Protein AF-0000000084958037 (afdb_homodimer)

Organism: Atta cephalotes (NCBI:txid12957)

pLDDT: mean 93.53, std 12.91, range [24.48, 98.94]

Sequence (604 aa):
MFQDIPQIKCDYERLYTPSEWSKRYNSEELRAYFFKFCEEVTEETRKIIKCELNVPYGPTERAKYDIYGVDLPKDVPIFIFIHGGYWQEFSKDLTSFSVPLFVKNKIKVITVGYDLCPNVKIGDIVAEIKTAVAQILKYAADSGSKYVCIAGHSAGAHLAACLLHDDDWINRMTKKGYFAILKEIILISGIYNLKPITNTSFAVALKLTDEEIKKFSISTFDEAGHRITNLKVIVVVGDCDSPAFMDESRKYAQKLISIVDNVEYLLLQDIDHFDIVEKLLEPNYHLAKLILKCLQPDVILHMFQDIPQIKCDYERLYTPSEWSKRYNSEELRAYFFKFCEEVTEETRKIIKCELNVPYGPTERAKYDIYGVDLPKDVPIFIFIHGGYWQEFSKDLTSFSVPLFVKNKIKVITVGYDLCPNVKIGDIVAEIKTAVAQILKYAADSGSKYVCIAGHSAGAHLAACLLHDDDWINRMTKKGYFAILKEIILISGIYNLKPITNTSFAVALKLTDEEIKKFSISTFDEAGHRITNLKVIVVVGDCDSPAFMDESRKYAQKLISIVDNVEYLLLQDIDHFDIVEKLLEPNYHLAKLILKCLQPDVILH

Foldseek 3Di:
DVVVVVVVLVVLQCLVQFLCQAPPDHSVVVVVVLQVLLQVLLVVQVVPWDKDPFCALDDDSFLGKIKTLPVFQLQAEEEEEEEADLQADDHLSRQCLLVPVQSVLRYMYMYGGFHGFPVDAPVRRLVSLLSVLLVVLVSNVVSNHQAYEYEYAAQGLLSLVLCLVDPPSCVVCVVVVSNLSYQEYERELYAQQCVSVCSYPSCVRNVDDPVNRVSSSRLPDDLDDAAAENYAYEQEYEPSTRPNSVVRSVSSQVSNVSRYVHYHYYYHYSDGSRVLSNCSNPCPDPVVVVVSCSSVVPVPPD/DVVVVVVVLVVLQCLVQFLCQAPPDHSVVVVVVLQVLLQVLLVVQPVPWDKDPFCALDDDSFLGKIKTLPVFQLQAEEEEEEEADLQADDHLSRQCLQVPVQSVVRYMYMYGGFHGFPVDAVVRRLVSLLSVLLVVLVSNVVSNHQAYEYEYAAQGLLSLVVCLVDPVSCVVCVVVVSNLSYQEYERELYAQQCVSVCSYPSCVRNVDDPVNRVSSSRLPDDLDDAAAENYAYEQEYEPSTRPNSVVRSVSSLVSNVSRYVHYHYYYHYSDGSRVLSNCSNPCPDPVVVVVSCSSVVPVPPD

InterPro domains:
  IPR027519 Kynurenine formamidase, vertebrates/fungi-type [MF_03014] (52-291)
  IPR029058 Alpha/Beta hydrolase fold [G3DSA:3.40.50.1820] (36-293)
  IPR029058 Alpha/Beta hydrolase fold [SSF53474] (26-293)
  IPR049492 BD-FAE-like domain [PF20434] (74-198)
  IPR050300 GDXG lipolytic enzyme [PTHR48081] (62-278)

Structure (mmCIF, N/CA/C/O backbone):
data_AF-0000000084958037-model_v1
#
loop_
_entity.id
_entity.type
_entity.pdbx_description
1 polymer 'Kynurenine formamidase'
#
loop_
_atom_site.group_PDB
_atom_site.id
_atom_site.type_symbol
_atom_site.label_atom_id
_atom_site.label_alt_id
_atom_site.label_comp_id
_atom_site.label_asym_id
_atom_site.label_entity_id
_atom_site.label_seq_id
_atom_site.pdbx_PDB_ins_code
_atom_site.Cartn_x
_atom_site.Cartn_y
_atom_site.Cartn_z
_atom_site.occupancy
_atom_site.B_iso_or_equiv
_atom_site.auth_seq_id
_atom_site.auth_comp_id
_atom_site.auth_asym_id
_atom_site.auth_atom_id
_atom_site.pdbx_PDB_model_num
ATOM 1 N N . MET A 1 1 ? -28.094 -30.812 22.078 1 25.59 1 MET A N 1
ATOM 2 C CA . MET A 1 1 ? -26.781 -30.203 22.234 1 25.59 1 MET A CA 1
ATOM 3 C C . MET A 1 1 ? -25.859 -30.594 21.078 1 25.59 1 MET A C 1
ATOM 5 O O . MET A 1 1 ? -24.938 -29.859 20.734 1 25.59 1 MET A O 1
ATOM 9 N N . PHE A 1 2 ? -25.844 -31.812 20.719 1 34.16 2 PHE A N 1
ATOM 10 C CA . PHE A 1 2 ? -25.156 -32.594 19.688 1 34.16 2 PHE A CA 1
ATOM 11 C C . PHE A 1 2 ? -25.609 -32.156 18.297 1 34.16 2 PHE A C 1
ATOM 13 O O . PHE A 1 2 ? -24.953 -32.5 17.297 1 34.16 2 PHE A O 1
ATOM 20 N N . GLN A 1 3 ? -26.781 -31.859 18.125 1 37.19 3 GLN A N 1
ATOM 21 C CA . GLN A 1 3 ? -27.484 -31.531 16.891 1 37.19 3 GLN A CA 1
ATOM 22 C C . GLN A 1 3 ? -26.969 -30.219 16.297 1 37.19 3 GLN A C 1
ATOM 24 O O . GLN A 1 3 ? -27.281 -29.891 15.148 1 37.19 3 GLN A O 1
ATOM 29 N N . ASP A 1 4 ? -26.391 -29.203 17.062 1 38.94 4 ASP A N 1
ATOM 30 C CA . ASP A 1 4 ? -25.891 -27.859 16.844 1 38.94 4 ASP A CA 1
ATOM 31 C C . ASP A 1 4 ? -24.484 -27.875 16.25 1 38.94 4 ASP A C 1
ATOM 33 O O . ASP A 1 4 ? -23.953 -26.828 15.875 1 38.94 4 ASP A O 1
ATOM 37 N N . ILE A 1 5 ? -23.75 -28.938 16.172 1 40.34 5 ILE A N 1
ATOM 38 C CA . ILE A 1 5 ? -22.422 -29.266 15.664 1 40.34 5 ILE A CA 1
ATOM 39 C C . ILE A 1 5 ? -22.453 -29.281 14.133 1 40.34 5 ILE A C 1
ATOM 41 O O . ILE A 1 5 ? -21.578 -28.703 13.484 1 40.34 5 ILE A O 1
ATOM 45 N N . PRO A 1 6 ? -23.375 -30.062 13.578 1 42 6 PRO A N 1
ATOM 46 C CA . PRO A 1 6 ? -23.453 -30.078 12.117 1 42 6 PRO A CA 1
ATOM 47 C C . PRO A 1 6 ? -23.578 -28.672 11.531 1 42 6 PRO A C 1
ATOM 49 O O . PRO A 1 6 ? -23 -28.391 10.477 1 42 6 PRO A O 1
ATOM 52 N N . GLN A 1 7 ? -24.438 -27.922 12.148 1 40.41 7 GLN A N 1
ATOM 53 C CA . GLN A 1 7 ? -24.641 -26.562 11.68 1 40.41 7 GLN A CA 1
ATOM 54 C C . GLN A 1 7 ? -23.359 -25.734 11.812 1 40.41 7 GLN A C 1
ATOM 56 O O . GLN A 1 7 ? -23.016 -24.953 10.914 1 40.41 7 GLN A O 1
ATOM 61 N N . ILE A 1 8 ? -22.75 -26.047 13.023 1 46.53 8 ILE A N 1
ATOM 62 C CA . ILE A 1 8 ? -21.5 -25.328 13.258 1 46.53 8 ILE A CA 1
ATOM 63 C C . ILE A 1 8 ? -20.453 -25.781 12.234 1 46.53 8 ILE A C 1
ATOM 65 O O . ILE A 1 8 ? -19.703 -24.953 11.703 1 46.53 8 ILE A O 1
ATOM 69 N N . LYS A 1 9 ? -20.484 -27.047 12.086 1 50.78 9 LYS A N 1
ATOM 70 C CA . LYS A 1 9 ? -19.594 -27.672 11.117 1 50.78 9 LYS A CA 1
ATOM 71 C C . LYS A 1 9 ? -19.875 -27.172 9.703 1 50.78 9 LYS A C 1
ATOM 73 O O . LYS A 1 9 ? -18.953 -26.953 8.922 1 50.78 9 LYS A O 1
ATOM 78 N N . CYS A 1 10 ? -21.109 -27.125 9.398 1 57.16 10 CYS A N 1
ATOM 79 C CA . CYS A 1 10 ? -21.578 -26.578 8.133 1 57.16 10 CYS A CA 1
ATOM 80 C C . CYS A 1 10 ? -21.125 -25.125 7.969 1 57.16 10 CYS A C 1
ATOM 82 O O . CYS A 1 10 ? -20.672 -24.734 6.891 1 57.16 10 CYS A O 1
ATOM 84 N N . ASP A 1 11 ? -21.062 -24.516 9.078 1 78.62 11 ASP A N 1
ATOM 85 C CA . ASP A 1 11 ? -20.719 -23.094 9.039 1 78.62 11 ASP A CA 1
ATOM 86 C C . ASP A 1 11 ? -19.219 -22.906 8.852 1 78.62 11 ASP A C 1
ATOM 88 O O . ASP A 1 11 ? -18.781 -22.016 8.109 1 78.62 11 ASP A O 1
ATOM 92 N N . TYR A 1 12 ? -18.484 -24.031 9.289 1 88.5 12 TYR A N 1
ATOM 93 C CA . TYR A 1 12 ? -17.031 -23.938 9.164 1 88.5 12 TYR A CA 1
ATOM 94 C C . TYR A 1 12 ? -16.578 -24.25 7.746 1 88.5 12 TYR A C 1
ATOM 96 O O . TYR A 1 12 ? -15.742 -23.531 7.18 1 88.5 12 TYR A O 1
ATOM 104 N N . GLU A 1 13 ? -17.172 -25.312 7.16 1 92.81 13 GLU A N 1
ATOM 105 C CA . GLU A 1 13 ? -16.891 -25.672 5.773 1 92.81 13 GLU A CA 1
ATOM 106 C C . GLU A 1 13 ? -17.203 -24.516 4.836 1 92.81 13 GLU A C 1
ATOM 108 O O . GLU A 1 13 ? -16.453 -24.25 3.893 1 92.81 13 GLU A O 1
ATOM 113 N N . ARG A 1 14 ? -18.25 -23.891 5.148 1 94.94 14 ARG A N 1
ATOM 114 C CA . ARG A 1 14 ? -18.703 -22.781 4.312 1 94.94 14 ARG A CA 1
ATOM 115 C C . ARG A 1 14 ? -17.688 -21.641 4.336 1 94.94 14 ARG A C 1
ATOM 117 O O . ARG A 1 14 ? -17.453 -20.984 3.316 1 94.94 14 ARG A O 1
ATOM 124 N N . LEU A 1 15 ? -16.984 -21.422 5.434 1 96.06 15 LEU A N 1
ATOM 125 C CA . LEU A 1 15 ? -16 -20.359 5.594 1 96.06 15 LEU A CA 1
ATOM 126 C C . LEU A 1 15 ? -14.812 -20.594 4.676 1 96.06 15 LEU A C 1
ATOM 128 O O . LEU A 1 15 ? -14.164 -19.625 4.238 1 96.06 15 LEU A O 1
ATOM 132 N N . TYR A 1 16 ? -14.609 -21.797 4.328 1 96.69 16 TYR A N 1
ATOM 133 C CA . TYR A 1 16 ? -13.445 -22.094 3.512 1 96.69 16 TYR A CA 1
ATOM 134 C C . TYR A 1 16 ? -13.852 -22.562 2.123 1 96.69 16 TYR A C 1
ATOM 136 O O . TYR A 1 16 ? -13.062 -23.188 1.41 1 96.69 16 TYR A O 1
ATOM 144 N N . THR A 1 17 ? -15.125 -22.328 1.799 1 96.44 17 THR A N 1
ATOM 145 C CA . THR A 1 17 ? -15.656 -22.562 0.46 1 96.44 17 THR A CA 1
ATOM 146 C C . THR A 1 17 ? -16.094 -21.25 -0.186 1 96.44 17 THR A C 1
ATOM 148 O O . THR A 1 17 ? -17.281 -20.922 -0.186 1 96.44 17 THR A O 1
ATOM 151 N N . PRO A 1 18 ? -15.172 -20.562 -0.812 1 96.81 18 PRO A N 1
ATOM 152 C CA . PRO A 1 18 ? -15.422 -19.203 -1.28 1 96.81 18 PRO A CA 1
ATOM 153 C C . PRO A 1 18 ? -16.609 -19.109 -2.232 1 96.81 18 PRO A C 1
ATOM 155 O O . PRO A 1 18 ? -17.312 -18.094 -2.264 1 96.81 18 PRO A O 1
ATOM 158 N N . SER A 1 19 ? -16.922 -20.172 -3.008 1 96.5 19 SER A N 1
ATOM 159 C CA . SER A 1 19 ? -18 -20.125 -3.977 1 96.5 19 SER A CA 1
ATOM 160 C C . SER A 1 19 ? -19.359 -19.969 -3.285 1 96.5 19 SER A C 1
ATOM 162 O O . SER A 1 19 ? -20.359 -19.641 -3.93 1 96.5 19 SER A O 1
ATOM 164 N N . GLU A 1 20 ? -19.406 -20.203 -2.02 1 96.62 20 GLU A N 1
ATOM 165 C CA . GLU A 1 20 ? -20.656 -20.109 -1.26 1 96.62 20 GLU A CA 1
ATOM 166 C C . GLU A 1 20 ? -20.953 -18.672 -0.843 1 96.62 20 GLU A C 1
ATOM 168 O O . GLU A 1 20 ? -21.984 -18.391 -0.238 1 96.62 20 GLU A O 1
ATOM 173 N N . TRP A 1 21 ? -20.109 -17.766 -1.201 1 96.69 21 TRP A N 1
ATOM 174 C CA . TRP A 1 21 ? -20.234 -16.438 -0.626 1 96.69 21 TRP A CA 1
ATOM 175 C C . TRP A 1 21 ? -20.484 -15.391 -1.713 1 96.69 21 TRP A C 1
ATOM 177 O O . TRP A 1 21 ? -20.688 -14.211 -1.417 1 96.69 21 TRP A O 1
ATOM 187 N N . SER A 1 22 ? -20.484 -15.758 -2.959 1 95.81 22 SER A N 1
ATOM 188 C CA . SER A 1 22 ? -20.75 -14.828 -4.055 1 95.81 22 SER A CA 1
ATOM 189 C C . SER A 1 22 ? -22.203 -14.367 -4.051 1 95.81 22 SER A C 1
ATOM 191 O O . SER A 1 22 ? -23.109 -15.117 -3.676 1 95.81 22 SER A O 1
ATOM 193 N N . LYS A 1 23 ? -22.438 -13.156 -4.516 1 96.06 23 LYS A N 1
ATOM 194 C CA . LYS A 1 23 ? -23.781 -12.617 -4.664 1 96.06 23 LYS A CA 1
ATOM 195 C C . LYS A 1 23 ? -24.297 -12.812 -6.09 1 96.06 23 LYS A C 1
ATOM 197 O O . LYS A 1 23 ? -25.469 -12.539 -6.375 1 96.06 23 LYS A O 1
ATOM 202 N N . ARG A 1 24 ? -23.438 -13.289 -6.969 1 95.56 24 ARG A N 1
ATOM 203 C CA . ARG A 1 24 ? -23.781 -13.359 -8.391 1 95.56 24 ARG A CA 1
ATOM 204 C C . ARG A 1 24 ? -24.5 -14.656 -8.727 1 95.56 24 ARG A C 1
ATOM 206 O O . ARG A 1 24 ? -25.422 -14.672 -9.531 1 95.56 24 ARG A O 1
ATOM 213 N N . TYR A 1 25 ? -24.016 -15.758 -8.094 1 93.88 25 TYR A N 1
ATOM 214 C CA . TYR A 1 25 ? -24.516 -17.109 -8.352 1 93.88 25 TYR A CA 1
ATOM 215 C C . TYR A 1 25 ? -24.516 -17.938 -7.074 1 93.88 25 TYR A C 1
ATOM 217 O O . TYR A 1 25 ? -23.859 -17.578 -6.094 1 93.88 25 TYR A O 1
ATOM 225 N N . ASN A 1 26 ? -25.297 -18.938 -7.102 1 94.69 26 ASN A N 1
ATOM 226 C CA . ASN A 1 26 ? -25.047 -19.938 -6.066 1 94.69 26 ASN A CA 1
ATOM 227 C C . ASN A 1 26 ? -23.75 -20.703 -6.324 1 94.69 26 ASN A C 1
ATOM 229 O O . ASN A 1 26 ? -23.172 -20.594 -7.402 1 94.69 26 ASN A O 1
ATOM 233 N N . SER A 1 27 ? -23.328 -21.453 -5.406 1 95.62 27 SER A N 1
ATOM 234 C CA . SER A 1 27 ? -22 -22.047 -5.395 1 95.62 27 SER A CA 1
ATOM 235 C C . SER A 1 27 ? -21.766 -22.922 -6.621 1 95.62 27 SER A C 1
ATOM 237 O O . SER A 1 27 ? -20.781 -22.766 -7.336 1 95.62 27 SER A O 1
ATOM 239 N N . GLU A 1 28 ? -22.641 -23.812 -6.875 1 95.5 28 GLU A N 1
ATOM 240 C CA . GLU A 1 28 ? -22.484 -24.75 -7.996 1 95.5 28 GLU A CA 1
ATOM 241 C C . GLU A 1 28 ? -22.5 -24 -9.328 1 95.5 28 GLU A C 1
ATOM 243 O O . GLU A 1 28 ? -21.656 -24.266 -10.195 1 95.5 28 GLU A O 1
ATOM 248 N N . GLU A 1 29 ? -23.359 -23.078 -9.5 1 97.19 29 GLU A N 1
ATOM 249 C CA . GLU A 1 29 ? -23.469 -22.297 -10.719 1 97.19 29 GLU A CA 1
ATOM 250 C C . GLU A 1 29 ? -22.234 -21.422 -10.93 1 97.19 29 GLU A C 1
ATOM 252 O O . GLU A 1 29 ? -21.766 -21.266 -12.055 1 97.19 29 GLU A O 1
ATOM 257 N N . LEU A 1 30 ? -21.781 -20.891 -9.836 1 97.31 30 LEU A N 1
ATOM 258 C CA . LEU A 1 30 ? -20.625 -20 -9.906 1 97.31 30 LEU A CA 1
ATOM 259 C C . LEU A 1 30 ? -19.391 -20.766 -10.383 1 97.31 30 LEU A C 1
ATOM 261 O O . LEU A 1 30 ? -18.656 -20.281 -11.25 1 97.31 30 LEU A O 1
ATOM 265 N N . ARG A 1 31 ? -19.156 -21.891 -9.844 1 96.31 31 ARG A N 1
ATOM 266 C CA . ARG A 1 31 ? -18 -22.672 -10.234 1 96.31 31 ARG A CA 1
ATOM 267 C C . ARG A 1 31 ? -18.094 -23.094 -11.695 1 96.31 31 ARG A C 1
ATOM 269 O O . ARG A 1 31 ? -17.094 -23 -12.43 1 96.31 31 ARG A O 1
ATOM 276 N N . ALA A 1 32 ? -19.297 -23.531 -12.094 1 96.88 32 ALA A N 1
ATOM 277 C CA . ALA A 1 32 ? -19.5 -23.922 -13.484 1 96.88 32 ALA A CA 1
ATOM 278 C C . ALA A 1 32 ? -19.266 -22.734 -14.422 1 96.88 32 ALA A C 1
ATOM 280 O O . ALA A 1 32 ? -18.609 -22.875 -15.453 1 96.88 32 ALA A O 1
ATOM 281 N N . TYR A 1 33 ? -19.812 -21.656 -14.055 1 97.75 33 TYR A N 1
ATOM 282 C CA . TYR A 1 33 ? -19.609 -20.438 -14.844 1 97.75 33 TYR A CA 1
ATOM 283 C C . TYR A 1 33 ? -18.141 -20.094 -14.953 1 97.75 33 TYR A C 1
ATOM 285 O O . TYR A 1 33 ? -17.641 -19.781 -16.047 1 97.75 33 TYR A O 1
ATOM 293 N N . PHE A 1 34 ? -17.453 -20.109 -13.859 1 97.69 34 PHE A N 1
ATOM 294 C CA . PHE A 1 34 ? -16.062 -19.703 -13.812 1 97.69 34 PHE A CA 1
ATOM 295 C C . PHE A 1 34 ? -15.203 -20.609 -14.695 1 97.69 34 PHE A C 1
ATOM 297 O O . PHE A 1 34 ? -14.359 -20.125 -15.453 1 97.69 34 PHE A O 1
ATOM 304 N N . PHE A 1 35 ? -15.422 -21.875 -14.586 1 97.06 35 PHE A N 1
ATOM 305 C CA . PHE A 1 35 ? -14.664 -22.812 -15.398 1 97.06 35 PHE A CA 1
ATOM 306 C C . PHE A 1 35 ? -14.922 -22.578 -16.891 1 97.06 35 PHE A C 1
ATOM 308 O O . PHE A 1 35 ? -13.984 -22.562 -17.688 1 97.06 35 PHE A O 1
ATOM 315 N N . LYS A 1 36 ? -16.141 -22.406 -17.188 1 97.62 36 LYS A N 1
ATOM 316 C CA . LYS A 1 36 ? -16.5 -22.156 -18.578 1 97.62 36 LYS A CA 1
ATOM 317 C C . LYS A 1 36 ? -15.883 -20.844 -19.078 1 97.62 36 LYS A C 1
ATOM 319 O O . LYS A 1 36 ? -15.367 -20.781 -20.203 1 97.62 36 LYS A O 1
ATOM 324 N N . PHE A 1 37 ? -16.016 -19.859 -18.266 1 97.62 37 PHE A N 1
ATOM 325 C CA . PHE A 1 37 ? -15.406 -18.562 -18.562 1 97.62 37 PHE A CA 1
ATOM 326 C C . PHE A 1 37 ? -13.914 -18.719 -18.844 1 97.62 37 PHE A C 1
ATOM 328 O O . PHE A 1 37 ? -13.414 -18.219 -19.859 1 97.62 37 PHE A O 1
ATOM 335 N N . CYS A 1 38 ? -13.156 -19.406 -18 1 98 38 CYS A N 1
ATOM 336 C CA . CYS A 1 38 ? -11.719 -19.609 -18.125 1 98 38 CYS A CA 1
ATOM 337 C C . CYS A 1 38 ? -11.383 -20.359 -19.406 1 98 38 CYS A C 1
ATOM 339 O O . CYS A 1 38 ? -10.453 -19.984 -20.125 1 98 38 CYS A O 1
ATOM 341 N N . GLU A 1 39 ? -12.125 -21.359 -19.656 1 97.38 39 GLU A N 1
ATOM 342 C CA . GLU A 1 39 ? -11.906 -22.172 -20.844 1 97.38 39 GLU A CA 1
ATOM 343 C C . GLU A 1 39 ? -12.094 -21.328 -22.109 1 97.38 39 GLU A C 1
ATOM 345 O O . GLU A 1 39 ? -11.258 -21.375 -23.016 1 97.38 39 GLU A O 1
ATOM 350 N N . GLU A 1 40 ? -13.156 -20.609 -22.156 1 97.75 40 GLU A N 1
ATOM 351 C CA . GLU A 1 40 ? -13.492 -19.812 -23.328 1 97.75 40 GLU A CA 1
ATOM 352 C C . GLU A 1 40 ? -12.461 -18.719 -23.562 1 97.75 40 GLU A C 1
ATOM 354 O O . GLU A 1 40 ? -12.031 -18.484 -24.688 1 97.75 40 GLU A O 1
ATOM 359 N N . VAL A 1 41 ? -12.07 -18.047 -22.5 1 97.62 41 VAL A N 1
ATOM 360 C CA . VAL A 1 41 ? -11.086 -16.984 -22.609 1 97.62 41 VAL A CA 1
ATOM 361 C C . VAL A 1 41 ? -9.758 -17.547 -23.109 1 97.62 41 VAL A C 1
ATOM 363 O O . VAL A 1 41 ? -9.094 -16.938 -23.953 1 97.62 41 VAL A O 1
ATOM 366 N N . THR A 1 42 ? -9.359 -18.688 -22.594 1 97.62 42 THR A N 1
ATOM 367 C CA . THR A 1 42 ? -8.094 -19.297 -23 1 97.62 42 THR A CA 1
ATOM 368 C C . THR A 1 42 ? -8.133 -19.703 -24.469 1 97.62 42 THR A C 1
ATOM 370 O O . THR A 1 42 ? -7.191 -19.422 -25.219 1 97.62 42 THR A O 1
ATOM 373 N N . GLU A 1 43 ? -9.227 -20.344 -24.844 1 97.25 43 GLU A N 1
ATOM 374 C CA . GLU A 1 43 ? -9.375 -20.766 -26.234 1 97.25 43 GLU A CA 1
ATOM 375 C C . GLU A 1 43 ? -9.289 -19.562 -27.172 1 97.25 43 GLU A C 1
ATOM 377 O O . GLU A 1 43 ? -8.578 -19.609 -28.188 1 97.25 43 GLU A O 1
ATOM 382 N N . GLU A 1 44 ? -9.977 -18.562 -26.891 1 97.38 44 GLU A N 1
ATOM 383 C CA . GLU A 1 44 ? -9.984 -17.359 -27.719 1 97.38 44 GLU A CA 1
ATOM 384 C C . GLU A 1 44 ? -8.617 -16.688 -27.734 1 97.38 44 GLU A C 1
ATOM 386 O O . GLU A 1 44 ? -8.156 -16.219 -28.781 1 97.38 44 GLU A O 1
ATOM 391 N N . THR A 1 45 ? -8 -16.625 -26.547 1 97.81 45 THR A N 1
ATOM 392 C CA . THR A 1 45 ? -6.688 -16 -26.406 1 97.81 45 THR A CA 1
ATOM 393 C C . THR A 1 45 ? -5.652 -16.719 -27.266 1 97.81 45 THR A C 1
ATOM 395 O O . THR A 1 45 ? -4.871 -16.062 -27.969 1 97.81 45 THR A O 1
ATOM 398 N N . ARG A 1 46 ? -5.664 -17.984 -27.281 1 97.62 46 ARG A N 1
ATOM 399 C CA . ARG A 1 46 ? -4.664 -18.781 -28 1 97.62 46 ARG A CA 1
ATOM 400 C C . ARG A 1 46 ? -4.863 -18.688 -29.5 1 97.62 46 ARG A C 1
ATOM 402 O O . ARG A 1 46 ? -3.955 -19 -30.281 1 97.62 46 ARG A O 1
ATOM 409 N N . LYS A 1 47 ? -6.047 -18.25 -29.922 1 97 47 LYS A N 1
ATOM 410 C CA . LYS A 1 47 ? -6.312 -18.047 -31.344 1 97 47 LYS A CA 1
ATOM 411 C C . LYS A 1 47 ? -5.711 -16.734 -31.844 1 97 47 LYS A C 1
ATOM 413 O O . LYS A 1 47 ? -5.32 -16.625 -33 1 97 47 LYS A O 1
ATOM 418 N N . ILE A 1 48 ? -5.613 -15.758 -30.984 1 96.44 48 ILE A N 1
ATOM 419 C CA . ILE A 1 48 ? -5.355 -14.406 -31.469 1 96.44 48 ILE A CA 1
ATOM 420 C C . ILE A 1 48 ? -3.986 -13.938 -30.984 1 96.44 48 ILE A C 1
ATOM 422 O O . ILE A 1 48 ? -3.428 -12.977 -31.516 1 96.44 48 ILE A O 1
ATOM 426 N N . ILE A 1 49 ? -3.467 -14.508 -29.922 1 98.06 49 ILE A N 1
ATOM 427 C CA . ILE A 1 49 ? -2.203 -14.062 -29.344 1 98.06 49 ILE A CA 1
ATOM 428 C C . ILE A 1 49 ? -1.133 -15.125 -29.562 1 98.06 49 ILE A C 1
ATOM 430 O O . ILE A 1 49 ? -1.342 -16.297 -29.234 1 98.06 49 ILE A O 1
ATOM 434 N N . LYS A 1 50 ? -0.036 -14.711 -30.141 1 98.25 50 LYS A N 1
ATOM 435 C CA . LYS A 1 50 ? 1.067 -15.648 -30.344 1 98.25 50 LYS A CA 1
ATOM 436 C C . LYS A 1 50 ? 1.639 -16.109 -29 1 98.25 50 LYS A C 1
ATOM 438 O O . LYS A 1 50 ? 1.847 -15.305 -28.094 1 98.25 50 LYS A O 1
ATOM 443 N N . CYS A 1 51 ? 1.827 -17.406 -28.828 1 98.25 51 CYS A N 1
ATOM 444 C CA . CYS A 1 51 ? 2.24 -17.938 -27.531 1 98.25 51 CYS A CA 1
ATOM 445 C C . CYS A 1 51 ? 3.141 -19.156 -27.719 1 98.25 51 CYS A C 1
ATOM 447 O O . CYS A 1 51 ? 3.209 -19.734 -28.812 1 98.25 51 CYS A O 1
ATOM 449 N N . GLU A 1 52 ? 3.969 -19.453 -26.844 1 98.5 52 GLU A N 1
ATOM 450 C CA . GLU A 1 52 ? 4.73 -20.688 -26.656 1 98.5 52 GLU A CA 1
ATOM 451 C C . GLU A 1 52 ? 4.18 -21.5 -25.484 1 98.5 52 GLU A C 1
ATOM 453 O O . GLU A 1 52 ? 4.293 -21.094 -24.328 1 98.5 52 GLU A O 1
ATOM 458 N N . LEU A 1 53 ? 3.594 -22.625 -25.844 1 98.31 53 LEU A N 1
ATOM 459 C CA . LEU A 1 53 ? 2.898 -23.422 -24.844 1 98.31 53 LEU A CA 1
ATOM 460 C C . LEU A 1 53 ? 3.805 -24.531 -24.297 1 98.31 53 LEU A C 1
ATOM 462 O O . LEU A 1 53 ? 4.68 -25.016 -25.016 1 98.31 53 LEU A O 1
ATOM 466 N N . ASN A 1 54 ? 3.631 -24.844 -23.016 1 98.5 54 ASN A N 1
ATOM 467 C CA . ASN A 1 54 ? 4.168 -26.031 -22.359 1 98.5 54 ASN A CA 1
ATOM 468 C C . ASN A 1 54 ? 5.695 -26 -22.312 1 98.5 54 ASN A C 1
ATOM 470 O O . ASN A 1 54 ? 6.352 -26.984 -22.656 1 98.5 54 ASN A O 1
ATOM 474 N N . VAL A 1 55 ? 6.242 -24.891 -21.938 1 98.75 55 VAL A N 1
ATOM 475 C CA . VAL A 1 55 ? 7.672 -24.797 -21.641 1 98.75 55 VAL A CA 1
ATOM 476 C C . VAL A 1 55 ? 7.977 -25.531 -20.344 1 98.75 55 VAL A C 1
ATOM 478 O O . VAL A 1 55 ? 7.484 -25.141 -19.281 1 98.75 55 VAL A O 1
ATOM 481 N N . PRO A 1 56 ? 8.75 -26.547 -20.312 1 98.75 56 PRO A N 1
ATOM 482 C CA . PRO A 1 56 ? 8.977 -27.344 -19.109 1 98.75 56 PRO A CA 1
ATOM 483 C C . PRO A 1 56 ? 9.938 -26.672 -18.141 1 98.75 56 PRO A C 1
ATOM 485 O O . PRO A 1 56 ? 10.93 -26.062 -18.547 1 98.75 56 PRO A O 1
ATOM 488 N N . TYR A 1 57 ? 9.695 -26.688 -16.875 1 98.75 57 TYR A N 1
ATOM 489 C CA . TYR A 1 57 ? 10.641 -26.281 -15.844 1 98.75 57 TYR A CA 1
ATOM 490 C C . TYR A 1 57 ? 10.969 -27.422 -14.898 1 98.75 57 TYR A C 1
ATOM 492 O O . TYR A 1 57 ? 11.828 -27.297 -14.023 1 98.75 57 TYR A O 1
ATOM 500 N N . GLY A 1 58 ? 10.25 -28.547 -15.055 1 98.12 58 GLY A N 1
ATOM 501 C CA . GLY A 1 58 ? 10.43 -29.766 -14.305 1 98.12 58 GLY A CA 1
ATOM 502 C C . GLY A 1 58 ? 10.102 -31.016 -15.102 1 98.12 58 GLY A C 1
ATOM 503 O O . GLY A 1 58 ? 9.742 -30.922 -16.281 1 98.12 58 GLY A O 1
ATOM 504 N N . PRO A 1 59 ? 10.125 -32.188 -14.469 1 97.19 59 PRO A N 1
ATOM 505 C CA . PRO A 1 59 ? 10.047 -33.438 -15.211 1 97.19 59 PRO A CA 1
ATOM 506 C C . PRO A 1 59 ? 8.609 -33.906 -15.414 1 97.19 59 PRO A C 1
ATOM 508 O O . PRO A 1 59 ? 8.359 -34.844 -16.219 1 97.19 59 PRO A O 1
ATOM 511 N N . THR A 1 60 ? 7.656 -33.375 -14.742 1 97.81 60 THR A N 1
ATOM 512 C CA . THR A 1 60 ? 6.301 -33.875 -14.797 1 97.81 60 THR A CA 1
ATOM 513 C C . THR A 1 60 ? 5.48 -33.156 -15.859 1 97.81 60 THR A C 1
ATOM 515 O O . THR A 1 60 ? 5.883 -32.094 -16.344 1 97.81 60 THR A O 1
ATOM 518 N N . GLU A 1 61 ? 4.332 -33.688 -16.172 1 97.38 61 GLU A N 1
ATOM 519 C CA . GLU A 1 61 ? 3.455 -33.156 -17.203 1 97.38 61 GLU A CA 1
ATOM 520 C C . GLU A 1 61 ? 2.896 -31.797 -16.812 1 97.38 61 GLU A C 1
ATOM 522 O O . GLU A 1 61 ? 2.6 -30.969 -17.672 1 97.38 61 GLU A O 1
ATOM 527 N N . ARG A 1 62 ? 2.812 -31.516 -15.57 1 98.38 62 ARG A N 1
ATOM 528 C CA . ARG A 1 62 ? 2.189 -30.281 -15.125 1 98.38 62 ARG A CA 1
ATOM 529 C C . ARG A 1 62 ? 3.242 -29.234 -14.789 1 98.38 62 ARG A C 1
ATO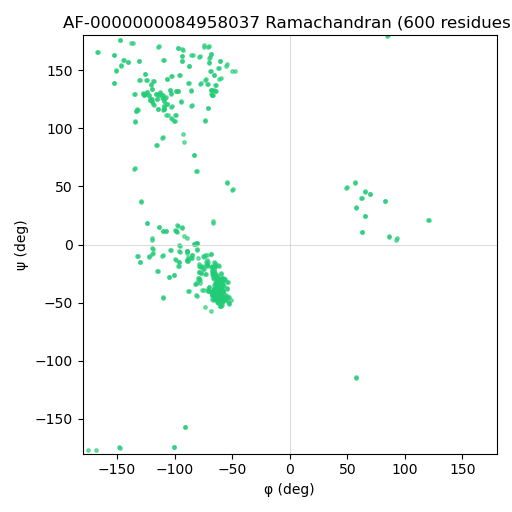M 531 O O . ARG A 1 62 ? 2.92 -28.047 -14.625 1 98.38 62 ARG A O 1
ATOM 538 N N . ALA A 1 63 ? 4.477 -29.672 -14.695 1 98.62 63 ALA A N 1
ATOM 539 C CA . ALA A 1 63 ? 5.559 -28.75 -14.367 1 98.62 63 ALA A CA 1
ATOM 540 C C . ALA A 1 63 ? 6.008 -27.969 -15.602 1 98.62 63 ALA A C 1
ATOM 542 O O . ALA A 1 63 ? 7.16 -28.094 -16.031 1 98.62 63 ALA A O 1
ATOM 543 N N . LYS A 1 64 ? 5.086 -27.203 -16.109 1 98.88 64 LYS A N 1
ATOM 544 C CA . LYS A 1 64 ? 5.273 -26.406 -17.312 1 98.88 64 LYS A CA 1
ATOM 545 C C . LYS A 1 64 ? 4.621 -25.031 -17.188 1 98.88 64 LYS A C 1
ATOM 547 O O . LYS A 1 64 ? 3.758 -24.828 -16.328 1 98.88 64 LYS A O 1
ATOM 552 N N . TYR A 1 65 ? 5.086 -24.078 -17.953 1 98.81 65 TYR A N 1
ATOM 553 C CA . TYR A 1 65 ? 4.418 -22.781 -18.047 1 98.81 65 TYR A CA 1
ATOM 554 C C . TYR A 1 65 ? 4.215 -22.359 -19.484 1 98.81 65 TYR A C 1
ATOM 556 O O . TYR A 1 65 ? 4.82 -22.938 -20.406 1 98.81 65 TYR A O 1
ATOM 564 N N . ASP A 1 66 ? 3.285 -21.484 -19.75 1 98.81 66 ASP A N 1
ATOM 565 C CA . ASP A 1 66 ? 2.996 -20.906 -21.062 1 98.81 66 ASP A CA 1
ATOM 566 C C . ASP A 1 66 ? 3.455 -19.453 -21.141 1 98.81 66 ASP A C 1
ATOM 568 O O . ASP A 1 66 ? 3.33 -18.719 -20.156 1 98.81 66 ASP A O 1
ATOM 572 N N . ILE A 1 67 ? 3.979 -19.047 -22.297 1 98.75 67 ILE A N 1
ATOM 573 C CA . ILE A 1 67 ? 4.387 -17.672 -22.531 1 98.75 67 ILE A CA 1
ATOM 574 C C . ILE A 1 67 ? 3.506 -17.047 -23.609 1 98.75 67 ILE A C 1
ATOM 576 O O . ILE A 1 67 ? 3.469 -17.531 -24.75 1 98.75 67 ILE A O 1
ATOM 580 N N . TYR A 1 68 ? 2.77 -16.047 -23.281 1 98.75 68 TYR A N 1
ATOM 581 C CA . TYR A 1 68 ? 1.944 -15.297 -24.234 1 98.75 68 TYR A CA 1
ATOM 582 C C . TYR A 1 68 ? 2.604 -13.977 -24.609 1 98.75 68 TYR A C 1
ATOM 584 O O . TYR A 1 68 ? 3.199 -13.312 -23.766 1 98.75 68 TYR A O 1
ATOM 592 N N . GLY A 1 69 ? 2.451 -13.531 -25.828 1 98.44 69 GLY A N 1
ATOM 593 C CA . GLY A 1 69 ? 3.084 -12.32 -26.328 1 98.44 69 GLY A CA 1
ATOM 594 C C . GLY A 1 69 ? 4.512 -12.539 -26.781 1 98.44 69 GLY A C 1
ATOM 595 O O . GLY A 1 69 ? 5.391 -11.711 -26.531 1 98.44 69 GLY A O 1
ATOM 596 N N . VAL A 1 70 ? 4.773 -13.672 -27.391 1 98 70 VAL A N 1
ATOM 597 C CA . VAL A 1 70 ? 6.137 -14.047 -27.75 1 98 70 VAL A CA 1
ATOM 598 C C . VAL A 1 70 ? 6.621 -13.188 -28.922 1 98 70 VAL A C 1
ATOM 600 O O . VAL A 1 70 ? 7.816 -13.148 -29.219 1 98 70 VAL A O 1
ATOM 603 N N . ASP A 1 71 ? 5.758 -12.508 -29.625 1 97.88 71 ASP A N 1
ATOM 604 C CA . ASP A 1 71 ? 6.133 -11.641 -30.75 1 97.88 71 ASP A CA 1
ATOM 605 C C . ASP A 1 71 ? 6.418 -10.219 -30.266 1 97.88 71 ASP A C 1
ATOM 607 O O . ASP A 1 71 ? 6.852 -9.375 -31.047 1 97.88 71 ASP A O 1
ATOM 611 N N . LEU A 1 72 ? 6.188 -9.945 -28.984 1 97.81 72 LEU A N 1
ATOM 612 C CA . LEU A 1 72 ? 6.574 -8.664 -28.422 1 97.81 72 LEU A CA 1
ATOM 613 C C . LEU A 1 72 ? 8.094 -8.539 -28.328 1 97.81 72 LEU A C 1
ATOM 615 O O . LEU A 1 72 ? 8.805 -9.547 -28.391 1 97.81 72 LEU A O 1
ATOM 619 N N . PRO A 1 73 ? 8.562 -7.289 -28.203 1 97.06 73 PRO A N 1
ATOM 620 C CA . PRO A 1 73 ? 10 -7.129 -27.969 1 97.06 73 PRO A CA 1
ATOM 621 C C . PRO A 1 73 ? 10.484 -7.918 -26.75 1 97.06 73 PRO A C 1
ATOM 623 O O . PRO A 1 73 ? 9.719 -8.172 -25.828 1 97.06 73 PRO A O 1
ATOM 626 N N . LYS A 1 74 ? 11.695 -8.281 -26.719 1 95.38 74 LYS A N 1
ATOM 627 C CA . LYS A 1 74 ? 12.242 -9.211 -25.734 1 95.38 74 LYS A CA 1
ATOM 628 C C . LYS A 1 74 ? 12.352 -8.555 -24.359 1 95.38 74 LYS A C 1
ATOM 630 O O . LYS A 1 74 ? 12.281 -9.234 -23.328 1 95.38 74 LYS A O 1
ATOM 635 N N . ASP A 1 75 ? 12.461 -7.219 -24.344 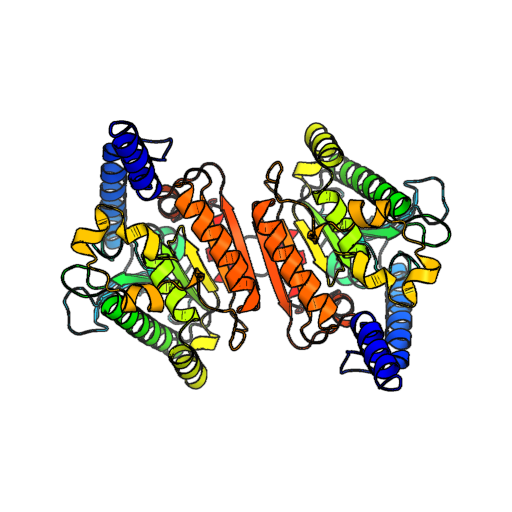1 96.62 75 ASP A N 1
ATOM 636 C CA . ASP A 1 75 ? 12.797 -6.555 -23.094 1 96.62 75 ASP A CA 1
ATOM 637 C C . ASP A 1 75 ? 11.547 -6.012 -22.406 1 96.62 75 ASP A C 1
ATOM 639 O O . ASP A 1 75 ? 11.641 -5.27 -21.422 1 96.62 75 ASP A O 1
ATOM 643 N N . VAL A 1 76 ? 10.359 -6.398 -22.906 1 97.38 76 VAL A N 1
ATOM 644 C CA . VAL A 1 76 ? 9.117 -5.898 -22.312 1 97.38 76 VAL A CA 1
ATOM 645 C C . VAL A 1 76 ? 8.93 -6.504 -20.938 1 97.38 76 VAL A C 1
ATOM 647 O O . VAL A 1 76 ? 9.508 -7.547 -20.609 1 97.38 76 VAL A O 1
ATOM 650 N N . PRO A 1 77 ? 8.172 -5.848 -20.078 1 97.94 77 PRO A N 1
ATOM 651 C CA . PRO A 1 77 ? 7.871 -6.395 -18.75 1 97.94 77 PRO A CA 1
ATOM 652 C C . PRO A 1 77 ? 7.141 -7.734 -18.812 1 97.94 77 PRO A C 1
ATOM 654 O O . PRO A 1 77 ? 6.527 -8.055 -19.844 1 97.94 77 PRO A O 1
ATOM 657 N N . ILE A 1 78 ? 7.215 -8.492 -17.781 1 98.5 78 ILE A N 1
ATOM 658 C CA . ILE A 1 78 ? 6.629 -9.82 -17.734 1 98.5 78 ILE A CA 1
ATOM 659 C C . ILE A 1 78 ? 5.699 -9.93 -16.531 1 98.5 78 ILE A C 1
ATOM 661 O O . ILE A 1 78 ? 6.059 -9.516 -15.422 1 98.5 78 ILE A O 1
ATOM 665 N N . PHE A 1 79 ? 4.531 -10.383 -16.781 1 98.56 79 PHE A N 1
ATOM 666 C CA . PHE A 1 79 ? 3.557 -10.703 -15.742 1 98.56 79 PHE A CA 1
ATOM 667 C C . PHE A 1 79 ? 3.412 -12.211 -15.586 1 98.56 79 PHE A C 1
ATOM 669 O O . PHE A 1 79 ? 3.086 -12.914 -16.547 1 98.56 79 PHE A O 1
ATOM 676 N N . ILE A 1 80 ? 3.686 -12.758 -14.383 1 98.81 80 ILE A N 1
ATOM 677 C CA . ILE A 1 80 ? 3.58 -14.18 -14.078 1 98.81 80 ILE A CA 1
ATOM 678 C C . ILE A 1 80 ? 2.311 -14.438 -13.266 1 98.81 80 ILE A C 1
ATOM 680 O O . ILE A 1 80 ? 2.041 -13.734 -12.281 1 98.81 80 ILE A O 1
ATOM 684 N N . PHE A 1 81 ? 1.569 -15.43 -13.656 1 98.88 81 PHE A N 1
ATOM 685 C CA . PHE A 1 81 ? 0.355 -15.766 -12.922 1 98.88 81 PHE A CA 1
ATOM 686 C C . PHE A 1 81 ? 0.403 -17.203 -12.43 1 98.88 81 PHE A C 1
ATOM 688 O O . PHE A 1 81 ? 0.684 -18.125 -13.203 1 98.88 81 PHE A O 1
ATOM 695 N N . ILE A 1 82 ? 0.159 -17.406 -11.141 1 98.94 82 ILE A N 1
ATOM 696 C CA . ILE A 1 82 ? 0.078 -18.719 -10.492 1 98.94 82 ILE A CA 1
ATOM 697 C C . ILE A 1 82 ? -1.368 -19.016 -10.102 1 98.94 82 ILE A C 1
ATOM 699 O O . ILE A 1 82 ? -1.95 -18.297 -9.273 1 98.94 82 ILE A O 1
ATOM 703 N N . HIS A 1 83 ? -1.927 -20.047 -10.633 1 98.69 83 HIS A N 1
ATOM 704 C CA . HIS A 1 83 ? -3.357 -20.297 -10.523 1 98.69 83 HIS A CA 1
ATOM 705 C C . HIS A 1 83 ? -3.707 -20.875 -9.148 1 98.69 83 HIS A C 1
ATOM 707 O O . HIS A 1 83 ? -2.832 -21.375 -8.445 1 98.69 83 HIS A O 1
ATOM 713 N N . GLY A 1 84 ? -4.973 -20.766 -8.859 1 98.25 84 GLY A N 1
ATOM 714 C CA . GLY A 1 84 ? -5.512 -21.328 -7.633 1 98.25 84 GLY A CA 1
ATOM 715 C C . GLY A 1 84 ? -6.016 -22.75 -7.805 1 98.25 84 GLY A C 1
ATOM 716 O O . GLY A 1 84 ? -5.48 -23.516 -8.617 1 98.25 84 GLY A O 1
ATOM 717 N N . GLY A 1 85 ? -6.926 -23.156 -6.906 1 97.38 85 GLY A N 1
ATOM 718 C CA . GLY A 1 85 ? -7.512 -24.484 -6.992 1 97.38 85 GLY A CA 1
ATOM 719 C C . GLY A 1 85 ? -7.273 -25.328 -5.75 1 97.38 85 GLY A C 1
ATOM 720 O O . GLY A 1 85 ? -7.227 -26.562 -5.824 1 97.38 85 GLY A O 1
ATOM 721 N N . TYR A 1 86 ? -6.984 -24.688 -4.641 1 97.44 86 TYR A N 1
ATOM 722 C CA . TYR A 1 86 ? -6.801 -25.375 -3.361 1 97.44 86 TYR A CA 1
ATOM 723 C C . TYR A 1 86 ? -5.691 -26.422 -3.453 1 97.44 86 TYR A C 1
ATOM 725 O O . TYR A 1 86 ? -5.805 -27.5 -2.879 1 97.44 86 TYR A O 1
ATOM 733 N N . TRP A 1 87 ? -4.727 -26.203 -4.234 1 98.19 87 TRP A N 1
ATOM 734 C CA . TRP A 1 87 ? -3.57 -27.062 -4.465 1 98.19 87 TRP A CA 1
ATOM 735 C C . TRP A 1 87 ? -3.998 -28.406 -5.051 1 98.19 87 TRP A C 1
ATOM 737 O O . TRP A 1 87 ? -3.193 -29.328 -5.145 1 98.19 87 TRP A O 1
ATOM 747 N N . GLN A 1 88 ? -5.207 -28.578 -5.469 1 97.69 88 GLN A N 1
ATOM 748 C CA . GLN A 1 88 ? -5.672 -29.906 -5.832 1 97.69 88 GLN A CA 1
ATOM 749 C C . GLN A 1 88 ? -6.375 -29.891 -7.188 1 97.69 88 GLN A C 1
ATOM 751 O O . GLN A 1 88 ? -6.734 -30.953 -7.715 1 97.69 88 GLN A O 1
ATOM 756 N N . GLU A 1 89 ? -6.629 -28.703 -7.688 1 96.56 89 GLU A N 1
ATOM 757 C CA . GLU A 1 89 ? -7.289 -28.641 -8.992 1 96.56 89 GLU A CA 1
ATOM 758 C C . GLU A 1 89 ? -6.828 -27.422 -9.789 1 96.56 89 GLU A C 1
ATOM 760 O O . GLU A 1 89 ? -5.977 -26.656 -9.328 1 96.56 89 GLU A O 1
ATOM 765 N N . PHE A 1 90 ? -7.328 -27.297 -11.086 1 96.62 90 PHE A N 1
ATOM 766 C CA . PHE A 1 90 ? -7.098 -26.188 -12.016 1 96.62 90 PHE A CA 1
ATOM 767 C C . PHE A 1 90 ? -5.793 -26.406 -12.781 1 96.62 90 PHE A C 1
ATOM 769 O O . PHE A 1 90 ? -5.223 -27.5 -12.758 1 96.62 90 PHE A O 1
ATOM 776 N N . SER A 1 91 ? -5.449 -25.484 -13.664 1 97.38 91 SER A N 1
ATOM 777 C CA . SER A 1 91 ? -4.262 -25.594 -14.5 1 97.38 91 SER A CA 1
ATOM 778 C C . SER A 1 91 ? -3.938 -24.281 -15.188 1 97.38 91 SER A C 1
ATOM 780 O O . SER A 1 91 ? -4.773 -23.375 -15.227 1 97.38 91 SER A O 1
ATOM 782 N N . LYS A 1 92 ? -2.729 -24.234 -15.703 1 97.19 92 LYS A N 1
ATOM 783 C CA . LYS A 1 92 ? -2.295 -23.062 -16.453 1 97.19 92 LYS A CA 1
ATOM 784 C C . LYS A 1 92 ? -3.168 -22.844 -17.688 1 97.19 92 LYS A C 1
ATOM 786 O O . LYS A 1 92 ? -3.256 -21.734 -18.203 1 97.19 92 LYS A O 1
ATOM 791 N N . ASP A 1 93 ? -3.908 -23.875 -18.125 1 96.81 93 ASP A N 1
ATOM 792 C CA . ASP A 1 93 ? -4.723 -23.828 -19.344 1 96.81 93 ASP A CA 1
ATOM 793 C C . ASP A 1 93 ? -6.055 -23.125 -19.078 1 96.81 93 ASP A C 1
ATOM 795 O O . ASP A 1 93 ? -6.863 -22.953 -19.984 1 96.81 93 ASP A O 1
ATOM 799 N N . LEU A 1 94 ? -6.242 -22.672 -17.875 1 96.38 94 LEU A N 1
ATOM 800 C CA . LEU A 1 94 ? -7.5 -22.031 -17.5 1 96.38 94 LEU A CA 1
ATOM 801 C C . LEU A 1 94 ? -7.254 -20.625 -16.953 1 96.38 94 LEU A C 1
ATOM 803 O O . LEU A 1 94 ? -8.117 -20.062 -16.281 1 96.38 94 LEU A O 1
ATOM 807 N N . THR A 1 95 ? -6.082 -20 -17.203 1 96 95 THR A N 1
ATOM 808 C CA . THR A 1 95 ? -5.762 -18.766 -16.484 1 96 95 THR A CA 1
ATOM 809 C C . THR A 1 95 ? -5.344 -17.672 -17.453 1 96 95 THR A C 1
ATOM 811 O O . THR A 1 95 ? -4.465 -16.859 -17.141 1 96 95 THR A O 1
ATOM 814 N N . SER A 1 96 ? -5.953 -17.594 -18.594 1 95.75 96 SER A N 1
ATOM 815 C CA . SER A 1 96 ? -5.539 -16.609 -19.594 1 95.75 96 SER A CA 1
ATOM 816 C C . SER A 1 96 ? -6.355 -15.328 -19.484 1 95.75 96 SER A C 1
ATOM 818 O O . SER A 1 96 ? -6.332 -14.484 -20.375 1 95.75 96 SER A O 1
ATOM 820 N N . PHE A 1 97 ? -7.066 -15.141 -18.406 1 94.38 97 PHE A N 1
ATOM 821 C CA . PHE A 1 97 ? -8.016 -14.039 -18.266 1 94.38 97 PHE A CA 1
ATOM 822 C C . PHE A 1 97 ? -7.281 -12.711 -18.141 1 94.38 97 PHE A C 1
ATOM 824 O O . PHE A 1 97 ? -7.895 -11.648 -18.25 1 94.38 97 PHE A O 1
ATOM 831 N N . SER A 1 98 ? -5.977 -12.695 -17.875 1 93.44 98 SER A N 1
ATOM 832 C CA . SER A 1 98 ? -5.223 -11.445 -17.875 1 93.44 98 SER A CA 1
ATOM 833 C C . SER A 1 98 ? -4.535 -11.219 -19.219 1 93.44 98 SER A C 1
ATOM 835 O O . SER A 1 98 ? -4.133 -10.094 -19.531 1 93.44 98 SER A O 1
ATOM 837 N N . VAL A 1 99 ? -4.359 -12.227 -20.031 1 97.62 99 VAL A N 1
ATOM 838 C CA . VAL A 1 99 ? -3.447 -12.258 -21.172 1 97.62 99 VAL A CA 1
ATOM 839 C C . VAL A 1 99 ? -3.859 -11.203 -22.203 1 97.62 99 VAL A C 1
ATOM 841 O O . VAL A 1 99 ? -3.039 -10.375 -22.609 1 97.62 99 VAL A O 1
ATOM 844 N N . PRO A 1 100 ? -5.133 -11.109 -22.625 1 97.56 100 PRO A N 1
ATOM 845 C CA . PRO A 1 100 ? -5.484 -10.18 -23.703 1 97.56 100 PRO A CA 1
ATOM 846 C C . PRO A 1 100 ? -5.152 -8.727 -23.344 1 97.56 100 PRO A C 1
ATOM 848 O O . PRO A 1 100 ? -4.484 -8.039 -24.125 1 97.56 100 PRO A O 1
ATOM 851 N N . LEU A 1 101 ? -5.531 -8.297 -22.172 1 97.06 101 LEU A N 1
ATOM 852 C CA . LEU A 1 101 ? -5.324 -6.91 -21.781 1 97.06 101 LEU A CA 1
ATOM 853 C C . LEU A 1 101 ? -3.838 -6.609 -21.625 1 97.06 101 LEU A C 1
ATOM 855 O O . LEU A 1 101 ? -3.361 -5.566 -22.078 1 97.06 101 LEU A O 1
ATOM 859 N N . PHE A 1 102 ? -3.109 -7.488 -21.016 1 97.75 102 PHE A N 1
ATOM 860 C CA . PHE A 1 102 ? -1.72 -7.215 -20.688 1 97.75 102 PHE A CA 1
ATOM 861 C C . PHE A 1 102 ? -0.835 -7.289 -21.922 1 97.75 102 PHE A C 1
ATOM 863 O O . PHE A 1 102 ? 0.058 -6.457 -22.109 1 97.75 102 PHE A O 1
ATOM 870 N N . VAL A 1 103 ? -1.089 -8.234 -22.797 1 97.94 103 VAL A N 1
ATOM 871 C CA . VAL A 1 103 ? -0.319 -8.328 -24.031 1 97.94 103 VAL A CA 1
ATOM 872 C C . VAL A 1 103 ? -0.604 -7.109 -24.906 1 97.94 103 VAL A C 1
ATOM 874 O O . VAL A 1 103 ? 0.306 -6.559 -25.531 1 97.94 103 VAL A O 1
ATOM 877 N N . LYS A 1 104 ? -1.871 -6.699 -24.938 1 96.5 104 LYS A N 1
ATOM 878 C CA . LYS A 1 104 ? -2.232 -5.48 -25.656 1 96.5 104 LYS A CA 1
ATOM 879 C C . LYS A 1 104 ? -1.437 -4.281 -25.156 1 96.5 104 LYS A C 1
ATOM 881 O O . LYS A 1 104 ? -1.119 -3.373 -25.922 1 96.5 104 LYS A O 1
ATOM 886 N N . ASN A 1 105 ? -1.06 -4.305 -23.922 1 95.75 105 ASN A N 1
ATOM 887 C CA . ASN A 1 105 ? -0.297 -3.223 -23.297 1 95.75 105 ASN A CA 1
ATOM 888 C C . ASN A 1 105 ? 1.196 -3.533 -23.281 1 95.75 105 ASN A C 1
ATOM 890 O O . ASN A 1 105 ? 1.932 -3.004 -22.438 1 95.75 105 ASN A O 1
ATOM 894 N N . LYS A 1 106 ? 1.612 -4.488 -24.062 1 96.81 106 LYS A N 1
ATOM 895 C CA . LYS A 1 106 ? 3.018 -4.805 -24.297 1 96.81 106 LYS A CA 1
ATOM 896 C C . LYS A 1 106 ? 3.658 -5.418 -23.047 1 96.81 106 LYS A C 1
ATOM 898 O O . LYS A 1 106 ? 4.773 -5.047 -22.672 1 96.81 106 LYS A O 1
ATOM 903 N N . ILE A 1 107 ? 2.953 -6.27 -22.469 1 97.69 107 ILE A N 1
ATOM 904 C CA . ILE A 1 107 ? 3.43 -7.066 -21.344 1 97.69 107 ILE A CA 1
ATOM 905 C C . ILE A 1 107 ? 3.332 -8.555 -21.688 1 97.69 107 ILE A C 1
ATOM 907 O O . ILE A 1 107 ? 2.268 -9.039 -22.094 1 97.69 107 ILE A O 1
ATOM 911 N N . LYS A 1 108 ? 4.395 -9.234 -21.594 1 98.31 108 LYS A N 1
ATOM 912 C CA . LYS A 1 108 ? 4.344 -10.688 -21.719 1 98.31 108 LYS A CA 1
ATOM 913 C C . LYS A 1 108 ? 3.686 -11.328 -20.5 1 98.31 108 LYS A C 1
ATOM 915 O O . LYS A 1 108 ? 3.922 -10.898 -19.375 1 98.31 108 LYS A O 1
ATOM 920 N N . VAL A 1 109 ? 2.871 -12.281 -20.766 1 98.69 109 VAL A N 1
ATOM 921 C CA . VAL A 1 109 ? 2.205 -12.977 -19.656 1 98.69 109 VAL A CA 1
ATOM 922 C C . VAL A 1 109 ? 2.648 -14.438 -19.625 1 98.69 109 VAL A C 1
ATOM 924 O O . VAL A 1 109 ? 2.643 -15.117 -20.656 1 98.69 109 VAL A O 1
ATOM 927 N N . ILE A 1 110 ? 3.057 -14.898 -18.484 1 98.88 110 ILE A N 1
ATOM 928 C CA . ILE A 1 110 ? 3.447 -16.297 -18.281 1 98.88 110 ILE A CA 1
ATOM 929 C C . ILE A 1 110 ? 2.529 -16.938 -17.25 1 98.88 110 ILE A C 1
ATOM 931 O O . ILE A 1 110 ? 2.406 -16.438 -16.125 1 98.88 110 ILE A O 1
ATOM 935 N N . THR A 1 111 ? 1.854 -17.938 -17.609 1 98.81 111 THR A N 1
ATOM 936 C CA . THR A 1 111 ? 0.987 -18.688 -16.719 1 98.81 111 THR A CA 1
ATOM 937 C C . THR A 1 111 ? 1.651 -20 -16.297 1 98.81 111 THR A C 1
ATOM 939 O O . THR A 1 111 ? 2.102 -20.781 -17.141 1 98.81 111 THR A O 1
ATOM 942 N N . VAL A 1 112 ? 1.705 -20.312 -15.016 1 98.88 112 VAL A N 1
ATOM 943 C CA . VAL A 1 112 ? 2.506 -21.422 -14.484 1 98.88 112 VAL A CA 1
ATOM 944 C C . VAL A 1 112 ? 1.592 -22.562 -14.062 1 98.88 112 VAL A C 1
ATOM 946 O O . VAL A 1 112 ? 0.618 -22.359 -13.336 1 98.88 112 VAL A O 1
ATOM 949 N N . GLY A 1 113 ? 1.886 -23.719 -14.57 1 98.75 113 GLY A N 1
ATOM 950 C CA . GLY A 1 113 ? 1.271 -24.938 -14.062 1 98.75 113 GLY A CA 1
ATOM 951 C C . GLY A 1 113 ? 2.104 -25.625 -13 1 98.75 113 GLY A C 1
ATOM 952 O O . GLY A 1 113 ? 3.307 -25.375 -12.883 1 98.75 113 GLY A O 1
ATOM 953 N N . TYR A 1 114 ? 1.507 -26.422 -12.188 1 98.81 114 TYR A N 1
ATOM 954 C CA . TYR A 1 114 ? 2.207 -27.203 -11.18 1 98.81 114 TYR A CA 1
ATOM 955 C C . TYR A 1 114 ? 1.438 -28.469 -10.844 1 98.81 114 TYR A C 1
ATOM 957 O O . TYR A 1 114 ? 0.262 -28.594 -11.195 1 98.81 114 TYR A O 1
ATOM 965 N N . ASP A 1 115 ? 2.064 -29.438 -10.219 1 98.75 115 ASP A N 1
ATOM 966 C CA . ASP A 1 115 ? 1.422 -30.688 -9.812 1 98.75 115 ASP A CA 1
ATOM 967 C C . ASP A 1 115 ? 0.401 -30.438 -8.703 1 98.75 115 ASP A C 1
ATOM 969 O O . ASP A 1 115 ? 0.42 -29.391 -8.055 1 98.75 115 ASP A O 1
ATOM 973 N N . LEU A 1 116 ? -0.475 -31.453 -8.508 1 98.5 116 LEU A N 1
ATOM 974 C CA . LEU A 1 116 ? -1.59 -31.25 -7.586 1 98.5 116 LEU A CA 1
ATOM 975 C C . LEU A 1 116 ? -1.611 -32.344 -6.516 1 98.5 116 LEU A C 1
ATOM 977 O O . LEU A 1 116 ? -1.23 -33.469 -6.773 1 98.5 116 LEU A O 1
ATOM 981 N N . CYS A 1 117 ? -2.037 -31.906 -5.387 1 97.69 117 CYS A N 1
ATOM 982 C CA . CYS A 1 117 ? -2.434 -32.906 -4.387 1 97.69 117 CYS A CA 1
ATOM 983 C C . CYS A 1 117 ? -3.648 -33.688 -4.855 1 97.69 117 CYS A C 1
ATOM 985 O O . CYS A 1 117 ? -4.508 -33.156 -5.559 1 97.69 117 CYS A O 1
ATOM 987 N N . PRO A 1 118 ? -3.785 -35.031 -4.523 1 97.31 118 PRO A N 1
ATOM 988 C CA . PRO A 1 118 ? -2.896 -35.75 -3.635 1 97.31 118 PRO A CA 1
ATOM 989 C C . PRO A 1 118 ? -1.744 -36.438 -4.379 1 97.31 118 PRO A C 1
ATOM 991 O O . PRO A 1 118 ? -0.993 -37.219 -3.787 1 97.31 118 PRO A O 1
ATOM 994 N N . ASN A 1 119 ? -1.591 -36.188 -5.676 1 97.69 119 ASN A N 1
ATOM 995 C CA . ASN A 1 119 ? -0.525 -36.844 -6.438 1 97.69 119 ASN A CA 1
ATOM 996 C C . ASN A 1 119 ? 0.853 -36.438 -5.91 1 97.69 119 ASN A C 1
ATOM 998 O O . ASN A 1 119 ? 1.814 -37.188 -6.059 1 97.69 119 ASN A O 1
ATOM 1002 N N . VAL A 1 120 ? 1.014 -35.281 -5.336 1 97.94 120 VAL A N 1
ATOM 1003 C CA . VAL A 1 120 ? 2.215 -34.812 -4.664 1 97.94 120 VAL A CA 1
ATOM 1004 C C . VAL A 1 120 ? 1.834 -34.094 -3.363 1 97.94 120 VAL A C 1
ATOM 1006 O O . VAL A 1 120 ? 0.649 -33.906 -3.078 1 97.94 120 VAL A O 1
ATOM 1009 N N . LYS A 1 121 ? 2.857 -33.719 -2.555 1 97.44 121 LYS A N 1
ATOM 1010 C CA . LYS A 1 121 ? 2.629 -32.969 -1.322 1 97.44 121 LYS A CA 1
ATOM 1011 C C . LYS A 1 121 ? 2.744 -31.484 -1.563 1 97.44 121 LYS A C 1
ATOM 1013 O O . LYS A 1 121 ? 3.316 -31.047 -2.566 1 97.44 121 LYS A O 1
ATOM 1018 N N . ILE A 1 122 ? 2.234 -30.719 -0.666 1 97.81 122 ILE A N 1
ATOM 1019 C CA . ILE A 1 122 ? 2.234 -29.266 -0.809 1 97.81 122 ILE A CA 1
ATOM 1020 C C . ILE A 1 122 ? 3.672 -28.75 -0.876 1 97.81 122 ILE A C 1
ATOM 1022 O O . ILE A 1 122 ? 3.969 -27.812 -1.618 1 97.81 122 ILE A O 1
ATOM 1026 N N . GLY A 1 123 ? 4.551 -29.391 -0.123 1 97.88 123 GLY A N 1
ATOM 1027 C CA . GLY A 1 123 ? 5.953 -29 -0.183 1 97.88 123 GLY A CA 1
ATOM 1028 C C . GLY A 1 123 ? 6.555 -29.172 -1.564 1 97.88 123 GLY A C 1
ATOM 1029 O O . GLY A 1 123 ? 7.387 -28.359 -1.985 1 97.88 123 GLY A O 1
ATOM 1030 N N . ASP A 1 124 ? 6.168 -30.219 -2.262 1 98.25 124 ASP A N 1
ATOM 1031 C CA . ASP A 1 124 ? 6.617 -30.438 -3.633 1 98.25 124 ASP A CA 1
ATOM 1032 C C . ASP A 1 124 ? 6.133 -29.312 -4.551 1 98.25 124 ASP A C 1
ATOM 1034 O O . ASP A 1 124 ? 6.875 -28.844 -5.418 1 98.25 124 ASP A O 1
ATOM 1038 N N . ILE A 1 125 ? 4.945 -28.922 -4.352 1 98.69 125 ILE A N 1
ATOM 1039 C CA . ILE A 1 125 ? 4.359 -27.859 -5.16 1 98.69 125 ILE A CA 1
ATOM 1040 C C . ILE A 1 125 ? 5.121 -26.562 -4.926 1 98.69 125 ILE A C 1
ATOM 1042 O O . ILE A 1 125 ? 5.465 -25.859 -5.879 1 98.69 125 ILE A O 1
ATOM 1046 N N . VAL A 1 126 ? 5.391 -26.219 -3.629 1 98.62 126 VAL A N 1
ATOM 1047 C CA . VAL A 1 126 ? 6.145 -25.016 -3.287 1 98.62 126 VAL A CA 1
ATOM 1048 C C . VAL A 1 126 ? 7.508 -25.047 -3.977 1 98.62 126 VAL A C 1
ATOM 1050 O O . VAL A 1 126 ? 7.949 -24.047 -4.543 1 98.62 126 VAL A O 1
ATOM 1053 N N . ALA A 1 127 ? 8.148 -26.188 -3.965 1 98.5 127 ALA A N 1
ATOM 1054 C CA . ALA A 1 127 ? 9.445 -26.344 -4.613 1 98.5 127 ALA A CA 1
ATOM 1055 C C . ALA A 1 127 ? 9.336 -26.141 -6.121 1 98.5 127 ALA A C 1
ATOM 1057 O O . ALA A 1 127 ?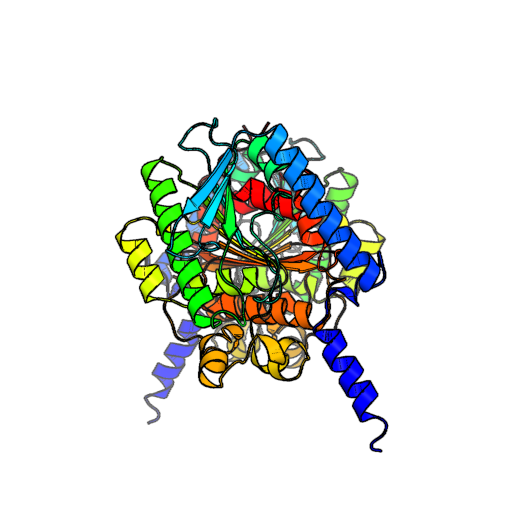 10.211 -25.531 -6.738 1 98.5 127 ALA A O 1
ATOM 1058 N N . GLU A 1 128 ? 8.312 -26.672 -6.688 1 98.81 128 GLU A N 1
ATOM 1059 C CA . GLU A 1 128 ? 8.07 -26.5 -8.117 1 98.81 128 GLU A CA 1
ATOM 1060 C C . GLU A 1 128 ? 7.926 -25.016 -8.469 1 98.81 128 GLU A C 1
ATOM 1062 O O . GLU A 1 128 ? 8.523 -24.547 -9.438 1 98.81 128 GLU A O 1
ATOM 1067 N N . ILE A 1 129 ? 7.188 -24.297 -7.695 1 98.88 129 ILE A N 1
ATOM 1068 C CA . ILE A 1 129 ? 6.945 -22.891 -7.969 1 98.88 129 ILE A CA 1
ATOM 1069 C C . ILE A 1 129 ? 8.25 -22.109 -7.848 1 98.88 129 ILE A C 1
ATOM 1071 O O . ILE A 1 129 ? 8.539 -21.234 -8.664 1 98.88 129 ILE A O 1
ATOM 1075 N N . LYS A 1 130 ? 9.055 -22.422 -6.836 1 98.69 130 LYS A N 1
ATOM 1076 C CA . LYS A 1 130 ? 10.359 -21.766 -6.684 1 98.69 130 LYS A CA 1
ATOM 1077 C C . LYS A 1 130 ? 11.234 -22 -7.914 1 98.69 130 LYS A C 1
ATOM 1079 O O . LYS A 1 130 ? 11.891 -21.078 -8.398 1 98.69 130 LYS A O 1
ATOM 1084 N N . THR A 1 131 ? 11.172 -23.219 -8.406 1 98.75 131 THR A N 1
ATOM 1085 C CA . THR A 1 131 ? 11.945 -23.578 -9.594 1 98.75 131 THR A CA 1
ATOM 1086 C C . THR A 1 131 ? 11.422 -22.844 -10.82 1 98.75 131 THR A C 1
ATOM 1088 O O . THR A 1 131 ? 12.211 -22.281 -11.586 1 98.75 131 THR A O 1
ATOM 1091 N N . ALA A 1 132 ? 10.133 -22.859 -10.984 1 98.88 132 ALA A N 1
ATOM 1092 C CA . ALA A 1 132 ? 9.516 -22.203 -12.133 1 98.88 132 ALA A CA 1
ATOM 1093 C C . ALA A 1 132 ? 9.852 -20.703 -12.148 1 98.88 132 ALA A C 1
ATOM 1095 O O . ALA A 1 132 ? 10.289 -20.172 -13.172 1 98.88 132 ALA A O 1
ATOM 1096 N N . VAL A 1 133 ? 9.672 -20.031 -11.016 1 98.88 133 VAL A N 1
ATOM 1097 C CA . VAL A 1 133 ? 9.891 -18.594 -10.93 1 98.88 133 VAL A CA 1
ATOM 1098 C C . VAL A 1 133 ? 11.367 -18.281 -11.172 1 98.88 133 VAL A C 1
ATOM 1100 O O . VAL A 1 133 ? 11.695 -17.297 -11.852 1 98.88 133 VAL A O 1
ATOM 1103 N N . ALA A 1 134 ? 12.266 -19.062 -10.656 1 98.81 134 ALA A N 1
ATOM 1104 C CA . ALA A 1 134 ? 13.688 -18.875 -10.891 1 98.81 134 ALA A CA 1
ATOM 1105 C C . ALA A 1 134 ? 14.016 -18.938 -12.383 1 98.81 134 ALA A C 1
ATOM 1107 O O . ALA A 1 134 ? 14.75 -18.109 -12.906 1 98.81 134 ALA A O 1
ATOM 1108 N N . GLN A 1 135 ? 13.469 -19.938 -13.008 1 98.81 135 GLN A N 1
ATOM 1109 C CA . GLN A 1 135 ? 13.695 -20.109 -14.445 1 98.81 135 GLN A CA 1
ATOM 1110 C C . GLN A 1 135 ? 13.133 -18.922 -15.227 1 98.81 135 GLN A C 1
ATOM 1112 O O . GLN A 1 135 ? 13.766 -18.438 -16.172 1 98.81 135 GLN A O 1
ATOM 1117 N N . ILE A 1 136 ? 11.984 -18.469 -14.891 1 98.88 136 ILE A N 1
ATOM 1118 C CA . ILE A 1 136 ? 11.336 -17.375 -15.594 1 98.88 136 ILE A CA 1
ATOM 1119 C C . ILE A 1 136 ? 12.109 -16.078 -15.344 1 98.88 136 ILE A C 1
ATOM 1121 O O . ILE A 1 136 ? 12.273 -15.266 -16.266 1 98.88 136 ILE A O 1
ATOM 1125 N N . LEU A 1 137 ? 12.562 -15.859 -14.094 1 98.75 137 LEU A N 1
ATOM 1126 C CA . LEU A 1 137 ? 13.375 -14.68 -13.812 1 98.75 137 LEU A CA 1
ATOM 1127 C C . LEU A 1 137 ? 14.664 -14.695 -14.609 1 98.75 137 LEU A C 1
ATOM 1129 O O . LEU A 1 137 ? 15.125 -13.648 -15.078 1 98.75 137 LEU A O 1
ATOM 1133 N N . LYS A 1 138 ? 15.266 -15.875 -14.75 1 98.5 138 LYS A N 1
ATOM 1134 C CA . LYS A 1 138 ? 16.422 -16 -15.625 1 98.5 138 LYS A CA 1
ATOM 1135 C C . LYS A 1 138 ? 16.078 -15.625 -17.062 1 98.5 138 LYS A C 1
ATOM 1137 O O . LYS A 1 138 ? 16.828 -14.891 -17.719 1 98.5 138 LYS A O 1
ATOM 1142 N N . TYR A 1 139 ? 14.969 -16.172 -17.516 1 98.31 139 TYR A N 1
ATOM 1143 C CA . TYR A 1 139 ? 14.484 -15.836 -18.859 1 98.31 139 TYR A CA 1
ATOM 1144 C C . TYR A 1 139 ? 14.328 -14.328 -19.016 1 98.31 139 TYR A C 1
ATOM 1146 O O . TYR A 1 139 ? 14.75 -13.766 -20.031 1 98.31 139 TYR A O 1
ATOM 1154 N N . ALA A 1 140 ? 13.742 -13.695 -18.031 1 98.38 140 ALA A N 1
ATOM 1155 C CA . ALA A 1 140 ? 13.539 -12.25 -18.047 1 98.38 140 ALA A CA 1
ATOM 1156 C C . ALA A 1 140 ? 14.867 -11.508 -18.094 1 98.38 140 ALA A C 1
ATOM 1158 O O . ALA A 1 140 ? 15.062 -10.617 -18.922 1 98.38 140 ALA A O 1
ATOM 1159 N N . ALA A 1 141 ? 15.758 -11.859 -17.234 1 97.75 141 ALA A N 1
ATOM 1160 C CA . ALA A 1 141 ? 17.062 -11.211 -17.172 1 97.75 141 ALA A CA 1
ATOM 1161 C C . ALA A 1 141 ? 17.812 -11.359 -18.484 1 97.75 141 ALA A C 1
ATOM 1163 O O . ALA A 1 141 ? 18.375 -10.383 -19 1 97.75 141 ALA A O 1
ATOM 1164 N N . ASP A 1 142 ? 17.797 -12.547 -19.016 1 97.44 142 ASP A N 1
ATOM 1165 C CA . ASP A 1 142 ? 18.484 -12.828 -20.266 1 97.44 142 ASP A CA 1
ATOM 1166 C C . ASP A 1 142 ? 17.891 -12.023 -21.422 1 97.44 142 ASP A C 1
ATOM 1168 O O . ASP A 1 142 ? 18.609 -11.664 -22.359 1 97.44 142 ASP A O 1
ATOM 1172 N N . SER A 1 143 ? 16.609 -11.727 -21.312 1 96.81 143 SER A N 1
ATOM 1173 C CA . SER A 1 143 ? 15.93 -11.023 -22.391 1 96.81 143 SER A CA 1
ATOM 1174 C C . SER A 1 143 ? 16.047 -9.516 -22.234 1 96.81 143 SER A C 1
ATOM 1176 O O . SER A 1 143 ? 15.641 -8.758 -23.125 1 96.81 143 SER A O 1
ATOM 1178 N N . GLY A 1 144 ? 16.5 -9.07 -21.062 1 96.94 144 GLY A N 1
ATOM 1179 C CA . GLY A 1 144 ? 16.672 -7.645 -20.812 1 96.94 144 GLY A CA 1
ATOM 1180 C C . GLY A 1 144 ? 15.461 -7.004 -20.172 1 96.94 144 GLY A C 1
ATOM 1181 O O . GLY A 1 144 ? 15.391 -5.781 -20.047 1 96.94 144 GLY A O 1
ATOM 1182 N N . SER A 1 145 ? 14.477 -7.871 -19.828 1 96.69 145 SER A N 1
ATOM 1183 C CA . SER A 1 145 ? 13.328 -7.344 -19.094 1 96.69 145 SER A CA 1
ATOM 1184 C C . SER A 1 145 ? 13.742 -6.828 -17.719 1 96.69 145 SER A C 1
ATOM 1186 O O . SER A 1 145 ? 14.516 -7.477 -17 1 96.69 145 SER A O 1
ATOM 1188 N N . LYS A 1 146 ? 13.195 -5.672 -17.344 1 94.19 146 LYS A N 1
ATOM 1189 C CA . LYS A 1 146 ? 13.617 -5.051 -16.094 1 94.19 146 LYS A CA 1
ATOM 1190 C C . LYS A 1 146 ? 12.5 -5.098 -15.055 1 94.19 146 LYS A C 1
ATOM 1192 O O . LYS A 1 146 ? 12.719 -4.773 -13.891 1 94.19 146 LYS A O 1
ATOM 1197 N N . TYR A 1 147 ? 11.32 -5.492 -15.5 1 96.19 147 TYR A N 1
ATOM 1198 C CA . TYR A 1 147 ? 10.164 -5.461 -14.617 1 96.19 147 TYR A CA 1
ATOM 1199 C C . TYR A 1 147 ? 9.391 -6.777 -14.672 1 96.19 147 TYR A C 1
ATOM 1201 O O . TYR A 1 147 ? 8.859 -7.145 -15.727 1 96.19 147 TYR A O 1
ATOM 1209 N N . VAL A 1 148 ? 9.344 -7.48 -13.594 1 98 148 VAL A N 1
ATOM 1210 C CA . VAL A 1 148 ? 8.57 -8.719 -13.469 1 98 148 VAL A CA 1
ATOM 1211 C C . VAL A 1 148 ? 7.605 -8.602 -12.289 1 98 148 VAL A C 1
ATOM 1213 O O . VAL A 1 148 ? 7.973 -8.102 -11.227 1 98 148 VAL A O 1
ATOM 1216 N N . CYS A 1 149 ? 6.41 -8.922 -12.492 1 98.25 149 CYS A N 1
ATOM 1217 C CA . CYS A 1 149 ? 5.371 -8.992 -11.469 1 98.25 149 CYS A CA 1
ATOM 1218 C C . CYS A 1 149 ? 4.793 -10.398 -11.375 1 98.25 149 CYS A C 1
ATOM 1220 O O . CYS A 1 149 ? 4.562 -11.055 -12.398 1 98.25 149 CYS A O 1
ATOM 1222 N N . ILE A 1 150 ? 4.645 -10.922 -10.156 1 98.75 150 ILE A N 1
ATOM 1223 C CA . ILE A 1 150 ? 4.008 -12.211 -9.914 1 98.75 150 ILE A CA 1
ATOM 1224 C C . ILE A 1 150 ? 2.664 -12 -9.219 1 98.75 150 ILE A C 1
ATOM 1226 O O . ILE A 1 150 ? 2.57 -11.258 -8.242 1 98.75 150 ILE A O 1
ATOM 1230 N N . ALA A 1 151 ? 1.654 -12.586 -9.758 1 98.75 151 ALA A N 1
ATOM 1231 C CA . ALA A 1 151 ? 0.383 -12.656 -9.039 1 98.75 151 ALA A CA 1
ATOM 1232 C C . ALA A 1 151 ? -0.037 -14.109 -8.812 1 98.75 151 ALA A C 1
ATOM 1234 O O . ALA A 1 151 ? 0.147 -14.961 -9.688 1 98.75 151 ALA A O 1
ATOM 1235 N N . GLY A 1 152 ? -0.498 -14.398 -7.691 1 98.81 152 GLY A N 1
ATOM 1236 C CA . GLY A 1 152 ? -1.111 -15.68 -7.371 1 98.81 152 GLY A CA 1
ATOM 1237 C C . GLY A 1 152 ? -2.521 -15.547 -6.824 1 98.81 152 GLY A C 1
ATOM 1238 O O . GLY A 1 152 ? -2.809 -14.625 -6.055 1 98.81 152 GLY A O 1
ATOM 1239 N N . HIS A 1 153 ? -3.375 -16.484 -7.234 1 98.81 153 HIS A N 1
ATOM 1240 C CA . HIS A 1 153 ? -4.773 -16.453 -6.82 1 98.81 153 HIS A CA 1
ATOM 1241 C C . HIS A 1 153 ? -5.098 -17.641 -5.906 1 98.81 153 HIS A C 1
ATOM 1243 O O . HIS A 1 153 ? -4.793 -18.781 -6.238 1 98.81 153 HIS A O 1
ATOM 1249 N N . SER A 1 154 ? -5.758 -17.312 -4.742 1 98.56 154 SER A N 1
ATOM 1250 C CA . SER A 1 154 ? -6.184 -18.359 -3.814 1 98.56 154 SER A CA 1
ATOM 1251 C C . SER A 1 154 ? -5 -19.203 -3.348 1 98.56 154 SER A C 1
ATOM 1253 O O . SER A 1 154 ? -4.043 -18.672 -2.779 1 98.56 154 SER A O 1
ATOM 1255 N N . ALA A 1 155 ? -4.949 -20.562 -3.717 1 98.62 155 ALA A N 1
ATOM 1256 C CA . ALA A 1 155 ? -3.793 -21.406 -3.402 1 98.62 155 ALA A CA 1
ATOM 1257 C C . ALA A 1 155 ? -2.527 -20.859 -4.062 1 98.62 155 ALA A C 1
ATOM 1259 O O . ALA A 1 155 ? -1.434 -20.969 -3.504 1 98.62 155 ALA A O 1
ATOM 1260 N N . GLY A 1 156 ? -2.66 -20.25 -5.234 1 98.81 156 GLY A N 1
ATOM 1261 C CA . GLY A 1 156 ? -1.531 -19.641 -5.918 1 98.81 156 GLY A CA 1
ATOM 1262 C C . GLY A 1 156 ? -0.947 -18.469 -5.16 1 98.81 156 GLY A C 1
ATOM 1263 O O . GLY A 1 156 ? 0.254 -18.188 -5.246 1 98.81 156 GLY A O 1
ATOM 1264 N N . ALA A 1 157 ? -1.811 -17.703 -4.492 1 98.94 157 ALA A N 1
ATOM 1265 C CA . ALA A 1 157 ? -1.325 -16.625 -3.643 1 98.94 157 ALA A CA 1
ATOM 1266 C C . ALA A 1 157 ? -0.419 -17.156 -2.535 1 98.94 157 ALA A C 1
ATOM 1268 O O . ALA A 1 157 ? 0.625 -16.562 -2.242 1 98.94 157 ALA A O 1
ATOM 1269 N N . HIS A 1 158 ? -0.868 -18.234 -1.918 1 98.81 158 HIS A N 1
ATOM 1270 C CA . HIS A 1 158 ? -0.048 -18.906 -0.915 1 98.81 158 HIS A CA 1
ATOM 1271 C C . HIS A 1 158 ? 1.302 -19.312 -1.492 1 98.81 158 HIS A C 1
ATOM 1273 O O . HIS A 1 158 ? 2.342 -19.094 -0.873 1 98.81 158 HIS A O 1
ATOM 1279 N N . LEU A 1 159 ? 1.263 -19.906 -2.658 1 98.88 159 LEU A N 1
ATOM 1280 C CA . LEU A 1 159 ? 2.482 -20.375 -3.299 1 98.88 159 LEU A CA 1
ATOM 1281 C C . LEU A 1 159 ? 3.424 -19.219 -3.609 1 98.88 159 LEU A C 1
ATOM 1283 O O . LEU A 1 159 ? 4.629 -19.312 -3.373 1 98.88 159 LEU A O 1
ATOM 1287 N N . ALA A 1 160 ? 2.893 -18.141 -4.141 1 98.88 160 ALA A N 1
ATOM 1288 C CA . ALA A 1 160 ? 3.701 -16.953 -4.383 1 98.88 160 ALA A CA 1
ATOM 1289 C C . ALA A 1 160 ? 4.273 -16.406 -3.08 1 98.88 160 ALA A C 1
ATOM 1291 O O . ALA A 1 160 ? 5.438 -16 -3.027 1 98.88 160 ALA A O 1
ATOM 1292 N N . ALA A 1 161 ? 3.5 -16.375 -2.025 1 98.5 161 ALA A N 1
ATOM 1293 C CA . ALA A 1 161 ? 3.906 -15.836 -0.731 1 98.5 161 ALA A CA 1
ATOM 1294 C C . ALA A 1 161 ? 5.039 -16.656 -0.125 1 98.5 161 ALA A C 1
ATOM 1296 O O . ALA A 1 161 ? 5.891 -16.125 0.591 1 98.5 161 ALA A O 1
ATOM 1297 N N . CYS A 1 162 ? 5.043 -17.953 -0.385 1 98.06 162 CYS A N 1
ATOM 1298 C CA . CYS A 1 162 ? 6.082 -18.828 0.148 1 98.06 162 CYS A CA 1
ATOM 1299 C C . CYS A 1 162 ? 7.461 -18.391 -0.327 1 98.06 162 CYS A C 1
ATOM 1301 O O . CYS A 1 162 ? 8.461 -18.609 0.361 1 98.06 162 CYS A O 1
ATOM 1303 N N . LEU A 1 163 ? 7.551 -17.766 -1.508 1 97.81 163 LEU A N 1
ATOM 1304 C CA . LEU A 1 163 ? 8.82 -17.25 -1.998 1 97.81 163 LEU A CA 1
ATOM 1305 C C . LEU A 1 163 ? 9.422 -16.25 -1.007 1 97.81 163 LEU A C 1
ATOM 1307 O O . LEU A 1 163 ? 10.641 -16.203 -0.827 1 97.81 163 LEU A O 1
ATOM 1311 N N . LEU A 1 164 ? 8.602 -15.461 -0.319 1 96.56 164 LEU A N 1
ATOM 1312 C CA . LEU A 1 164 ? 9.016 -14.383 0.575 1 96.56 164 LEU A CA 1
ATOM 1313 C C . LEU A 1 164 ? 9.617 -14.945 1.858 1 96.56 164 LEU A C 1
ATOM 1315 O O . LEU A 1 164 ? 10.289 -14.227 2.602 1 96.56 164 LEU A O 1
ATOM 1319 N N . HIS A 1 165 ? 9.336 -16.188 2.113 1 95.25 165 HIS A N 1
ATOM 1320 C CA . HIS A 1 165 ? 9.742 -16.781 3.385 1 95.25 165 HIS A CA 1
ATOM 1321 C C . HIS A 1 165 ? 10.859 -17.797 3.188 1 95.25 165 HIS A C 1
ATOM 1323 O O . HIS A 1 165 ? 11.125 -18.609 4.074 1 95.25 165 HIS A O 1
ATOM 1329 N N . ASP A 1 166 ? 11.414 -17.812 2.043 1 94.81 166 ASP A N 1
ATOM 1330 C CA . ASP A 1 166 ? 12.57 -18.656 1.753 1 94.81 166 ASP A CA 1
ATOM 1331 C C . ASP A 1 166 ? 13.828 -17.812 1.558 1 94.81 166 ASP A C 1
ATOM 1333 O O . ASP A 1 166 ? 14.172 -17.453 0.43 1 94.81 166 ASP A O 1
ATOM 1337 N N . ASP A 1 167 ? 14.57 -17.609 2.609 1 93.81 167 ASP A N 1
ATOM 1338 C CA . ASP A 1 167 ? 15.758 -16.75 2.594 1 93.81 167 ASP A CA 1
ATOM 1339 C C . ASP A 1 167 ? 16.812 -17.297 1.634 1 93.81 167 ASP A C 1
ATOM 1341 O O . ASP A 1 167 ? 17.516 -16.531 0.965 1 93.81 167 ASP A O 1
ATOM 1345 N N . ASP A 1 168 ? 16.891 -18.594 1.631 1 95.5 168 ASP A N 1
ATOM 1346 C CA . ASP A 1 168 ? 17.875 -19.203 0.74 1 95.5 168 ASP A CA 1
ATOM 1347 C C . ASP A 1 168 ? 17.531 -18.922 -0.723 1 95.5 168 ASP A C 1
ATOM 1349 O O . ASP A 1 168 ? 18.422 -18.594 -1.52 1 95.5 168 ASP A O 1
ATOM 1353 N N . TRP A 1 169 ? 16.297 -19.094 -1.023 1 96.94 169 TRP A N 1
ATOM 1354 C CA . TRP A 1 169 ? 15.867 -18.828 -2.389 1 96.94 169 TRP A CA 1
ATOM 1355 C C . TRP A 1 169 ? 16.094 -17.359 -2.75 1 96.94 169 TRP A C 1
ATOM 1357 O O . TRP A 1 169 ? 16.656 -17.047 -3.809 1 96.94 169 TRP A O 1
ATOM 1367 N N . ILE A 1 170 ? 15.75 -16.422 -1.896 1 96.5 170 ILE A N 1
ATOM 1368 C CA . ILE A 1 170 ? 15.906 -14.992 -2.125 1 96.5 170 ILE A CA 1
ATOM 1369 C C . ILE A 1 170 ? 17.391 -14.648 -2.309 1 96.5 170 ILE A C 1
ATOM 1371 O O . ILE A 1 170 ? 17.75 -13.914 -3.225 1 96.5 170 ILE A O 1
ATOM 1375 N N . ASN A 1 171 ? 18.203 -15.203 -1.44 1 96.31 171 ASN A N 1
ATOM 1376 C CA . ASN A 1 171 ? 19.641 -14.961 -1.532 1 96.31 171 ASN A CA 1
ATOM 1377 C C . ASN A 1 171 ? 20.203 -15.445 -2.861 1 96.31 171 ASN A C 1
ATOM 1379 O O . ASN A 1 171 ? 21.016 -14.758 -3.49 1 96.31 171 ASN A O 1
ATOM 1383 N N . ARG A 1 172 ? 19.781 -16.609 -3.24 1 97.62 172 ARG A N 1
ATOM 1384 C CA . ARG A 1 172 ? 20.25 -17.156 -4.508 1 97.62 172 ARG A CA 1
ATOM 1385 C C . ARG A 1 172 ? 19.812 -16.297 -5.68 1 97.62 172 ARG A C 1
ATOM 1387 O O . ARG A 1 172 ? 20.609 -16 -6.574 1 97.62 172 ARG A O 1
ATOM 1394 N N . MET A 1 173 ? 18.531 -15.898 -5.699 1 97.62 173 MET A N 1
ATOM 1395 C CA . MET A 1 173 ? 18.016 -15.039 -6.758 1 97.62 173 MET A CA 1
ATOM 1396 C C . MET A 1 173 ? 18.734 -13.688 -6.746 1 97.62 173 MET A C 1
ATOM 1398 O O . MET A 1 173 ? 18.984 -13.102 -7.805 1 97.62 173 MET A O 1
ATOM 1402 N N . THR A 1 174 ? 19.031 -13.156 -5.582 1 96.81 174 THR A N 1
ATOM 1403 C CA . THR A 1 174 ? 19.703 -11.875 -5.434 1 96.81 174 THR A CA 1
ATOM 1404 C C . THR A 1 174 ? 21.125 -11.938 -5.984 1 96.81 174 THR A C 1
ATOM 1406 O O . THR A 1 174 ? 21.547 -11.055 -6.73 1 96.81 174 THR A O 1
ATOM 1409 N N . LYS A 1 175 ? 21.875 -12.961 -5.633 1 97.31 175 LYS A N 1
ATOM 1410 C CA . LYS A 1 175 ? 23.266 -13.141 -6.074 1 97.31 175 LYS A CA 1
ATOM 1411 C C . LYS A 1 175 ? 23.344 -13.203 -7.598 1 97.31 175 LYS A C 1
ATOM 1413 O O . LYS A 1 175 ? 24.312 -12.711 -8.188 1 97.31 175 LYS A O 1
ATOM 1418 N N . LYS A 1 176 ? 22.312 -13.758 -8.172 1 97.06 176 LYS A N 1
ATOM 1419 C CA . LYS A 1 176 ? 22.297 -13.914 -9.625 1 97.06 176 LYS A CA 1
ATOM 1420 C C . LYS A 1 176 ? 21.797 -12.648 -10.305 1 97.06 176 LYS A C 1
ATOM 1422 O O . LYS A 1 176 ? 21.781 -12.562 -11.531 1 97.06 176 LYS A O 1
ATOM 1427 N N . GLY A 1 177 ? 21.281 -11.703 -9.516 1 96.12 177 GLY A N 1
ATOM 1428 C CA . GLY A 1 177 ? 20.766 -10.461 -10.055 1 96.12 177 GLY A CA 1
ATOM 1429 C C . GLY A 1 177 ? 19.312 -10.562 -10.5 1 96.12 177 GLY A C 1
ATOM 1430 O O . GLY A 1 177 ? 18.766 -9.617 -11.07 1 96.12 177 GLY A O 1
ATOM 1431 N N . TYR A 1 178 ? 18.641 -11.727 -10.219 1 97.06 178 TYR A N 1
ATOM 1432 C CA . TYR A 1 178 ? 17.281 -11.977 -10.68 1 97.06 178 TYR A CA 1
ATOM 1433 C C . TYR A 1 178 ? 16.266 -11.297 -9.766 1 97.06 178 TYR A C 1
ATOM 1435 O O . TYR A 1 178 ? 15.234 -10.805 -10.234 1 97.06 178 TYR A O 1
ATOM 1443 N N . PHE A 1 179 ? 16.547 -11.211 -8.508 1 96.94 179 PHE A N 1
ATOM 1444 C CA . PHE A 1 179 ? 15.594 -10.688 -7.543 1 96.94 179 PHE A CA 1
ATOM 1445 C C . PHE A 1 179 ? 15.328 -9.211 -7.793 1 96.94 179 PHE A C 1
ATOM 1447 O O . PHE A 1 179 ? 14.211 -8.727 -7.582 1 96.94 179 PHE A O 1
ATOM 1454 N N . ALA A 1 180 ? 16.359 -8.5 -8.344 1 95.44 180 ALA A N 1
ATOM 1455 C CA . ALA A 1 180 ? 16.281 -7.062 -8.57 1 95.44 180 ALA A CA 1
ATOM 1456 C C . ALA A 1 180 ? 15.227 -6.719 -9.617 1 95.44 180 ALA A C 1
ATOM 1458 O O . ALA A 1 180 ? 14.711 -5.602 -9.648 1 95.44 180 ALA A O 1
ATOM 1459 N N . ILE A 1 181 ? 14.883 -7.684 -10.477 1 96.69 181 ILE A N 1
ATOM 1460 C CA . ILE A 1 181 ? 13.945 -7.363 -11.547 1 96.69 181 ILE A CA 1
ATOM 1461 C C . ILE A 1 181 ? 12.531 -7.754 -11.125 1 96.69 181 ILE A C 1
ATOM 1463 O O . ILE A 1 181 ? 11.555 -7.371 -11.773 1 96.69 181 ILE A O 1
ATOM 1467 N N . LEU A 1 182 ? 12.391 -8.578 -10.055 1 98 182 LEU A N 1
ATOM 1468 C CA . LEU A 1 182 ? 11.094 -8.836 -9.445 1 98 182 LEU A CA 1
ATOM 1469 C C . LEU A 1 182 ? 10.609 -7.629 -8.648 1 98 182 LEU A C 1
ATOM 1471 O O . LEU A 1 182 ? 11.078 -7.398 -7.527 1 98 182 LEU A O 1
ATOM 1475 N N . LYS A 1 183 ? 9.641 -6.926 -9.164 1 96.75 183 LYS A N 1
ATOM 1476 C CA . LYS A 1 183 ? 9.297 -5.629 -8.586 1 96.75 183 LYS A CA 1
ATOM 1477 C C . LYS A 1 183 ? 8.07 -5.734 -7.684 1 96.75 183 LYS A C 1
ATOM 1479 O O . LYS A 1 183 ? 7.906 -4.949 -6.75 1 96.75 183 LYS A O 1
ATOM 1484 N N . GLU A 1 184 ? 7.246 -6.738 -7.996 1 98 184 GLU A N 1
ATOM 1485 C CA . GLU A 1 184 ? 5.984 -6.793 -7.266 1 98 184 GLU A CA 1
ATOM 1486 C C . GLU A 1 184 ? 5.461 -8.227 -7.172 1 98 184 GLU A C 1
ATOM 1488 O O . GLU A 1 184 ? 5.594 -9 -8.125 1 98 184 GLU A O 1
ATOM 1493 N N . ILE A 1 185 ? 4.949 -8.602 -6.078 1 98.75 185 ILE A N 1
ATOM 1494 C CA . ILE A 1 185 ? 4.176 -9.82 -5.867 1 98.75 185 ILE A CA 1
ATOM 1495 C C . ILE A 1 185 ? 2.771 -9.461 -5.387 1 98.75 185 ILE A C 1
ATOM 1497 O O . ILE A 1 185 ? 2.611 -8.711 -4.422 1 98.75 185 ILE A O 1
ATOM 1501 N N . ILE A 1 186 ? 1.782 -9.898 -6.082 1 98.81 186 ILE A N 1
ATOM 1502 C CA . ILE A 1 186 ? 0.385 -9.633 -5.762 1 98.81 186 ILE A CA 1
ATOM 1503 C C . ILE A 1 186 ? -0.286 -10.914 -5.273 1 98.81 186 ILE A C 1
ATOM 1505 O O . ILE A 1 186 ? -0.384 -11.891 -6.016 1 98.81 186 ILE A O 1
ATOM 1509 N N . LEU A 1 187 ? -0.713 -10.906 -4.059 1 98.94 187 LEU A N 1
ATOM 1510 C CA . LEU A 1 187 ? -1.367 -12.039 -3.416 1 98.94 187 LEU A CA 1
ATOM 1511 C C . LEU A 1 187 ? -2.881 -11.859 -3.408 1 98.94 187 LEU A C 1
ATOM 1513 O O . LEU A 1 187 ? -3.412 -11.062 -2.633 1 98.94 187 LEU A O 1
ATOM 1517 N N . ILE A 1 188 ? -3.568 -12.609 -4.258 1 98.88 188 ILE A N 1
ATOM 1518 C CA . ILE A 1 188 ? -4.992 -12.391 -4.5 1 98.88 188 ILE A CA 1
ATOM 1519 C C . ILE A 1 188 ? -5.805 -13.445 -3.754 1 98.88 188 ILE A C 1
ATOM 1521 O O . ILE A 1 188 ? -5.781 -14.625 -4.109 1 98.88 188 ILE A O 1
ATOM 1525 N N . SER A 1 189 ? -6.488 -13.086 -2.725 1 98.75 189 SER A N 1
ATOM 1526 C CA . SER A 1 189 ? -7.477 -13.906 -2.037 1 98.75 189 SER A CA 1
ATOM 1527 C C . SER A 1 189 ? -6.871 -15.227 -1.564 1 98.75 189 SER A C 1
ATOM 1529 O O . SER A 1 189 ? -7.422 -16.297 -1.824 1 98.75 189 SER A O 1
ATOM 1531 N N . GLY A 1 190 ? -5.801 -15.203 -0.855 1 98.62 190 GLY A N 1
ATOM 1532 C CA . GLY A 1 190 ? -5.074 -16.406 -0.472 1 98.62 190 GLY A CA 1
ATOM 1533 C C . GLY A 1 190 ? -5.426 -16.906 0.917 1 98.62 190 GLY A C 1
ATOM 1534 O O . GLY A 1 190 ? -6.129 -16.219 1.665 1 98.62 190 GLY A O 1
ATOM 1535 N N . ILE A 1 191 ? -4.98 -18.109 1.229 1 97.62 191 ILE A N 1
ATOM 1536 C CA . ILE A 1 191 ? -4.922 -18.703 2.557 1 97.62 191 ILE A CA 1
ATOM 1537 C C . ILE A 1 191 ? -3.467 -18.922 2.963 1 97.62 191 ILE A C 1
ATOM 1539 O O . ILE A 1 191 ? -2.691 -19.531 2.229 1 97.62 191 ILE A O 1
ATOM 1543 N N . TYR A 1 192 ? -3.145 -18.422 4.172 1 98.38 192 TYR A N 1
ATOM 1544 C CA . TYR A 1 192 ? -1.732 -18.406 4.543 1 98.38 192 TYR A CA 1
ATOM 1545 C C . TYR A 1 192 ? -1.498 -19.172 5.832 1 98.38 192 TYR A C 1
ATOM 1547 O O . TYR A 1 192 ? -0.353 -19.375 6.242 1 98.38 192 TYR A O 1
ATOM 1555 N N . ASN A 1 193 ? -2.521 -19.547 6.527 1 97.88 193 ASN A N 1
ATOM 1556 C CA . ASN A 1 193 ? -2.545 -20.516 7.613 1 97.88 193 ASN A CA 1
ATOM 1557 C C . ASN A 1 193 ? -3.27 -21.797 7.199 1 97.88 193 ASN A C 1
ATOM 1559 O O . ASN A 1 193 ? -4.48 -21.781 6.977 1 97.88 193 ASN A O 1
ATOM 1563 N N . LEU A 1 194 ? -2.564 -22.891 7.16 1 97.31 194 LEU A N 1
ATOM 1564 C CA . LEU A 1 194 ? -3.111 -24.125 6.609 1 97.31 194 LEU A CA 1
ATOM 1565 C C . LEU A 1 194 ? -3.836 -24.922 7.684 1 97.31 194 LEU A C 1
ATOM 1567 O O . LEU A 1 194 ? -4.598 -25.844 7.375 1 97.31 194 LEU A O 1
ATOM 1571 N N . LYS A 1 195 ? -3.666 -24.625 8.922 1 96.44 195 LYS A N 1
ATOM 1572 C CA . LYS A 1 195 ? -4.184 -25.422 10.023 1 96.44 195 LYS A CA 1
ATOM 1573 C C . LYS A 1 195 ? -5.707 -25.516 9.969 1 96.44 195 LYS A C 1
ATOM 1575 O O . LYS A 1 195 ? -6.27 -26.609 10.078 1 96.44 195 LYS A O 1
ATOM 1580 N N . PRO A 1 196 ? -6.414 -24.406 9.742 1 94.88 196 PRO A N 1
ATOM 1581 C CA . PRO A 1 196 ? -7.875 -24.5 9.719 1 94.88 196 PRO A CA 1
ATOM 1582 C C . PRO A 1 196 ? -8.398 -25.391 8.602 1 94.88 196 PRO A C 1
ATOM 1584 O O . PRO A 1 196 ? -9.484 -25.953 8.719 1 94.88 196 PRO A O 1
ATOM 1587 N N . ILE A 1 197 ? -7.676 -25.531 7.52 1 94.38 197 ILE A N 1
ATOM 1588 C CA . ILE A 1 197 ? -8.109 -26.297 6.355 1 94.38 197 ILE A CA 1
ATOM 1589 C C . ILE A 1 197 ? -8.211 -27.781 6.723 1 94.38 197 ILE A C 1
ATOM 1591 O O . ILE A 1 197 ? -8.984 -28.531 6.113 1 94.38 197 ILE A O 1
ATOM 1595 N N . THR A 1 198 ? -7.508 -28.234 7.719 1 93.81 198 THR A N 1
ATOM 1596 C CA . THR A 1 198 ? -7.48 -29.641 8.133 1 93.81 198 THR A CA 1
ATOM 1597 C C . THR A 1 198 ? -8.852 -30.078 8.641 1 93.81 198 THR A C 1
ATOM 1599 O O . THR A 1 198 ? -9.125 -31.281 8.734 1 93.81 198 THR A O 1
ATOM 1602 N N . ASN A 1 199 ? -9.664 -29.125 8.953 1 91.75 199 ASN A N 1
ATOM 1603 C CA . ASN A 1 199 ? -10.992 -29.422 9.477 1 91.75 199 ASN A CA 1
ATOM 1604 C C . ASN A 1 199 ? -12.055 -29.312 8.391 1 91.75 199 ASN A C 1
ATOM 1606 O O . ASN A 1 199 ? -13.25 -29.219 8.688 1 91.75 199 ASN A O 1
ATOM 1610 N N . THR A 1 200 ? -11.656 -29.234 7.191 1 94.25 200 THR A N 1
ATOM 1611 C CA . THR A 1 200 ? -12.562 -29.172 6.055 1 94.25 200 THR A CA 1
ATOM 1612 C C . THR A 1 200 ? -12.445 -30.406 5.188 1 94.25 200 THR A C 1
ATOM 1614 O O . THR A 1 200 ? -11.547 -31.234 5.395 1 94.25 200 THR A O 1
ATOM 1617 N N . SER A 1 201 ? -13.367 -30.562 4.227 1 93.44 201 SER A N 1
ATOM 1618 C CA . SER A 1 201 ? -13.352 -31.703 3.307 1 93.44 201 SER A CA 1
ATOM 1619 C C . SER A 1 201 ? -12.141 -31.641 2.381 1 93.44 201 SER A C 1
ATOM 1621 O O . SER A 1 201 ? -11.75 -32.656 1.796 1 93.44 201 SER A O 1
ATOM 1623 N N . PHE A 1 202 ? -11.516 -30.484 2.221 1 93.5 202 PHE A N 1
ATOM 1624 C CA . PHE A 1 202 ? -10.359 -30.312 1.355 1 93.5 202 PHE A CA 1
ATOM 1625 C C . PHE A 1 202 ? -9.148 -31.062 1.913 1 93.5 202 PHE A C 1
ATOM 1627 O O . PHE A 1 202 ? -8.195 -31.328 1.187 1 93.5 202 PHE A O 1
ATOM 1634 N N . ALA A 1 203 ? -9.219 -31.375 3.16 1 93.06 203 ALA A N 1
ATOM 1635 C CA . ALA A 1 203 ? -8.102 -32 3.857 1 93.06 203 ALA A CA 1
ATOM 1636 C C . ALA A 1 203 ? -7.836 -33.406 3.322 1 93.06 203 ALA A C 1
ATOM 1638 O O . ALA A 1 203 ? -6.703 -33.875 3.367 1 93.06 203 ALA A O 1
ATOM 1639 N N . VAL A 1 204 ? -8.867 -34 2.811 1 93.5 204 VAL A N 1
ATOM 1640 C CA . VAL A 1 204 ? -8.773 -35.375 2.389 1 93.5 204 VAL A CA 1
ATOM 1641 C C . VAL A 1 204 ? -7.715 -35.531 1.298 1 93.5 204 VAL A C 1
ATOM 1643 O O . VAL A 1 204 ? -6.824 -36.375 1.393 1 93.5 204 VAL A O 1
ATOM 1646 N N . ALA A 1 205 ? -7.766 -34.688 0.314 1 93.56 205 ALA A N 1
ATOM 1647 C CA . ALA A 1 205 ? -6.816 -34.75 -0.794 1 93.56 205 ALA A CA 1
ATOM 1648 C C . ALA A 1 205 ? -5.473 -34.156 -0.409 1 93.56 205 ALA A C 1
ATOM 1650 O O . ALA A 1 205 ? -4.422 -34.594 -0.868 1 93.56 205 ALA A O 1
ATOM 1651 N N . LEU A 1 206 ? -5.426 -33.125 0.448 1 95.5 206 LEU A N 1
ATOM 1652 C CA . LEU A 1 206 ? -4.211 -32.406 0.784 1 95.5 206 LEU A CA 1
ATOM 1653 C C . LEU A 1 206 ? -3.281 -33.25 1.641 1 95.5 206 LEU A C 1
ATOM 1655 O O . LEU A 1 206 ? -2.059 -33.188 1.502 1 95.5 206 LEU A O 1
ATOM 1659 N N . LYS A 1 207 ? -3.893 -34.094 2.633 1 94.62 207 LYS A N 1
ATOM 1660 C CA . LYS A 1 207 ? -3.154 -34.969 3.525 1 94.62 207 LYS A CA 1
ATOM 1661 C C . LYS A 1 207 ? -1.999 -34.25 4.199 1 94.62 207 LYS A C 1
ATOM 1663 O O . LYS A 1 207 ? -0.861 -34.719 4.184 1 94.62 207 LYS A O 1
ATOM 1668 N N . LEU A 1 208 ? -2.289 -33.125 4.727 1 95.38 208 LEU A N 1
ATOM 1669 C CA . LEU A 1 208 ? -1.271 -32.312 5.348 1 95.38 208 LEU A CA 1
ATOM 1670 C C . LEU A 1 208 ? -0.726 -32.938 6.613 1 95.38 208 LEU A C 1
ATOM 1672 O O . LEU A 1 208 ? -1.495 -33.406 7.461 1 95.38 208 LEU A O 1
ATOM 1676 N N . THR A 1 209 ? 0.537 -33.031 6.738 1 95.44 209 THR A N 1
ATOM 1677 C CA . THR A 1 209 ? 1.176 -33.469 7.98 1 95.44 209 THR A CA 1
ATOM 1678 C C . THR A 1 209 ? 1.364 -32.281 8.914 1 95.44 209 THR A C 1
ATOM 1680 O O . THR A 1 209 ? 1.303 -31.125 8.484 1 95.44 209 THR A O 1
ATOM 1683 N N . ASP A 1 210 ? 1.604 -32.5 10.156 1 95.19 210 ASP A N 1
ATOM 1684 C CA . ASP A 1 210 ? 1.873 -31.453 11.125 1 95.19 210 ASP A CA 1
ATOM 1685 C C . ASP A 1 210 ? 3.1 -30.625 10.719 1 95.19 210 ASP A C 1
ATOM 1687 O O . ASP A 1 210 ? 3.139 -29.422 10.922 1 95.19 210 ASP A O 1
ATOM 1691 N N . GLU A 1 211 ? 4.039 -31.297 10.188 1 95.88 211 GLU A N 1
ATOM 1692 C CA . GLU A 1 211 ? 5.254 -30.625 9.742 1 95.88 211 GLU A CA 1
ATOM 1693 C C . GLU A 1 211 ? 4.969 -29.656 8.594 1 95.88 211 GLU A C 1
ATOM 1695 O O . GLU A 1 211 ? 5.48 -28.547 8.57 1 95.88 211 GLU A O 1
ATOM 1700 N N . GLU A 1 212 ? 4.188 -30.094 7.664 1 95.44 212 GLU A N 1
ATOM 1701 C CA . GLU A 1 212 ? 3.832 -29.25 6.527 1 95.44 212 GLU A CA 1
ATOM 1702 C C . GLU A 1 212 ? 3.006 -28.047 6.973 1 95.44 212 GLU A C 1
ATOM 1704 O O . GLU A 1 212 ? 3.199 -26.938 6.477 1 95.44 212 GLU A O 1
ATOM 1709 N N . ILE A 1 213 ? 2.076 -28.312 7.887 1 96.75 213 ILE A N 1
ATOM 1710 C CA . ILE A 1 213 ? 1.256 -27.234 8.422 1 96.75 213 ILE A CA 1
ATOM 1711 C C . ILE A 1 213 ? 2.15 -26.188 9.07 1 96.75 213 ILE A C 1
ATOM 1713 O O . ILE A 1 213 ? 2.004 -24.984 8.805 1 96.75 213 ILE A O 1
ATOM 1717 N N . LYS A 1 214 ? 3.051 -26.625 9.836 1 95.31 214 LYS A N 1
ATOM 1718 C CA . LYS A 1 214 ? 3.967 -25.703 10.508 1 95.31 214 LYS A CA 1
ATOM 1719 C C . LYS A 1 214 ? 4.84 -24.969 9.5 1 95.31 214 LYS A C 1
ATOM 1721 O O . LYS A 1 214 ? 5.066 -23.766 9.625 1 95.31 214 LYS A O 1
ATOM 1726 N N . LYS A 1 215 ? 5.285 -25.625 8.492 1 95.5 215 LYS A N 1
ATOM 1727 C CA . LYS A 1 215 ? 6.254 -25.078 7.543 1 95.5 215 LYS A CA 1
ATOM 1728 C C . LYS A 1 215 ? 5.586 -24.141 6.551 1 95.5 215 LYS A C 1
ATOM 1730 O O . LYS A 1 215 ? 6.207 -23.172 6.094 1 95.5 215 LYS A O 1
ATOM 1735 N N . PHE A 1 216 ? 4.332 -24.359 6.258 1 97 216 PHE A N 1
ATOM 1736 C CA . PHE A 1 216 ? 3.744 -23.641 5.141 1 97 216 PHE A CA 1
ATOM 1737 C C . PHE A 1 216 ? 2.572 -22.781 5.613 1 97 216 PHE A C 1
ATOM 1739 O O . PHE A 1 216 ? 1.857 -22.203 4.797 1 97 216 PHE A O 1
ATOM 1746 N N . SER A 1 217 ? 2.311 -22.734 6.953 1 97.56 217 SER A N 1
ATOM 1747 C CA . SER A 1 217 ? 1.439 -21.719 7.527 1 97.56 217 SER A CA 1
ATOM 1748 C C . SER A 1 217 ? 2.195 -20.422 7.766 1 97.56 217 SER A C 1
ATOM 1750 O O . SER A 1 217 ? 2.391 -20 8.914 1 97.56 217 SER A O 1
ATOM 1752 N N . ILE A 1 218 ? 2.42 -19.703 6.738 1 94.88 218 ILE A N 1
ATOM 1753 C CA . ILE A 1 218 ? 3.428 -18.656 6.699 1 94.88 218 ILE A CA 1
ATOM 1754 C C . ILE A 1 218 ? 2.92 -17.422 7.453 1 94.88 218 ILE A C 1
ATOM 1756 O O . ILE A 1 218 ? 3.709 -16.562 7.859 1 94.88 218 ILE A O 1
ATOM 1760 N N . SER A 1 219 ? 1.663 -17.281 7.68 1 94.06 219 SER A N 1
ATOM 1761 C CA . SER A 1 219 ? 1.115 -16.156 8.43 1 94.06 219 SER A CA 1
ATOM 1762 C C . SER A 1 219 ? 1.366 -16.312 9.922 1 94.06 219 SER A C 1
ATOM 1764 O O . SER A 1 219 ? 1.18 -15.375 10.695 1 94.06 219 SER A O 1
ATOM 1766 N N . THR A 1 220 ? 1.838 -17.5 10.344 1 91.56 220 THR A N 1
ATOM 1767 C CA . THR A 1 220 ? 1.988 -17.766 11.773 1 91.56 220 THR A CA 1
ATOM 1768 C C . THR A 1 220 ? 3.455 -17.672 12.188 1 91.56 220 THR A C 1
ATOM 1770 O O . THR A 1 220 ? 3.785 -17.859 13.359 1 91.56 220 THR A O 1
ATOM 1773 N N . PHE A 1 221 ? 4.32 -17.484 11.227 1 87.62 221 PHE A N 1
ATOM 1774 C CA . PHE A 1 221 ? 5.746 -17.422 11.523 1 87.62 221 PHE A CA 1
ATOM 1775 C C . PHE A 1 221 ? 6.07 -16.266 12.453 1 87.62 221 PHE A C 1
ATOM 1777 O O . PHE A 1 221 ? 5.359 -15.258 12.469 1 87.62 221 PHE A O 1
ATOM 1784 N N . ASP A 1 222 ? 7.082 -16.406 13.203 1 78.44 222 ASP A N 1
ATOM 1785 C CA . ASP A 1 222 ? 7.613 -15.297 13.977 1 78.44 222 ASP A CA 1
ATOM 1786 C C . ASP A 1 222 ? 8.344 -14.297 13.086 1 78.44 222 ASP A C 1
ATOM 1788 O O . ASP A 1 222 ? 8.891 -14.672 12.047 1 78.44 222 ASP A O 1
ATOM 1792 N N . GLU A 1 223 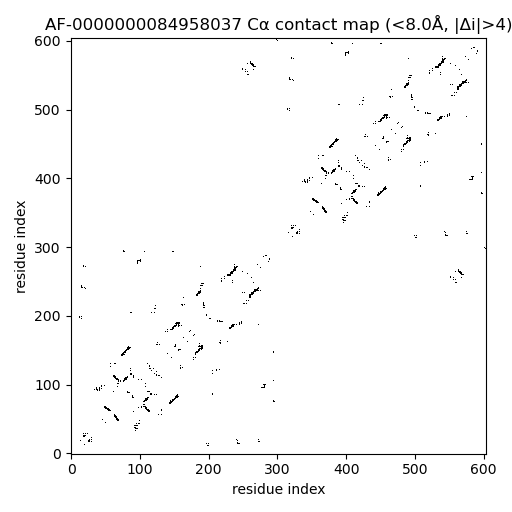? 8.219 -13 13.336 1 66 223 GLU A N 1
ATOM 1793 C CA . GLU A 1 223 ? 8.664 -11.867 12.531 1 66 223 GLU A CA 1
ATOM 1794 C C . GLU A 1 223 ? 10.188 -11.797 12.469 1 66 223 GLU A C 1
ATOM 1796 O O . GLU A 1 223 ? 10.75 -10.812 11.984 1 66 223 GLU A O 1
ATOM 1801 N N . ALA A 1 224 ? 10.906 -12.922 12.789 1 58.38 224 ALA A N 1
ATOM 1802 C CA . ALA A 1 224 ? 12.352 -12.781 12.969 1 58.38 224 ALA A CA 1
ATOM 1803 C C . ALA A 1 224 ? 13.094 -13.047 11.664 1 58.38 224 ALA A C 1
ATOM 1805 O O . ALA A 1 224 ? 12.742 -13.969 10.922 1 58.38 224 ALA A O 1
ATOM 1806 N N . GLY A 1 225 ? 13.32 -11.961 10.758 1 64.12 225 GLY A N 1
ATOM 1807 C CA . GLY A 1 225 ? 14.242 -12.203 9.656 1 64.12 225 GLY A CA 1
ATOM 1808 C C . GLY A 1 225 ? 14.641 -10.93 8.93 1 64.12 225 GLY A C 1
ATOM 1809 O O . GLY A 1 225 ? 14.375 -9.828 9.406 1 64.12 225 GLY A O 1
ATOM 1810 N N . HIS A 1 226 ? 15.398 -11.156 7.918 1 79.94 226 HIS A N 1
ATOM 1811 C CA . HIS A 1 226 ? 15.898 -10.062 7.09 1 79.94 226 HIS A CA 1
ATOM 1812 C C . HIS A 1 226 ? 14.758 -9.367 6.352 1 79.94 226 HIS A C 1
ATOM 1814 O O . HIS A 1 226 ? 13.828 -10.023 5.883 1 79.94 226 HIS A O 1
ATOM 1820 N N . ARG A 1 227 ? 14.773 -8.117 6.402 1 90.44 227 ARG A N 1
ATOM 1821 C CA . ARG A 1 227 ? 13.773 -7.332 5.688 1 90.44 227 ARG A CA 1
ATOM 1822 C C . ARG A 1 227 ? 13.969 -7.441 4.18 1 90.44 227 ARG A C 1
ATOM 1824 O O . ARG A 1 227 ? 15.102 -7.438 3.688 1 90.44 227 ARG A O 1
ATOM 1831 N N . ILE A 1 228 ? 12.953 -7.664 3.484 1 95.38 228 ILE A N 1
ATOM 1832 C CA . ILE A 1 228 ? 12.969 -7.695 2.027 1 95.38 228 ILE A CA 1
ATOM 1833 C C . ILE A 1 228 ? 12.812 -6.281 1.478 1 95.38 228 ILE A C 1
ATOM 1835 O O . ILE A 1 228 ? 11.805 -5.613 1.737 1 95.38 228 ILE A O 1
ATOM 1839 N N . THR A 1 229 ? 13.805 -5.805 0.711 1 94.25 229 THR A N 1
ATOM 1840 C CA . THR A 1 229 ? 13.82 -4.457 0.153 1 94.25 229 THR A CA 1
ATOM 1841 C C . THR A 1 229 ? 13.625 -4.496 -1.359 1 94.25 229 THR A C 1
ATOM 1843 O O . THR A 1 229 ? 13.766 -5.547 -1.983 1 94.25 229 THR A O 1
ATOM 1846 N N . ASN A 1 230 ? 13.211 -3.434 -1.922 1 92.88 230 ASN A N 1
ATOM 1847 C CA . ASN A 1 230 ? 13.094 -3.234 -3.361 1 92.88 230 ASN A CA 1
ATOM 1848 C C . ASN A 1 230 ? 12.047 -4.16 -3.977 1 92.88 230 ASN A C 1
ATOM 1850 O O . ASN A 1 230 ? 12.227 -4.645 -5.098 1 92.88 230 ASN A O 1
ATOM 1854 N N . LEU A 1 231 ? 11.148 -4.582 -3.23 1 96.88 231 LEU A N 1
ATOM 1855 C CA . LEU A 1 231 ? 10 -5.387 -3.648 1 96.88 231 LEU A CA 1
ATOM 1856 C C . LEU A 1 231 ? 8.711 -4.859 -3.029 1 96.88 231 LEU A C 1
ATOM 1858 O O . LEU A 1 231 ? 8.664 -4.582 -1.829 1 96.88 231 LEU A O 1
ATOM 1862 N N . LYS A 1 232 ? 7.707 -4.645 -3.818 1 97.19 232 LYS A N 1
ATOM 1863 C CA . LYS A 1 232 ? 6.375 -4.324 -3.316 1 97.19 232 LYS A CA 1
ATOM 1864 C C . LYS A 1 232 ? 5.492 -5.566 -3.262 1 97.19 232 LYS A C 1
ATOM 1866 O O . LYS A 1 232 ? 5.473 -6.363 -4.203 1 97.19 232 LYS A O 1
ATOM 1871 N N . VAL A 1 233 ? 4.836 -5.777 -2.16 1 98.62 233 VAL A N 1
ATOM 1872 C CA . VAL A 1 233 ? 3.867 -6.863 -2.043 1 98.62 233 VAL A CA 1
ATOM 1873 C C . VAL A 1 233 ? 2.467 -6.289 -1.834 1 98.62 233 VAL A C 1
ATOM 1875 O O . VAL A 1 233 ? 2.258 -5.449 -0.954 1 98.62 233 VAL A O 1
ATOM 1878 N N . ILE A 1 234 ? 1.561 -6.66 -2.646 1 98.75 234 ILE A N 1
ATOM 1879 C CA . ILE A 1 234 ? 0.162 -6.266 -2.521 1 98.75 234 ILE A CA 1
ATOM 1880 C C . ILE A 1 234 ? -0.677 -7.469 -2.098 1 98.75 234 ILE A C 1
ATOM 1882 O O . ILE A 1 234 ? -0.582 -8.539 -2.695 1 98.75 234 ILE A O 1
ATOM 1886 N N . VAL A 1 235 ? -1.365 -7.359 -1.028 1 98.88 235 VAL A N 1
ATOM 1887 C CA . VAL A 1 235 ? -2.355 -8.344 -0.609 1 98.88 235 VAL A CA 1
ATOM 1888 C C . VAL A 1 235 ? -3.76 -7.828 -0.915 1 98.88 235 VAL A C 1
ATOM 1890 O O . VAL A 1 235 ? -4.168 -6.785 -0.405 1 98.88 235 VAL A O 1
ATOM 1893 N N . VAL A 1 236 ? -4.496 -8.555 -1.75 1 98.88 236 VAL A N 1
ATOM 1894 C CA . VAL A 1 236 ? -5.777 -8.031 -2.209 1 98.88 236 VAL A CA 1
ATOM 1895 C C . VAL A 1 236 ? -6.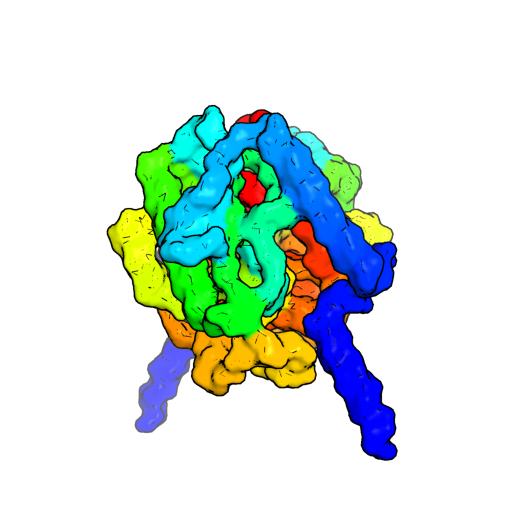859 -9.094 -2.041 1 98.88 236 VAL A C 1
ATOM 1897 O O . VAL A 1 236 ? -6.605 -10.281 -2.246 1 98.88 236 VAL A O 1
ATOM 1900 N N . VAL A 1 237 ? -8.039 -8.719 -1.648 1 98.81 237 VAL A N 1
ATOM 1901 C CA . VAL A 1 237 ? -9.195 -9.586 -1.47 1 98.81 237 VAL A CA 1
ATOM 1902 C C . VAL A 1 237 ? -10.477 -8.789 -1.706 1 98.81 237 VAL A C 1
ATOM 1904 O O . VAL A 1 237 ? -10.477 -7.559 -1.608 1 98.81 237 VAL A O 1
ATOM 1907 N N . GLY A 1 238 ? -11.516 -9.445 -2.186 1 98.5 238 GLY A N 1
ATOM 1908 C CA . GLY A 1 238 ? -12.812 -8.797 -2.359 1 98.5 238 GLY A CA 1
ATOM 1909 C C . GLY A 1 238 ? -13.68 -8.852 -1.117 1 98.5 238 GLY A C 1
ATOM 1910 O O . GLY A 1 238 ? -13.594 -9.805 -0.339 1 98.5 238 GLY A O 1
ATOM 1911 N N . ASP A 1 239 ? -14.602 -7.879 -0.961 1 96.94 239 ASP A N 1
ATOM 1912 C CA . ASP A 1 239 ? -15.453 -7.824 0.224 1 96.94 239 ASP A CA 1
ATOM 1913 C C . ASP A 1 239 ? -16.625 -8.789 0.103 1 96.94 239 ASP A C 1
ATOM 1915 O O . ASP A 1 239 ? -17.422 -8.93 1.037 1 96.94 239 ASP A O 1
ATOM 1919 N N . CYS A 1 240 ? -16.781 -9.492 -1.07 1 97.81 240 CYS A N 1
ATOM 1920 C CA . CYS A 1 240 ? -17.766 -10.547 -1.249 1 97.81 240 CYS A CA 1
ATOM 1921 C C . CYS A 1 240 ? -17.094 -11.914 -1.285 1 97.81 240 CYS A C 1
ATOM 1923 O O . CYS A 1 240 ? -17.688 -12.891 -1.768 1 97.81 240 CYS A O 1
ATOM 1925 N N . ASP A 1 241 ? -15.812 -11.984 -0.926 1 98.25 241 ASP A N 1
ATOM 1926 C CA . ASP A 1 241 ? -15.148 -13.258 -0.636 1 98.25 241 ASP A CA 1
ATOM 1927 C C . ASP A 1 241 ? -15.594 -13.812 0.715 1 98.25 241 ASP A C 1
ATOM 1929 O O . ASP A 1 241 ? -16.375 -13.18 1.427 1 98.25 241 ASP A O 1
ATOM 1933 N N . SER A 1 242 ? -15.211 -15.055 1.04 1 97.56 242 SER A N 1
ATOM 1934 C CA . SER A 1 242 ? -15.5 -15.625 2.354 1 97.56 242 SER A CA 1
ATOM 1935 C C . SER A 1 242 ? -14.844 -14.812 3.463 1 97.56 242 SER A C 1
ATOM 1937 O O . SER A 1 242 ? -13.719 -14.336 3.305 1 97.56 242 SER A O 1
ATOM 1939 N N . PRO A 1 243 ? -15.516 -14.648 4.629 1 96.75 243 PRO A N 1
ATOM 1940 C CA . PRO A 1 243 ? -14.906 -13.953 5.77 1 96.75 243 PRO A CA 1
ATOM 1941 C C . PRO A 1 243 ? -13.547 -14.539 6.16 1 96.75 243 PRO A C 1
ATOM 1943 O O . PRO A 1 243 ? -12.648 -13.797 6.57 1 96.75 243 PRO A O 1
ATOM 1946 N N . ALA A 1 244 ? -13.383 -15.812 5.984 1 97.19 244 ALA A N 1
ATOM 1947 C CA . ALA A 1 244 ? -12.109 -16.453 6.312 1 97.19 244 ALA A CA 1
ATOM 1948 C C . ALA A 1 244 ? -10.992 -15.953 5.406 1 97.19 244 ALA A C 1
ATOM 1950 O O . ALA A 1 244 ? -9.883 -15.68 5.871 1 97.19 244 ALA A O 1
ATOM 1951 N N . PHE A 1 245 ? -11.281 -15.828 4.133 1 98.25 245 PHE A N 1
ATOM 1952 C CA . PHE A 1 245 ? -10.281 -15.359 3.182 1 98.25 245 PHE A CA 1
ATOM 1953 C C . PHE A 1 245 ? -9.969 -13.883 3.404 1 98.25 245 PHE A C 1
ATOM 1955 O O . PHE A 1 245 ? -8.828 -13.453 3.246 1 98.25 245 PHE A O 1
ATOM 1962 N N . MET A 1 246 ? -10.977 -13.094 3.756 1 97.81 246 MET A N 1
ATOM 1963 C CA . MET A 1 246 ? -10.75 -11.703 4.117 1 97.81 246 MET A CA 1
ATOM 1964 C C . MET A 1 246 ? -9.852 -11.594 5.344 1 97.81 246 MET A C 1
ATOM 1966 O O . MET A 1 246 ? -8.914 -10.789 5.371 1 97.81 246 MET A O 1
ATOM 1970 N N . ASP A 1 247 ? -10.148 -12.438 6.332 1 97.31 247 ASP A N 1
ATOM 1971 C CA . ASP A 1 247 ? -9.344 -12.445 7.555 1 97.31 247 ASP A CA 1
ATOM 1972 C C . ASP A 1 247 ? -7.91 -12.875 7.27 1 97.31 247 ASP A C 1
ATOM 1974 O O . ASP A 1 247 ? -6.965 -12.289 7.789 1 97.31 247 ASP A O 1
ATOM 1978 N N . GLU A 1 248 ? -7.742 -13.906 6.43 1 98 248 GLU A N 1
ATOM 1979 C CA . GLU A 1 248 ? -6.422 -14.383 6.023 1 98 248 GLU A CA 1
ATOM 1980 C C . GLU A 1 248 ? -5.625 -13.273 5.34 1 98 248 GLU A C 1
ATOM 1982 O O . GLU A 1 248 ? -4.449 -13.062 5.648 1 98 248 GLU A O 1
ATOM 1987 N N . SER A 1 249 ? -6.262 -12.562 4.453 1 98.56 249 SER A N 1
ATOM 1988 C CA . SER A 1 249 ? -5.602 -11.484 3.725 1 98.56 249 SER A CA 1
ATOM 1989 C C . SER A 1 249 ? -5.18 -10.359 4.664 1 98.56 249 SER A C 1
ATOM 1991 O O . SER A 1 249 ? -4.047 -9.883 4.59 1 98.56 249 SER A O 1
ATOM 1993 N N . ARG A 1 250 ? -6.074 -9.977 5.551 1 97.31 250 ARG A N 1
ATOM 1994 C CA . ARG A 1 250 ? -5.781 -8.914 6.512 1 97.31 250 ARG A CA 1
ATOM 1995 C C . ARG A 1 250 ? -4.602 -9.297 7.398 1 97.31 250 ARG A C 1
ATOM 1997 O O . ARG A 1 250 ? -3.635 -8.539 7.508 1 97.31 250 ARG A O 1
ATOM 2004 N N . LYS A 1 251 ? -4.645 -10.438 8.016 1 97.12 251 LYS A N 1
ATOM 2005 C CA . LYS A 1 251 ? -3.625 -10.891 8.961 1 97.12 251 LYS A CA 1
ATOM 2006 C C . LYS A 1 251 ? -2.27 -11.039 8.281 1 97.12 251 LYS A C 1
ATOM 2008 O O . LYS A 1 251 ? -1.238 -10.672 8.852 1 97.12 251 LYS A O 1
ATOM 2013 N N . TYR A 1 252 ? -2.309 -11.57 7.113 1 98.12 252 TYR A N 1
ATOM 2014 C CA . TYR A 1 252 ? -1.032 -11.781 6.441 1 98.12 252 TYR A CA 1
ATOM 2015 C C . TYR A 1 252 ? -0.425 -10.453 6 1 98.12 252 TYR A C 1
ATOM 2017 O O . TYR A 1 252 ? 0.793 -10.273 6.059 1 98.12 252 TYR A O 1
ATOM 2025 N N . ALA A 1 253 ? -1.267 -9.523 5.496 1 98.25 253 ALA A N 1
ATOM 2026 C CA . ALA A 1 253 ? -0.767 -8.195 5.18 1 98.25 253 ALA A CA 1
ATOM 2027 C C . ALA A 1 253 ? -0.113 -7.547 6.398 1 98.25 253 ALA A C 1
ATOM 2029 O O . ALA A 1 253 ? 0.966 -6.957 6.293 1 98.25 253 ALA A O 1
ATOM 2030 N N . GLN A 1 254 ? -0.756 -7.645 7.512 1 96.69 254 GLN A N 1
ATOM 2031 C CA . GLN A 1 254 ? -0.213 -7.102 8.75 1 96.69 254 GLN A CA 1
ATOM 2032 C C . GLN A 1 254 ? 1.146 -7.715 9.07 1 96.69 254 GLN A C 1
ATOM 2034 O O . GLN A 1 254 ? 2.076 -7.004 9.469 1 96.69 254 GLN A O 1
ATOM 2039 N N . LYS A 1 255 ? 1.254 -8.977 8.828 1 95.62 255 LYS A N 1
ATOM 2040 C CA . LYS A 1 255 ? 2.516 -9.672 9.07 1 95.62 255 LYS A CA 1
ATOM 2041 C C . LYS A 1 255 ? 3.6 -9.195 8.109 1 95.62 255 LYS A C 1
ATOM 2043 O O . LYS A 1 255 ? 4.742 -8.969 8.508 1 95.62 255 LYS A O 1
ATOM 2048 N N . LEU A 1 256 ? 3.244 -9.055 6.875 1 97.12 256 LEU A N 1
ATOM 2049 C CA . LEU A 1 256 ? 4.199 -8.711 5.828 1 97.12 256 LEU A CA 1
ATOM 2050 C C . LEU A 1 256 ? 4.848 -7.355 6.113 1 97.12 256 LEU A C 1
ATOM 2052 O O . LEU A 1 256 ? 6.008 -7.133 5.762 1 97.12 256 LEU A O 1
ATOM 2056 N N . ILE A 1 257 ? 4.109 -6.457 6.781 1 96.62 257 ILE A N 1
ATOM 2057 C CA . ILE A 1 257 ? 4.613 -5.121 7.086 1 96.62 257 ILE A CA 1
ATOM 2058 C C . ILE A 1 257 ? 5.883 -5.23 7.93 1 96.62 257 ILE A C 1
ATOM 2060 O O . ILE A 1 257 ? 6.766 -4.375 7.84 1 96.62 257 ILE A O 1
ATOM 2064 N N . SER A 1 258 ? 6.055 -6.305 8.633 1 94.44 258 SER A N 1
ATOM 2065 C CA . SER A 1 258 ? 7.203 -6.477 9.516 1 94.44 258 SER A CA 1
ATOM 2066 C C . SER A 1 258 ? 8.406 -7.027 8.758 1 94.44 258 SER A C 1
ATOM 2068 O O . SER A 1 258 ? 9.531 -7 9.266 1 94.44 258 SER A O 1
ATOM 2070 N N . ILE A 1 259 ? 8.195 -7.496 7.488 1 93.94 259 ILE A N 1
ATOM 2071 C CA . ILE A 1 259 ? 9.336 -8.172 6.875 1 93.94 259 ILE A CA 1
ATOM 2072 C C . ILE A 1 259 ? 9.578 -7.605 5.477 1 93.94 259 ILE A C 1
ATOM 2074 O O . ILE A 1 259 ? 10.609 -7.879 4.863 1 93.94 259 ILE A O 1
ATOM 2078 N N . VAL A 1 260 ? 8.648 -6.891 4.922 1 96.75 260 VAL A N 1
ATOM 2079 C CA . VAL A 1 260 ? 8.789 -6.297 3.598 1 96.75 260 VAL A CA 1
ATOM 2080 C C . VAL A 1 260 ? 8.703 -4.773 3.705 1 96.75 260 VAL A C 1
ATOM 2082 O O . VAL A 1 260 ? 7.852 -4.238 4.418 1 96.75 260 VAL A O 1
ATOM 2085 N N . ASP A 1 261 ? 9.516 -4.039 2.947 1 96.81 261 ASP A N 1
ATOM 2086 C CA . ASP A 1 261 ? 9.633 -2.592 3.082 1 96.81 261 ASP A CA 1
ATOM 2087 C C . ASP A 1 261 ? 8.445 -1.879 2.447 1 96.81 261 ASP A C 1
ATOM 2089 O O . ASP A 1 261 ? 8.133 -0.743 2.805 1 96.81 261 ASP A O 1
ATOM 2093 N N . ASN A 1 262 ? 7.812 -2.484 1.529 1 97.94 262 ASN A N 1
ATOM 2094 C CA . ASN A 1 262 ? 6.684 -1.897 0.816 1 97.94 262 ASN A CA 1
ATOM 2095 C C . ASN A 1 262 ? 5.523 -2.881 0.698 1 97.94 262 ASN A C 1
ATOM 2097 O O . ASN A 1 262 ? 5.59 -3.84 -0.073 1 97.94 262 ASN A O 1
ATOM 2101 N N . VAL A 1 263 ? 4.461 -2.658 1.48 1 98.56 263 VAL A N 1
ATOM 2102 C CA . VAL A 1 263 ? 3.307 -3.551 1.531 1 98.56 263 VAL A CA 1
ATOM 2103 C C . VAL A 1 263 ? 2.025 -2.75 1.306 1 98.56 263 VAL A C 1
ATOM 2105 O O . VAL A 1 263 ? 1.835 -1.689 1.903 1 98.56 263 VAL A O 1
ATOM 2108 N N . GLU A 1 264 ? 1.19 -3.182 0.424 1 98.5 264 GLU A N 1
ATOM 2109 C CA . GLU A 1 264 ? -0.123 -2.584 0.209 1 98.5 264 GLU A CA 1
ATOM 2110 C C . GLU A 1 264 ? -1.237 -3.602 0.438 1 98.5 264 GLU A C 1
ATOM 2112 O O . GLU A 1 264 ? -1.165 -4.73 -0.053 1 98.5 264 GLU A O 1
ATOM 2117 N N . TYR A 1 265 ? -2.199 -3.295 1.312 1 98.75 265 TYR A N 1
ATOM 2118 C CA . TYR A 1 265 ? -3.438 -4.047 1.498 1 98.75 265 TYR A CA 1
ATOM 2119 C C . TYR A 1 265 ? -4.59 -3.391 0.746 1 98.75 265 TYR A C 1
ATOM 2121 O O . TYR A 1 265 ? -4.805 -2.182 0.855 1 98.75 265 TYR A O 1
ATOM 2129 N N . LEU A 1 266 ? -5.352 -4.207 -0.01 1 98.56 266 LEU A N 1
ATOM 2130 C CA . LEU A 1 266 ? -6.453 -3.701 -0.818 1 98.56 266 LEU A CA 1
ATOM 2131 C C . LEU A 1 266 ? -7.703 -4.559 -0.633 1 98.56 266 LEU A C 1
ATOM 2133 O O . LEU A 1 266 ? -7.695 -5.75 -0.95 1 98.56 266 LEU A O 1
ATOM 2137 N N . LEU A 1 267 ? -8.742 -4.012 -0.082 1 98.25 267 LEU A N 1
ATOM 2138 C CA . LEU A 1 267 ? -10.062 -4.625 -0.038 1 98.25 267 LEU A CA 1
ATOM 2139 C C . LEU A 1 267 ? -10.961 -4.055 -1.13 1 98.25 267 LEU A C 1
ATOM 2141 O O . LEU A 1 267 ? -11.328 -2.877 -1.087 1 98.25 267 LEU A O 1
ATOM 2145 N N . LEU A 1 268 ? -11.289 -4.855 -2.109 1 98.12 268 LEU A N 1
ATOM 2146 C CA . LEU A 1 268 ? -12.086 -4.402 -3.25 1 98.12 268 LEU A CA 1
ATOM 2147 C C . LEU A 1 268 ? -13.578 -4.539 -2.963 1 98.12 268 LEU A C 1
ATOM 2149 O O . LEU A 1 268 ? -14.016 -5.543 -2.402 1 98.12 268 LEU A O 1
ATOM 2153 N N . GLN A 1 269 ? -14.383 -3.566 -3.357 1 96.5 269 GLN A N 1
ATOM 2154 C CA . GLN A 1 269 ? -15.812 -3.516 -3.086 1 96.5 269 GLN A CA 1
ATOM 2155 C C . GLN A 1 269 ? -16.594 -4.293 -4.137 1 96.5 269 GLN A C 1
ATOM 2157 O O . GLN A 1 269 ? -16.344 -4.168 -5.332 1 96.5 269 GLN A O 1
ATOM 2162 N N . ASP A 1 270 ? -17.516 -5.113 -3.686 1 97.19 270 ASP A N 1
ATOM 2163 C CA . ASP A 1 270 ? -18.453 -5.863 -4.512 1 97.19 270 ASP A CA 1
ATOM 2164 C C . ASP A 1 270 ? -17.719 -6.836 -5.434 1 97.19 270 ASP A C 1
ATOM 2166 O O . ASP A 1 270 ? -18.062 -6.953 -6.613 1 97.19 270 ASP A O 1
ATOM 2170 N N . ILE A 1 271 ? -16.703 -7.465 -4.934 1 98.38 271 ILE A N 1
ATOM 2171 C CA . ILE A 1 271 ? -15.883 -8.414 -5.668 1 98.38 271 ILE A CA 1
ATOM 2172 C C . ILE A 1 271 ? -15.805 -9.734 -4.902 1 98.38 271 ILE A C 1
ATOM 2174 O O . ILE A 1 271 ? -15.57 -9.742 -3.691 1 98.38 271 ILE A O 1
ATOM 2178 N N . ASP A 1 272 ? -16.078 -10.797 -5.512 1 98.44 272 ASP A N 1
ATOM 2179 C CA . ASP A 1 272 ? -15.984 -12.094 -4.855 1 98.44 272 ASP A CA 1
ATOM 2180 C C . ASP A 1 272 ? -14.688 -12.812 -5.23 1 98.44 272 ASP A C 1
ATOM 2182 O O . ASP A 1 272 ? -13.828 -12.234 -5.906 1 98.44 272 ASP A O 1
ATOM 2186 N N . HIS A 1 273 ? -14.539 -14.047 -4.789 1 98.69 273 HIS A N 1
ATOM 2187 C CA . HIS A 1 273 ? -13.312 -14.828 -4.902 1 98.69 273 HIS A CA 1
ATOM 2188 C C . HIS A 1 273 ? -12.977 -15.117 -6.359 1 98.69 273 HIS A C 1
ATOM 2190 O O . HIS A 1 273 ? -11.828 -15.422 -6.688 1 98.69 273 HIS A O 1
ATOM 2196 N N . PHE A 1 274 ? -13.953 -15 -7.289 1 98.62 274 PHE A N 1
ATOM 2197 C CA . PHE A 1 274 ? -13.773 -15.445 -8.664 1 98.62 274 PHE A CA 1
ATOM 2198 C C . PHE A 1 274 ? -13.711 -14.25 -9.617 1 98.62 274 PHE A C 1
ATOM 2200 O O . PHE A 1 274 ? -12.812 -14.172 -10.461 1 98.62 274 PHE A O 1
ATOM 2207 N N . ASP A 1 275 ? -14.609 -13.297 -9.445 1 97.94 275 ASP A N 1
ATOM 2208 C CA . ASP A 1 275 ? -14.594 -12.18 -10.391 1 97.94 275 ASP A CA 1
ATOM 2209 C C . ASP A 1 275 ? -13.406 -11.258 -10.133 1 97.94 275 ASP A C 1
ATOM 2211 O O . ASP A 1 275 ? -13.086 -10.406 -10.961 1 97.94 275 ASP A O 1
ATOM 2215 N N . ILE A 1 276 ? -12.688 -11.469 -9.016 1 98.69 276 ILE A N 1
ATOM 2216 C CA . ILE A 1 276 ? -11.477 -10.711 -8.727 1 98.69 276 ILE A CA 1
ATOM 2217 C C . ILE A 1 276 ? -10.43 -10.969 -9.812 1 98.69 276 ILE A C 1
ATOM 2219 O O . ILE A 1 276 ? -9.617 -10.102 -10.125 1 98.69 276 ILE A O 1
ATOM 2223 N N . VAL A 1 277 ? -10.445 -12.156 -10.414 1 98.56 277 VAL A N 1
ATOM 2224 C CA . VAL A 1 277 ? -9.492 -12.438 -11.484 1 98.56 277 VAL A CA 1
ATOM 2225 C C . VAL A 1 277 ? -10.203 -12.383 -12.836 1 98.56 277 VAL A C 1
ATOM 2227 O O . VAL A 1 277 ? -9.586 -12.031 -13.844 1 98.56 277 VAL A O 1
ATOM 2230 N N . GLU A 1 278 ? -11.547 -12.672 -12.906 1 98 278 GLU A N 1
ATOM 2231 C CA . GLU A 1 278 ? -12.297 -12.508 -14.148 1 98 278 GLU A CA 1
ATOM 2232 C C . GLU A 1 278 ? -12.141 -11.102 -14.711 1 98 278 GLU A C 1
ATOM 2234 O O . GLU A 1 278 ? -11.953 -10.922 -15.914 1 98 278 GLU A O 1
ATOM 2239 N N . LYS A 1 279 ? -12.109 -10.156 -13.836 1 98.12 279 LYS A N 1
ATOM 2240 C CA . LYS A 1 279 ? -12.18 -8.742 -14.219 1 98.12 279 LYS A CA 1
ATOM 2241 C C . LYS A 1 279 ? -10.805 -8.227 -14.656 1 98.12 279 LYS A C 1
ATOM 2243 O O . LYS A 1 279 ? -10.68 -7.078 -15.07 1 98.12 279 LYS A O 1
ATOM 2248 N N . LEU A 1 280 ? -9.812 -9.055 -14.656 1 97.75 280 LEU A N 1
ATOM 2249 C CA . LEU A 1 280 ? -8.5 -8.664 -15.164 1 97.75 280 LEU A CA 1
ATOM 2250 C C . LEU A 1 280 ? -8.539 -8.461 -16.672 1 97.75 280 LEU A C 1
ATOM 2252 O O . LEU A 1 280 ? -7.59 -7.93 -17.25 1 97.75 280 LEU A O 1
ATOM 2256 N N . LEU A 1 281 ? -9.617 -8.797 -17.297 1 96.38 281 LEU A N 1
ATOM 2257 C CA . LEU A 1 281 ? -9.844 -8.523 -18.719 1 96.38 281 LEU A CA 1
ATOM 2258 C C . LEU A 1 281 ? -10.25 -7.066 -18.922 1 96.38 281 LEU A C 1
ATOM 2260 O O . LEU A 1 281 ? -10.18 -6.559 -20.047 1 96.38 281 LEU A O 1
ATOM 2264 N N . GLU A 1 282 ? -10.695 -6.406 -17.891 1 95.94 282 GLU A N 1
ATOM 2265 C CA . GLU A 1 282 ? -11.266 -5.066 -17.984 1 95.94 282 GLU A CA 1
ATOM 2266 C C . GLU A 1 282 ? -10.219 -3.994 -17.719 1 95.94 282 GLU A C 1
ATOM 2268 O O . GLU A 1 282 ? -9.648 -3.928 -16.625 1 95.94 282 GLU A O 1
ATOM 2273 N N . PRO A 1 283 ? -10.016 -3.088 -18.656 1 93.56 283 PRO A N 1
ATOM 2274 C CA . PRO A 1 283 ? -8.953 -2.086 -18.516 1 93.56 283 PRO A CA 1
ATOM 2275 C C . PRO A 1 283 ? -9.227 -1.092 -17.391 1 93.56 283 PRO A C 1
ATOM 2277 O O . PRO A 1 283 ? -8.297 -0.487 -16.859 1 93.56 283 PRO A O 1
ATOM 2280 N N . ASN A 1 284 ? -10.508 -0.937 -17.016 1 92.94 284 ASN A N 1
ATOM 2281 C CA . ASN A 1 284 ? -10.844 0.05 -15.992 1 92.94 284 ASN A CA 1
ATOM 2282 C C . ASN A 1 284 ? -10.93 -0.586 -14.609 1 92.94 284 ASN A C 1
ATOM 2284 O O . ASN A 1 284 ? -11.219 0.099 -13.625 1 92.94 284 ASN A O 1
ATOM 2288 N N . TYR A 1 285 ? -10.719 -1.885 -14.578 1 95.56 285 TYR A N 1
ATOM 2289 C CA . TYR A 1 285 ? -10.711 -2.604 -13.312 1 95.56 285 TYR A CA 1
ATOM 2290 C C . TYR A 1 285 ? -9.523 -2.182 -12.453 1 95.56 285 TYR A C 1
ATOM 2292 O O . TYR A 1 285 ? -8.383 -2.17 -12.914 1 95.56 285 TYR A O 1
ATOM 2300 N N . HIS A 1 286 ? -9.789 -1.813 -11.203 1 93.81 286 HIS A N 1
ATOM 2301 C CA . HIS A 1 286 ? -8.812 -1.218 -10.305 1 93.81 286 HIS A CA 1
ATOM 2302 C C . HIS A 1 286 ? -7.555 -2.08 -10.211 1 93.81 286 HIS A C 1
ATOM 2304 O O . HIS A 1 286 ? -6.438 -1.577 -10.359 1 93.81 286 HIS A O 1
ATOM 2310 N N . LEU A 1 287 ? -7.715 -3.373 -9.961 1 96.25 287 LEU A N 1
ATOM 2311 C CA . LEU A 1 287 ? -6.578 -4.27 -9.8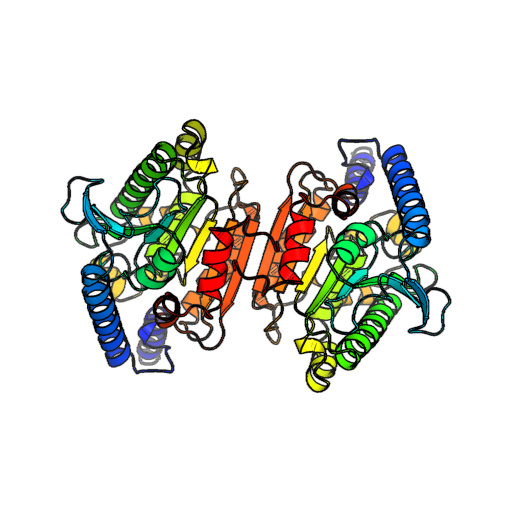05 1 96.25 287 LEU A CA 1
ATOM 2312 C C . LEU A 1 287 ? -5.781 -4.371 -11.102 1 96.25 287 LEU A C 1
ATOM 2314 O O . LEU A 1 287 ? -4.551 -4.387 -11.086 1 96.25 287 LEU A O 1
ATOM 2318 N N . ALA A 1 288 ? -6.445 -4.418 -12.258 1 96.12 288 ALA A N 1
ATOM 2319 C CA . ALA A 1 288 ? -5.762 -4.457 -13.547 1 96.12 288 ALA A CA 1
ATOM 2320 C C . ALA A 1 288 ? -4.902 -3.213 -13.758 1 96.12 288 ALA A C 1
ATOM 2322 O O . ALA A 1 288 ? -3.736 -3.312 -14.141 1 96.12 288 ALA A O 1
ATOM 2323 N N . LYS A 1 289 ? -5.453 -2.068 -13.414 1 92.06 289 LYS A N 1
ATOM 2324 C CA . LYS A 1 289 ? -4.727 -0.809 -13.547 1 92.06 289 LYS A CA 1
ATOM 2325 C C . LYS A 1 289 ? -3.482 -0.797 -12.656 1 92.06 289 LYS A C 1
ATOM 2327 O O . LYS A 1 289 ? -2.426 -0.315 -13.07 1 92.06 289 LYS A O 1
ATOM 2332 N N . LEU A 1 290 ? -3.693 -1.313 -11.5 1 91.88 290 LEU A N 1
ATOM 2333 C CA . LEU A 1 290 ? -2.59 -1.354 -10.547 1 91.88 290 LEU A CA 1
ATOM 2334 C C . LEU A 1 290 ? -1.443 -2.207 -11.078 1 91.88 290 LEU A C 1
ATOM 2336 O O . LEU A 1 290 ? -0.278 -1.812 -10.992 1 91.88 290 LEU A O 1
ATOM 2340 N N . ILE A 1 291 ? -1.745 -3.355 -11.633 1 93.62 291 ILE A N 1
ATOM 2341 C CA . ILE A 1 291 ? -0.731 -4.262 -12.156 1 93.62 291 ILE A CA 1
ATOM 2342 C C . ILE A 1 291 ? -0.055 -3.631 -13.375 1 93.62 291 ILE A C 1
ATOM 2344 O O . ILE A 1 291 ? 1.172 -3.668 -13.5 1 93.62 291 ILE A O 1
ATOM 2348 N N . LEU A 1 292 ? -0.832 -2.996 -14.195 1 92 292 LEU A N 1
ATOM 2349 C CA . LEU A 1 292 ? -0.294 -2.336 -15.383 1 92 292 LEU A CA 1
ATOM 2350 C C . LEU A 1 292 ? 0.664 -1.215 -14.992 1 92 292 LEU A C 1
ATOM 2352 O O . LEU A 1 292 ? 1.743 -1.085 -15.578 1 92 292 LEU A O 1
ATOM 2356 N N . LYS A 1 293 ? 0.285 -0.479 -14.008 1 86.19 293 LYS A N 1
ATOM 2357 C CA . LYS A 1 293 ? 1.105 0.642 -13.555 1 86.19 293 LYS A CA 1
ATOM 2358 C C . LYS A 1 293 ? 2.439 0.157 -12.992 1 86.19 293 LYS A C 1
ATOM 2360 O O . LYS A 1 293 ? 3.473 0.796 -13.195 1 86.19 293 LYS A O 1
ATOM 2365 N N . CYS A 1 294 ? 2.416 -0.951 -12.297 1 84.69 294 CYS A N 1
ATOM 2366 C CA . CYS A 1 294 ? 3.627 -1.538 -11.734 1 84.69 294 CYS A CA 1
ATOM 2367 C C . CYS A 1 294 ? 4.602 -1.942 -12.836 1 84.69 294 CYS A C 1
ATOM 2369 O O . CYS A 1 294 ? 5.816 -1.805 -12.68 1 84.69 294 CYS A O 1
ATOM 2371 N N . LEU A 1 295 ? 4.016 -2.381 -13.859 1 88.81 295 LEU A N 1
ATOM 2372 C CA . LEU A 1 295 ? 4.832 -2.943 -14.93 1 88.81 295 LEU A CA 1
ATOM 2373 C C . LEU A 1 295 ? 5.242 -1.864 -15.93 1 88.81 295 LEU A C 1
ATOM 2375 O O . LEU A 1 295 ? 6.113 -2.088 -16.766 1 88.81 295 LEU A O 1
ATOM 2379 N N . GLN A 1 296 ? 4.668 -0.666 -15.727 1 83.25 296 GLN A N 1
ATOM 2380 C CA . GLN A 1 296 ? 5.02 0.466 -16.578 1 83.25 296 GLN A CA 1
ATOM 2381 C C . GLN A 1 296 ? 5.277 1.72 -15.75 1 83.25 296 GLN A C 1
ATOM 2383 O O . GLN A 1 296 ? 4.539 2.703 -15.859 1 83.25 296 GLN A O 1
ATOM 2388 N N . PRO A 1 297 ? 6.352 1.661 -14.938 1 66.94 297 PRO A N 1
ATOM 2389 C CA . PRO A 1 297 ? 6.566 2.756 -13.992 1 66.94 297 PRO A CA 1
ATOM 2390 C C . PRO A 1 297 ? 6.887 4.082 -14.68 1 66.94 297 PRO A C 1
ATOM 2392 O O . PRO A 1 297 ? 6.676 5.148 -14.094 1 66.94 297 PRO A O 1
ATOM 2395 N N . ASP A 1 298 ? 7.691 4.059 -15.773 1 61.5 298 ASP A N 1
ATOM 2396 C CA . ASP A 1 298 ? 8.156 5.266 -16.453 1 61.5 298 ASP A CA 1
ATOM 2397 C C . ASP A 1 298 ? 7.043 5.887 -17.281 1 61.5 298 ASP A C 1
ATOM 2399 O O . ASP A 1 298 ? 7.23 6.949 -17.891 1 61.5 298 ASP A O 1
ATOM 2403 N N . VAL A 1 299 ? 6.168 5.117 -17.562 1 49.72 299 VAL A N 1
ATOM 2404 C CA . VAL A 1 299 ? 5.168 5.789 -18.391 1 49.72 299 VAL A CA 1
ATOM 2405 C C . VAL A 1 299 ? 4.676 7.047 -17.688 1 49.72 299 VAL A C 1
ATOM 2407 O O . VAL A 1 299 ? 3.979 6.965 -16.672 1 49.72 299 VAL A O 1
ATOM 2410 N N . ILE A 1 300 ? 5.844 7.875 -17.328 1 41.22 300 ILE A N 1
ATOM 2411 C CA . ILE A 1 300 ? 5.625 9.227 -16.828 1 41.22 300 ILE A CA 1
ATOM 2412 C C . ILE A 1 300 ? 4.672 9.977 -17.766 1 41.22 300 ILE A C 1
ATOM 2414 O O . ILE A 1 300 ? 4.621 9.695 -18.953 1 41.22 300 ILE A O 1
ATOM 2418 N N . LEU A 1 301 ? 3.863 10.977 -17.047 1 35.41 301 LEU A N 1
ATOM 2419 C CA . LEU A 1 301 ? 3.027 12.023 -17.609 1 35.41 301 LEU A CA 1
ATOM 2420 C C . LEU A 1 301 ? 3.799 12.82 -18.656 1 35.41 301 LEU A C 1
ATOM 2422 O O . LEU A 1 301 ? 4.762 13.516 -18.328 1 35.41 301 LEU A O 1
ATOM 2426 N N . HIS A 1 302 ? 4.551 12.195 -19.641 1 29.47 302 HIS A N 1
ATOM 2427 C CA . HIS A 1 302 ? 4.812 13.242 -20.625 1 29.47 302 HIS A CA 1
ATOM 2428 C C . HIS A 1 302 ? 3.514 13.805 -21.188 1 29.47 302 HIS A C 1
ATOM 2430 O O . HIS A 1 302 ? 2.557 13.07 -21.406 1 29.47 302 HIS A O 1
ATOM 2436 N N . MET B 1 1 ? 23.203 0.582 40.812 1 24.48 1 MET B N 1
ATOM 2437 C CA . MET B 1 1 ? 21.891 0.14 40.344 1 24.48 1 MET B CA 1
ATOM 2438 C C . MET B 1 1 ? 21.062 1.322 39.875 1 24.48 1 MET B C 1
ATOM 2440 O O . MET B 1 1 ? 20.188 1.162 39.031 1 24.48 1 MET B O 1
ATOM 2444 N N . PHE B 1 2 ? 21.047 2.387 40.562 1 32.34 2 PHE B N 1
ATOM 2445 C CA . PHE B 1 2 ? 20.469 3.725 40.469 1 32.34 2 P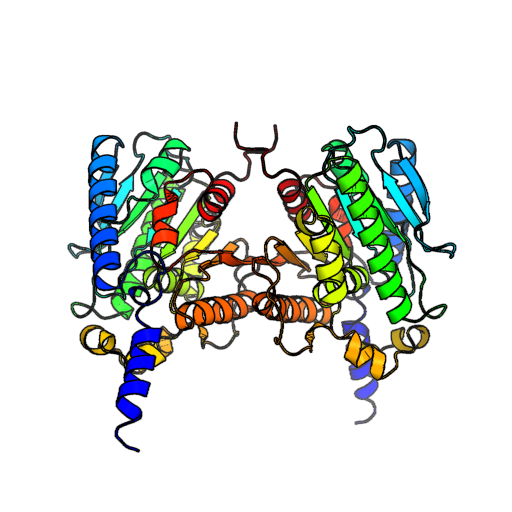HE B CA 1
ATOM 2446 C C . PHE B 1 2 ? 21.078 4.469 39.281 1 32.34 2 PHE B C 1
ATOM 2448 O O . PHE B 1 2 ? 20.516 5.461 38.812 1 32.34 2 PHE B O 1
ATOM 2455 N N . GLN B 1 3 ? 22.344 4.359 39.094 1 33.5 3 GLN B N 1
ATOM 2456 C CA . GLN B 1 3 ? 23.234 5.004 38.125 1 33.5 3 GLN B CA 1
ATOM 2457 C C . GLN B 1 3 ? 22.891 4.582 36.688 1 33.5 3 GLN B C 1
ATOM 2459 O O . GLN B 1 3 ? 23.406 5.164 35.75 1 33.5 3 GLN B O 1
ATOM 2464 N N . ASP B 1 4 ? 22.312 3.389 36.406 1 38.41 4 ASP B N 1
ATOM 2465 C CA . ASP B 1 4 ? 21.922 2.656 35.188 1 38.41 4 ASP B CA 1
ATOM 2466 C C . ASP B 1 4 ? 20.609 3.197 34.625 1 38.41 4 ASP B C 1
ATOM 2468 O O . ASP B 1 4 ? 20.188 2.822 33.531 1 38.41 4 ASP B O 1
ATOM 2472 N N . ILE B 1 5 ? 19.844 3.912 35.344 1 39.94 5 ILE B N 1
ATOM 2473 C CA . ILE B 1 5 ? 18.594 4.629 35.156 1 39.94 5 ILE B CA 1
ATOM 2474 C C . ILE B 1 5 ? 18.812 5.812 34.219 1 39.94 5 ILE B C 1
ATOM 2476 O O . ILE B 1 5 ? 18.031 6.035 33.281 1 39.94 5 ILE B O 1
ATOM 2480 N N . PRO B 1 6 ? 19.734 6.703 34.594 1 40.34 6 PRO B N 1
ATOM 2481 C CA . PRO B 1 6 ? 20 7.828 33.688 1 40.34 6 PRO B CA 1
ATOM 2482 C C . PRO B 1 6 ? 20.266 7.383 32.25 1 40.34 6 PRO B C 1
ATOM 2484 O O . PRO B 1 6 ? 19.875 8.07 31.297 1 40.34 6 PRO B O 1
ATOM 2487 N N . GLN B 1 7 ? 21.094 6.426 32.125 1 40.38 7 GLN B N 1
ATOM 2488 C CA . GLN B 1 7 ? 21.422 5.914 30.797 1 40.38 7 GLN B CA 1
ATOM 2489 C C . GLN B 1 7 ? 20.188 5.383 30.094 1 40.38 7 GLN B C 1
ATOM 2491 O O . GLN B 1 7 ? 20 5.594 28.891 1 40.38 7 GLN B O 1
ATOM 2496 N N . ILE B 1 8 ? 19.375 4.672 31.031 1 47.81 8 ILE B N 1
ATOM 2497 C CA . ILE B 1 8 ? 18.141 4.113 30.469 1 47.81 8 ILE B CA 1
ATOM 2498 C C . ILE B 1 8 ? 17.219 5.242 30.016 1 47.81 8 ILE B C 1
ATOM 2500 O O . ILE B 1 8 ? 16.594 5.16 28.953 1 47.81 8 ILE B O 1
ATOM 2504 N N . LYS B 1 9 ? 17.219 6.18 30.891 1 51.16 9 LYS B N 1
ATOM 2505 C CA . LYS B 1 9 ? 16.422 7.379 30.656 1 51.16 9 LYS B CA 1
ATOM 2506 C C . LYS B 1 9 ? 16.906 8.125 29.422 1 51.16 9 LYS B C 1
ATOM 2508 O O . LYS B 1 9 ? 16.109 8.648 28.641 1 51.16 9 LYS B O 1
ATOM 2513 N N . CYS B 1 10 ? 18.188 8.219 29.344 1 56.72 10 CYS B N 1
ATOM 2514 C CA . CYS B 1 10 ? 18.844 8.82 28.188 1 56.72 10 CYS B CA 1
ATOM 2515 C C . CYS B 1 10 ? 18.516 8.055 26.922 1 56.72 10 CYS B C 1
ATOM 2517 O O . CYS B 1 10 ? 18.234 8.656 25.875 1 56.72 10 CYS B O 1
ATOM 2519 N N . ASP B 1 11 ? 18.344 6.824 27.141 1 78.56 11 ASP B N 1
ATOM 2520 C CA . ASP B 1 11 ? 18.094 5.977 25.969 1 78.56 11 ASP B CA 1
ATOM 2521 C C . ASP B 1 11 ? 16.641 6.094 25.5 1 78.56 11 ASP B C 1
ATOM 2523 O O . ASP B 1 11 ? 16.375 6.129 24.312 1 78.56 11 ASP B O 1
ATOM 2527 N N . TYR B 1 12 ? 15.797 6.512 26.547 1 88.75 12 TYR B N 1
ATOM 2528 C CA . TYR B 1 12 ? 14.383 6.641 26.219 1 88.75 12 TYR B CA 1
ATOM 2529 C C . TYR B 1 12 ? 14.109 7.961 25.5 1 88.75 12 TYR B C 1
ATOM 2531 O O . TYR B 1 12 ? 13.406 7.992 24.484 1 88.75 12 TYR B O 1
ATOM 2539 N N . GLU B 1 13 ? 14.719 9.047 26.031 1 92.81 13 GLU B N 1
ATOM 2540 C CA . GLU B 1 13 ? 14.602 10.359 25.406 1 92.81 13 GLU B CA 1
ATOM 2541 C C . GLU B 1 13 ? 15.102 10.328 23.969 1 92.81 13 GLU B C 1
ATOM 2543 O O . GLU B 1 13 ? 14.492 10.93 23.078 1 92.81 13 GLU B O 1
ATOM 2548 N N . ARG B 1 14 ? 16.141 9.625 23.812 1 94.94 14 ARG B N 1
ATOM 2549 C CA . ARG B 1 14 ? 16.75 9.539 22.5 1 94.94 14 ARG B CA 1
ATOM 2550 C C . ARG B 1 14 ? 15.812 8.859 21.5 1 94.94 14 ARG B C 1
ATOM 2552 O O . ARG B 1 14 ? 15.758 9.242 20.328 1 94.94 14 ARG B O 1
ATOM 2559 N N . LEU B 1 15 ? 15 7.91 21.938 1 96.12 15 LEU B N 1
ATOM 2560 C CA . LEU B 1 15 ? 14.078 7.176 21.094 1 96.12 15 LEU B CA 1
ATOM 2561 C C . LEU B 1 15 ? 13 8.102 20.531 1 96.12 15 LEU B C 1
ATOM 2563 O O . LEU B 1 15 ? 12.477 7.867 19.438 1 96.12 15 LEU B O 1
ATOM 2567 N N . TYR B 1 16 ? 12.766 9.148 21.219 1 96.75 16 TYR B N 1
ATOM 2568 C CA . TYR B 1 16 ? 11.695 10.039 20.797 1 96.75 16 TYR B CA 1
ATOM 2569 C C . TYR B 1 16 ? 12.258 11.383 20.344 1 96.75 16 TYR B C 1
ATOM 2571 O O . TYR B 1 16 ? 11.531 12.375 20.266 1 96.75 16 TYR B O 1
ATOM 2579 N N . THR B 1 17 ? 13.57 11.406 20.109 1 96.5 17 THR B N 1
ATOM 2580 C CA . THR B 1 17 ? 14.258 12.555 19.531 1 96.5 17 THR B CA 1
ATOM 2581 C C . THR B 1 17 ? 14.859 12.188 18.172 1 96.5 17 THR B C 1
ATOM 2583 O O . THR B 1 17 ? 16.047 11.906 18.078 1 96.5 17 THR B O 1
ATOM 2586 N N . PRO B 1 18 ? 14.07 12.297 17.125 1 96.81 18 PRO B N 1
ATOM 2587 C CA . PRO B 1 18 ? 14.461 11.773 15.812 1 96.81 18 PRO B CA 1
ATOM 2588 C C . PRO B 1 18 ? 15.773 12.375 15.297 1 96.81 18 PRO B C 1
ATOM 2590 O O . PRO B 1 18 ? 16.531 11.711 14.586 1 96.81 18 PRO B O 1
ATOM 2593 N N . SER B 1 19 ? 16.109 13.625 15.68 1 96.44 19 SER B N 1
ATOM 2594 C CA . SER B 1 19 ? 17.312 14.281 15.188 1 96.44 19 SER B CA 1
ATOM 2595 C C . SER B 1 19 ? 18.562 13.562 15.672 1 96.44 19 SER B C 1
ATOM 2597 O O . SER B 1 19 ? 19.656 13.789 15.148 1 96.44 19 SER B O 1
ATOM 2599 N N . GLU B 1 20 ? 18.438 12.727 16.656 1 96.69 20 GLU B N 1
ATOM 2600 C CA . GLU B 1 20 ? 19.578 12.008 17.219 1 96.69 20 GLU B CA 1
ATOM 2601 C C . GLU B 1 20 ? 19.906 10.758 16.406 1 96.69 20 GLU B C 1
ATOM 2603 O O . GLU B 1 20 ? 20.875 10.047 16.703 1 96.69 20 GLU B O 1
ATOM 2608 N N . TRP B 1 21 ? 19.188 10.508 15.367 1 96.69 21 TRP B N 1
ATOM 2609 C CA . TRP B 1 21 ? 19.312 9.211 14.711 1 96.69 21 TRP B CA 1
ATOM 2610 C C . TRP B 1 21 ? 19.766 9.375 13.266 1 96.69 21 TRP B C 1
ATOM 2612 O O . TRP B 1 21 ? 20 8.391 12.562 1 96.69 21 TRP B O 1
ATOM 2622 N N . SER B 1 22 ? 19.922 10.562 12.773 1 95.94 22 SER B N 1
ATOM 2623 C CA . SER B 1 22 ? 20.375 10.805 11.406 1 95.94 22 SER B CA 1
ATOM 2624 C C . SER B 1 22 ? 21.844 10.414 11.242 1 95.94 22 SER B C 1
ATOM 2626 O O . SER B 1 22 ? 22.641 10.547 12.172 1 95.94 22 SER B O 1
ATOM 2628 N N . LYS B 1 23 ? 22.203 9.992 10.047 1 96.06 23 LYS B N 1
ATOM 2629 C CA . LYS B 1 23 ? 23.594 9.68 9.711 1 96.06 23 LYS B CA 1
ATOM 2630 C C . LYS B 1 23 ? 24.266 10.867 9.039 1 96.06 23 LYS B C 1
ATOM 2632 O O . LYS B 1 23 ? 25.484 10.844 8.805 1 96.06 23 LYS B O 1
ATOM 2637 N N . ARG B 1 24 ? 23.516 11.914 8.758 1 95.56 24 ARG B N 1
ATOM 2638 C CA . ARG B 1 24 ? 24.031 13.031 7.973 1 95.56 24 ARG B CA 1
ATOM 2639 C C . ARG B 1 24 ? 24.703 14.07 8.867 1 95.56 24 ARG B C 1
ATOM 2641 O O . ARG B 1 24 ? 25.734 14.641 8.5 1 95.56 24 ARG B O 1
ATOM 2648 N N . TYR B 1 25 ? 24.062 14.305 10.031 1 94 25 TYR B N 1
ATOM 2649 C CA . TYR B 1 25 ? 24.5 15.328 10.977 1 94 25 TYR B CA 1
ATOM 2650 C C . TYR B 1 25 ? 24.281 14.875 12.414 1 94 25 TYR B C 1
ATOM 2652 O O . TYR B 1 25 ? 23.516 13.945 12.664 1 94 25 TYR B O 1
ATOM 2660 N N . ASN B 1 26 ? 25 15.477 13.273 1 94.81 26 ASN B N 1
ATOM 2661 C CA . ASN B 1 26 ? 24.562 15.328 14.656 1 94.81 26 ASN B CA 1
ATOM 2662 C C . ASN B 1 26 ? 23.266 16.094 14.914 1 94.81 26 ASN B C 1
ATOM 2664 O O . ASN B 1 26 ? 22.844 16.906 14.086 1 94.81 26 ASN B O 1
ATOM 2668 N N . SER B 1 27 ? 22.688 15.898 16.016 1 95.62 27 SER B N 1
ATOM 2669 C CA . SER B 1 27 ? 21.328 16.359 16.312 1 95.62 27 SER B CA 1
ATOM 2670 C C . SER B 1 27 ? 21.219 17.875 16.188 1 95.62 27 SER B C 1
ATOM 2672 O O . SER B 1 27 ? 20.344 18.375 15.469 1 95.62 27 SER B O 1
ATOM 2674 N N . GLU B 1 28 ? 22.047 18.578 16.828 1 95.56 28 GLU B N 1
ATOM 2675 C CA . GLU B 1 28 ? 22 20.031 16.828 1 95.56 28 GLU B CA 1
ATOM 2676 C C . GLU B 1 28 ? 22.219 20.594 15.422 1 95.56 28 GLU B C 1
ATOM 2678 O O . GLU B 1 28 ? 21.5 21.484 14.977 1 95.56 28 GLU B O 1
ATOM 2683 N N . GLU B 1 29 ? 23.156 20.078 14.719 1 97.25 29 GLU B N 1
ATOM 2684 C CA . GLU B 1 29 ? 23.469 20.516 13.359 1 97.25 29 GLU B CA 1
ATOM 2685 C C . GLU B 1 29 ? 22.328 20.188 12.406 1 97.25 29 GLU B C 1
ATOM 2687 O O . GLU B 1 29 ? 22.016 20.984 11.516 1 97.25 29 GLU B O 1
ATOM 2692 N N . LEU B 1 30 ? 21.781 19.047 12.609 1 97.44 30 LEU B N 1
ATOM 2693 C CA . LEU B 1 30 ? 20.703 18.609 11.727 1 97.44 30 LEU B CA 1
ATOM 2694 C C . LEU B 1 30 ? 19.5 19.531 11.852 1 97.44 30 LEU B C 1
ATOM 2696 O O . LEU B 1 30 ? 18.906 19.953 10.852 1 97.44 30 LEU B O 1
ATOM 2700 N N . ARG B 1 31 ? 19.125 19.844 13.031 1 96.44 31 ARG B N 1
ATOM 2701 C CA . ARG B 1 31 ? 17.969 20.719 13.25 1 96.44 31 ARG B CA 1
ATOM 2702 C C . ARG B 1 31 ? 18.219 22.109 12.664 1 96.44 31 ARG B C 1
ATOM 2704 O O . ARG B 1 31 ? 17.344 22.672 12.008 1 96.44 31 ARG B O 1
ATOM 2711 N N . ALA B 1 32 ? 19.438 22.625 12.922 1 96.94 32 ALA B N 1
ATOM 2712 C CA . ALA B 1 32 ? 19.797 23.922 12.375 1 96.94 32 ALA B CA 1
ATOM 2713 C C . ALA B 1 32 ? 19.766 23.906 10.852 1 96.94 32 ALA B C 1
ATOM 2715 O O . ALA B 1 32 ? 19.25 24.844 10.227 1 96.94 32 ALA B O 1
ATOM 2716 N N . TYR B 1 33 ? 20.328 22.906 10.305 1 97.81 33 TYR B N 1
ATOM 2717 C CA . TYR B 1 33 ? 20.312 22.75 8.852 1 97.81 33 TYR B CA 1
ATOM 2718 C C . TYR B 1 33 ? 18.891 22.703 8.32 1 97.81 33 TYR B C 1
ATOM 2720 O O . TYR B 1 33 ? 18.562 23.375 7.34 1 97.81 33 TYR B O 1
ATOM 2728 N N . PHE B 1 34 ? 18.062 21.906 8.922 1 97.81 34 PHE B N 1
ATOM 2729 C CA . PHE B 1 34 ? 16.703 21.703 8.453 1 97.81 34 PHE B CA 1
ATOM 2730 C C . PHE B 1 34 ? 15.922 23 8.484 1 97.81 34 PHE B C 1
ATOM 2732 O O . PHE B 1 34 ? 15.211 23.344 7.531 1 97.81 34 PHE B O 1
ATOM 2739 N N . PHE B 1 35 ? 16.047 23.719 9.562 1 97.25 35 PHE B N 1
ATOM 2740 C CA . PHE B 1 35 ? 15.344 24.984 9.68 1 97.25 35 PHE B CA 1
ATOM 2741 C C . PHE B 1 35 ? 15.805 25.969 8.609 1 97.25 35 PHE B C 1
ATOM 2743 O O . PHE B 1 35 ? 14.984 26.641 7.973 1 97.25 35 PHE B O 1
ATOM 2750 N N . LYS B 1 36 ? 17.062 26.016 8.445 1 97.75 36 LYS B N 1
ATOM 2751 C CA . LYS B 1 36 ? 17.625 26.906 7.426 1 97.75 36 LYS B CA 1
ATOM 2752 C C . LYS B 1 36 ? 17.156 26.5 6.031 1 97.75 36 LYS B C 1
ATOM 2754 O O . LYS B 1 36 ? 16.797 27.359 5.219 1 97.75 36 LYS B O 1
ATOM 2759 N N . PHE B 1 37 ? 17.234 25.219 5.789 1 97.75 37 PHE B N 1
ATOM 2760 C CA . PHE B 1 37 ? 16.766 24.688 4.523 1 97.75 37 PHE B CA 1
ATOM 2761 C C . PHE B 1 37 ? 15.312 25.078 4.273 1 97.75 37 PHE B C 1
ATOM 2763 O O . PHE B 1 37 ? 14.984 25.578 3.193 1 97.75 37 PHE B O 1
ATOM 2770 N N . CYS B 1 38 ? 14.414 24.922 5.234 1 98.06 38 CYS B N 1
ATOM 2771 C CA . CYS B 1 38 ? 12.992 25.234 5.117 1 98.06 38 CYS B CA 1
ATOM 2772 C C . CYS B 1 38 ? 12.781 26.719 4.852 1 98.06 38 CYS B C 1
ATOM 2774 O O . CYS B 1 38 ? 11.984 27.094 3.988 1 98.06 38 CYS B O 1
ATOM 2776 N N . GLU B 1 39 ? 13.484 27.5 5.574 1 97.5 39 GLU B N 1
ATOM 2777 C CA . GLU B 1 39 ? 13.375 28.938 5.414 1 97.5 39 GLU B CA 1
ATOM 2778 C C . GLU B 1 39 ? 13.781 29.375 4.004 1 97.5 39 GLU B C 1
ATOM 2780 O O . GLU B 1 39 ? 13.07 30.156 3.361 1 97.5 39 GLU B O 1
ATOM 2785 N N . GLU B 1 40 ? 14.883 28.875 3.578 1 97.88 40 GLU B N 1
ATOM 2786 C CA . GLU B 1 40 ? 15.414 29.266 2.275 1 97.88 40 GLU B CA 1
ATOM 2787 C C . GLU B 1 40 ? 14.492 28.797 1.146 1 97.88 40 GLU B C 1
ATOM 2789 O O . GLU B 1 40 ? 14.234 29.562 0.206 1 97.88 40 GLU B O 1
ATOM 2794 N N . VAL B 1 41 ? 14.008 27.594 1.247 1 97.69 41 VAL B N 1
ATOM 2795 C CA . VAL B 1 41 ? 13.117 27.062 0.22 1 97.69 41 VAL B CA 1
ATOM 2796 C C . VAL B 1 41 ? 11.836 27.891 0.172 1 97.69 41 VAL B C 1
ATOM 2798 O O . VAL B 1 41 ? 11.336 28.203 -0.91 1 97.69 41 VAL B O 1
ATOM 2801 N N . THR B 1 42 ? 11.305 28.234 1.304 1 97.75 42 THR B N 1
ATOM 2802 C CA . THR B 1 42 ? 10.07 29.016 1.353 1 97.75 42 THR B CA 1
ATOM 2803 C C . THR B 1 42 ? 10.273 30.406 0.752 1 97.75 42 THR B C 1
ATOM 2805 O O . THR B 1 42 ? 9.461 30.859 -0.047 1 97.75 42 THR B O 1
ATOM 2808 N N . GLU B 1 43 ? 11.367 31.031 1.167 1 97.38 43 GLU B N 1
ATOM 2809 C CA . GLU B 1 43 ? 11.672 32.344 0.638 1 97.38 43 GLU B CA 1
ATOM 2810 C C . GLU B 1 43 ? 11.781 32.344 -0.884 1 97.38 43 GLU B C 1
ATOM 2812 O O . GLU B 1 43 ? 11.211 33.188 -1.569 1 97.38 43 GLU B O 1
ATOM 2817 N N . GLU B 1 44 ? 12.484 31.422 -1.387 1 97.5 44 GLU B N 1
ATOM 2818 C CA . GLU B 1 44 ? 12.68 31.297 -2.83 1 97.5 44 GLU B CA 1
ATOM 2819 C C . GLU B 1 44 ? 11.367 30.969 -3.535 1 97.5 44 GLU B C 1
ATOM 2821 O O . GLU B 1 44 ? 11.078 31.516 -4.605 1 97.5 44 GLU B O 1
ATOM 2826 N N . THR B 1 45 ? 10.602 30.062 -2.918 1 97.88 45 THR B N 1
ATOM 2827 C CA . THR B 1 45 ? 9.328 29.641 -3.48 1 97.88 45 THR B CA 1
ATOM 2828 C C . THR B 1 45 ? 8.367 30.828 -3.605 1 97.88 45 THR B C 1
ATOM 2830 O O . THR B 1 45 ? 7.73 31 -4.645 1 97.88 45 THR B O 1
ATOM 2833 N N . ARG B 1 46 ? 8.305 31.641 -2.652 1 97.62 46 ARG B N 1
ATOM 2834 C CA . ARG B 1 46 ? 7.359 32.75 -2.611 1 97.62 46 ARG B CA 1
ATOM 2835 C C . ARG B 1 46 ? 7.758 33.844 -3.594 1 97.62 46 ARG B C 1
ATOM 2837 O O . ARG B 1 46 ? 6.941 34.688 -3.953 1 97.62 46 ARG B O 1
ATOM 2844 N N . LYS B 1 47 ? 9.016 33.812 -4.039 1 97.06 47 LYS B N 1
ATOM 2845 C CA . LYS B 1 47 ? 9.477 34.781 -5.043 1 97.06 47 LYS B CA 1
ATOM 2846 C C . LYS B 1 47 ? 9.023 34.344 -6.441 1 97.06 47 LYS B C 1
ATOM 2848 O O . LYS B 1 47 ? 8.797 35.219 -7.301 1 97.06 47 LYS B O 1
ATOM 2853 N N . ILE B 1 48 ? 8.875 33.094 -6.664 1 96.44 48 ILE B N 1
ATOM 2854 C CA . ILE B 1 48 ? 8.758 32.625 -8.047 1 96.44 48 ILE B CA 1
ATOM 2855 C C . ILE B 1 48 ? 7.375 32.031 -8.281 1 96.44 48 ILE B C 1
ATOM 2857 O O . ILE B 1 48 ? 6.941 31.875 -9.43 1 96.44 48 ILE B O 1
ATOM 2861 N N . ILE B 1 49 ? 6.691 31.594 -7.254 1 98.06 49 ILE B N 1
ATOM 2862 C CA . ILE B 1 49 ? 5.391 30.953 -7.402 1 98.06 49 ILE B CA 1
ATOM 2863 C C . ILE B 1 49 ? 4.297 31.859 -6.859 1 98.06 49 ILE B C 1
ATOM 2865 O O . ILE B 1 49 ? 4.387 32.344 -5.73 1 98.06 49 ILE B O 1
ATOM 2869 N N . LYS B 1 50 ? 3.312 32.125 -7.688 1 98.25 50 LYS B N 1
ATOM 2870 C CA . LYS B 1 50 ? 2.188 32.938 -7.234 1 98.25 50 LYS B CA 1
ATOM 2871 C C . LYS B 1 50 ? 1.416 32.25 -6.121 1 98.25 50 LYS B C 1
ATOM 2873 O O . LYS B 1 50 ? 1.146 31.047 -6.203 1 98.25 50 LYS B O 1
ATOM 2878 N N . CYS B 1 51 ? 1.12 32.938 -5.047 1 98.25 51 CYS B N 1
ATOM 2879 C CA . CYS B 1 51 ? 0.509 32.312 -3.877 1 98.25 51 CYS B CA 1
ATOM 2880 C C . CYS B 1 51 ? -0.436 33.281 -3.174 1 98.25 51 CYS B C 1
ATOM 2882 O O . CYS B 1 51 ? -0.397 34.469 -3.426 1 98.25 51 CYS B O 1
ATOM 2884 N N . GLU B 1 52 ? -1.373 32.812 -2.496 1 98.5 52 GLU B N 1
ATOM 2885 C CA . GLU B 1 52 ? -2.229 33.5 -1.53 1 98.5 52 GLU B CA 1
ATOM 2886 C C . GLU B 1 52 ? -1.887 33.094 -0.101 1 98.5 52 GLU B C 1
ATOM 2888 O O . GLU B 1 52 ? -2.119 31.953 0.295 1 98.5 52 GLU B O 1
ATOM 2893 N N . LEU B 1 53 ? -1.339 34.062 0.619 1 98.31 53 LEU B N 1
ATOM 2894 C CA . LEU B 1 53 ? -0.833 33.75 1.951 1 98.31 53 LEU B CA 1
ATOM 2895 C C . LEU B 1 53 ? -1.868 34.094 3.018 1 98.31 53 LEU B C 1
ATOM 2897 O O . LEU B 1 53 ? -2.674 35 2.84 1 98.31 53 LEU B O 1
ATOM 2901 N N . ASN B 1 54 ? -1.883 33.281 4.094 1 98.56 54 ASN B N 1
ATOM 2902 C CA . ASN B 1 54 ? -2.574 33.562 5.344 1 98.56 54 ASN B CA 1
ATOM 2903 C C . ASN B 1 54 ? -4.086 33.594 5.152 1 98.56 54 ASN B C 1
ATOM 2905 O O . ASN B 1 54 ? -4.75 34.531 5.602 1 98.56 54 ASN B O 1
ATOM 2909 N N . VAL B 1 55 ? -4.613 32.656 4.457 1 98.75 55 VAL B N 1
ATOM 2910 C CA . VAL B 1 55 ? -6.055 32.469 4.379 1 98.75 55 VAL B CA 1
ATOM 2911 C C . VAL B 1 55 ? -6.578 31.938 5.719 1 98.75 55 VAL B C 1
ATOM 2913 O O . VAL B 1 55 ? -6.203 30.844 6.148 1 98.75 55 VAL B O 1
ATOM 2916 N N . PRO B 1 56 ? -7.406 32.625 6.406 1 98.75 56 PRO B N 1
ATOM 2917 C CA . PRO B 1 56 ? -7.84 32.188 7.742 1 98.75 56 PRO B CA 1
ATOM 2918 C C . PRO B 1 56 ? -8.875 31.078 7.711 1 98.75 56 PRO B C 1
ATOM 2920 O O . PRO B 1 56 ? -9.766 31.078 6.855 1 98.75 56 PRO B O 1
ATOM 2923 N N . TYR B 1 57 ? -8.805 30.109 8.547 1 98.75 57 TYR B N 1
ATOM 2924 C CA . TYR B 1 57 ? -9.844 29.109 8.75 1 98.75 57 TYR B CA 1
ATOM 2925 C C . TYR B 1 57 ? -10.359 29.141 10.18 1 98.75 57 TYR B C 1
ATOM 2927 O O . TYR B 1 57 ? -11.32 28.438 10.516 1 98.75 57 TYR B O 1
ATOM 2935 N N . GLY B 1 58 ? -9.695 29.922 11.039 1 98.12 58 GLY B N 1
ATOM 2936 C CA . GLY B 1 58 ? -10.047 30.125 12.438 1 98.12 58 GLY B CA 1
ATOM 2937 C C . GLY B 1 58 ? -9.695 31.516 12.938 1 98.12 58 GLY B C 1
ATOM 2938 O O . GLY B 1 58 ? -9.188 32.344 12.172 1 98.12 58 GLY B O 1
ATOM 2939 N N . PRO B 1 59 ? -9.875 31.781 14.227 1 97.19 59 PRO B N 1
ATOM 2940 C CA . PRO B 1 59 ? -9.773 33.125 14.742 1 97.19 59 PRO B CA 1
ATOM 2941 C C . PRO B 1 59 ? -8.352 33.5 15.164 1 97.19 59 PRO B C 1
ATOM 2943 O O . PRO B 1 59 ? -8.062 34.688 15.398 1 97.19 59 PRO B O 1
ATOM 2946 N N . THR B 1 60 ? -7.469 32.594 15.281 1 97.81 60 THR B N 1
ATOM 2947 C CA . THR B 1 60 ? -6.148 32.875 15.828 1 97.81 60 THR B CA 1
ATOM 2948 C C . THR B 1 60 ? -5.156 33.188 14.711 1 97.81 60 THR B C 1
ATOM 2950 O O . THR B 1 60 ? -5.426 32.906 13.539 1 97.81 60 THR B O 1
ATOM 2953 N N . GLU B 1 61 ? -4.012 33.688 15.078 1 97.38 61 GLU B N 1
ATOM 2954 C CA . GLU B 1 61 ? -2.98 34.094 14.125 1 97.38 61 GLU B CA 1
ATOM 2955 C C . GLU B 1 61 ? -2.395 32.875 13.406 1 97.38 61 GLU B C 1
ATOM 2957 O O . GLU B 1 61 ? -1.94 33 12.266 1 97.38 61 GLU B O 1
ATOM 2962 N N . ARG B 1 62 ? -2.451 31.75 13.977 1 98.38 62 ARG B N 1
ATOM 2963 C CA . ARG B 1 62 ? -1.818 30.578 13.391 1 98.38 62 ARG B CA 1
ATOM 2964 C C . ARG B 1 62 ? -2.84 29.719 12.648 1 98.38 62 ARG B C 1
ATOM 2966 O O . ARG B 1 62 ? -2.469 28.828 11.891 1 98.38 62 ARG B O 1
ATOM 2973 N N . ALA B 1 63 ? -4.098 30.016 12.883 1 98.62 63 ALA B N 1
ATOM 2974 C CA . ALA B 1 63 ? -5.156 29.234 12.234 1 98.62 63 ALA B CA 1
ATOM 2975 C C . ALA B 1 63 ? -5.395 29.719 10.812 1 98.62 63 ALA B C 1
ATOM 2977 O O . ALA B 1 63 ? -6.488 30.188 10.484 1 98.62 63 ALA B O 1
ATOM 2978 N N . LYS B 1 64 ? -4.371 29.562 10.031 1 98.88 64 LYS B N 1
ATOM 2979 C CA . LYS B 1 64 ? -4.352 30 8.641 1 98.88 64 LYS B CA 1
ATOM 2980 C C . LYS B 1 64 ? -3.635 28.984 7.75 1 98.88 64 LYS B C 1
ATOM 2982 O O . LYS B 1 64 ? -2.881 28.156 8.242 1 98.88 64 LYS B O 1
ATOM 2987 N N . TYR B 1 65 ? -3.939 29 6.465 1 98.81 65 TYR B N 1
ATOM 2988 C CA . TYR B 1 65 ? -3.188 28.188 5.504 1 98.81 65 TYR B CA 1
ATOM 2989 C C . TYR B 1 65 ? -2.77 29.031 4.305 1 98.81 65 TYR B C 1
ATOM 2991 O O . TYR B 1 65 ? -3.281 30.141 4.098 1 98.81 65 TYR B O 1
ATOM 2999 N N . ASP B 1 66 ? -1.756 28.625 3.594 1 98.81 66 ASP B N 1
ATOM 3000 C CA . ASP B 1 66 ? -1.261 29.25 2.371 1 98.81 66 ASP B CA 1
ATOM 3001 C C . ASP B 1 66 ? -1.614 28.406 1.146 1 98.81 66 ASP B C 1
ATOM 3003 O O . ASP B 1 66 ? -1.573 27.172 1.199 1 98.81 66 ASP B O 1
ATOM 3007 N N . ILE B 1 67 ? -1.957 29.062 0.037 1 98.75 67 ILE B N 1
ATOM 3008 C CA . ILE B 1 67 ? -2.248 28.406 -1.23 1 98.75 67 ILE B CA 1
ATOM 3009 C C . ILE B 1 67 ? -1.194 28.797 -2.268 1 98.75 67 ILE B C 1
ATOM 3011 O O . ILE B 1 67 ? -1.041 29.969 -2.596 1 98.75 67 ILE B O 1
ATOM 3015 N N . TYR B 1 68 ? -0.448 27.859 -2.742 1 98.75 68 TYR B N 1
ATOM 3016 C CA . TYR B 1 68 ? 0.539 28.062 -3.795 1 98.75 68 TYR B CA 1
ATOM 3017 C C . TYR B 1 68 ? 0.018 27.547 -5.137 1 98.75 68 TYR B C 1
ATOM 3019 O O . TYR B 1 68 ? -0.645 26.516 -5.199 1 98.75 68 TYR B O 1
ATOM 3027 N N . GLY B 1 69 ? 0.362 28.203 -6.227 1 98.44 69 GLY B N 1
ATOM 3028 C CA . GLY B 1 69 ? -0.127 27.859 -7.551 1 98.44 69 GLY B CA 1
ATOM 3029 C C . GLY B 1 69 ? -1.492 28.438 -7.855 1 98.44 69 GLY B C 1
ATOM 3030 O O . GLY B 1 69 ? -2.346 27.766 -8.438 1 98.44 69 GLY B O 1
ATOM 3031 N N . VAL B 1 70 ? -1.737 29.641 -7.398 1 98 70 VAL B N 1
ATOM 3032 C CA . VAL B 1 70 ? -3.061 30.25 -7.508 1 98 70 VAL B CA 1
ATOM 3033 C C . VAL B 1 70 ? -3.332 30.625 -8.961 1 98 70 VAL B C 1
ATOM 3035 O O . VAL B 1 70 ? -4.473 30.906 -9.336 1 98 70 VAL B O 1
ATOM 3038 N N . ASP B 1 71 ? -2.35 30.688 -9.812 1 97.88 71 ASP B N 1
ATOM 3039 C CA . ASP B 1 71 ? -2.518 31.016 -11.219 1 97.88 71 ASP B CA 1
ATOM 3040 C C . ASP B 1 71 ? -2.777 29.766 -12.055 1 97.88 71 ASP B C 1
ATOM 3042 O O . ASP B 1 71 ? -3.053 29.859 -13.25 1 97.88 71 ASP B O 1
ATOM 3046 N N . LEU B 1 72 ? -2.707 28.609 -11.445 1 97.81 72 LEU B N 1
ATOM 3047 C CA . LEU B 1 72 ? -3.084 27.375 -12.133 1 97.81 72 LEU B CA 1
ATOM 3048 C C . LEU B 1 72 ? -4.59 27.312 -12.367 1 97.81 72 LEU B C 1
ATOM 3050 O O . LEU B 1 72 ? -5.348 28.047 -11.727 1 97.81 72 LEU B O 1
ATOM 3054 N N . PRO B 1 73 ? -4.992 26.453 -13.32 1 97 73 PRO B N 1
ATOM 3055 C CA . PRO B 1 73 ? -6.434 26.266 -13.484 1 97 73 PRO B CA 1
ATOM 3056 C C . PRO B 1 73 ? -7.125 25.859 -12.18 1 97 73 PRO B C 1
ATOM 3058 O O . PRO B 1 73 ? -6.504 25.25 -11.312 1 97 73 PRO B O 1
ATOM 3061 N N . LYS B 1 74 ? -8.344 26.125 -12.047 1 95.31 74 LYS B N 1
ATOM 3062 C CA . LYS B 1 74 ? -9.07 26 -10.781 1 95.31 74 LYS B CA 1
ATOM 3063 C C . LYS B 1 74 ? -9.312 24.531 -10.445 1 95.31 74 LYS B C 1
ATOM 3065 O O . LYS B 1 74 ? -9.414 24.172 -9.273 1 95.31 74 LYS B O 1
ATOM 3070 N N . ASP B 1 75 ? -9.344 23.672 -11.477 1 96.62 75 ASP B N 1
ATOM 3071 C CA . ASP B 1 75 ? -9.797 22.312 -11.242 1 96.62 75 ASP B CA 1
ATOM 3072 C C . ASP B 1 75 ? -8.617 21.359 -11.07 1 96.62 75 ASP B C 1
ATOM 3074 O O . ASP B 1 75 ? -8.789 20.141 -11.055 1 96.62 75 ASP B O 1
ATOM 3078 N N . VAL B 1 76 ? -7.398 21.922 -10.922 1 97.38 76 VAL B N 1
ATOM 3079 C CA . VAL B 1 76 ? -6.223 21.078 -10.781 1 97.38 76 VAL B CA 1
ATOM 3080 C C . VAL B 1 76 ? -6.254 20.375 -9.43 1 97.38 76 VAL B C 1
ATOM 3082 O O . VAL B 1 76 ? -6.934 20.828 -8.5 1 97.38 76 VAL B O 1
ATOM 3085 N N . PRO B 1 77 ? -5.57 19.25 -9.297 1 97.94 77 PRO B N 1
ATOM 3086 C CA . PRO B 1 77 ? -5.48 18.562 -8.008 1 97.94 77 PRO B CA 1
ATOM 3087 C C . PRO B 1 77 ? -4.836 19.406 -6.922 1 97.94 77 PRO B C 1
ATOM 3089 O O . PRO B 1 77 ? -4.109 20.359 -7.227 1 97.94 77 PRO B O 1
ATOM 3092 N N . ILE B 1 78 ? -5.094 19.094 -5.707 1 98.5 78 ILE B N 1
ATOM 3093 C CA . ILE B 1 78 ? -4.602 19.859 -4.574 1 98.5 78 ILE B CA 1
ATOM 3094 C C . ILE B 1 78 ? -3.852 18.953 -3.611 1 98.5 78 ILE B C 1
ATOM 3096 O O . ILE B 1 78 ? -4.324 17.859 -3.285 1 98.5 78 ILE B O 1
ATOM 3100 N N . PHE B 1 79 ? -2.689 19.359 -3.258 1 98.56 79 PHE B N 1
ATOM 3101 C CA . PHE B 1 79 ? -1.882 18.703 -2.234 1 98.56 79 PHE B CA 1
ATOM 3102 C C . PHE B 1 79 ? -1.857 19.531 -0.954 1 98.56 79 PHE B C 1
ATOM 3104 O O . PHE B 1 79 ? -1.461 20.688 -0.97 1 98.56 79 PHE B O 1
ATOM 3111 N N . ILE B 1 80 ? -2.309 18.969 0.166 1 98.81 80 ILE B N 1
ATOM 3112 C CA . ILE B 1 80 ? -2.334 19.625 1.468 1 98.81 80 ILE B CA 1
ATOM 3113 C C . ILE B 1 80 ? -1.204 19.078 2.34 1 98.81 80 ILE B C 1
ATOM 3115 O O . ILE B 1 80 ? -1.022 17.875 2.451 1 98.81 80 ILE B O 1
ATOM 3119 N N . PHE B 1 81 ? -0.482 19.969 2.963 1 98.88 81 PHE B N 1
ATOM 3120 C CA . PHE B 1 81 ? 0.602 19.547 3.84 1 98.88 81 PHE B CA 1
ATOM 3121 C C . PHE B 1 81 ? 0.402 20.078 5.25 1 98.88 81 PHE B C 1
ATOM 3123 O O . PHE B 1 81 ? 0.173 21.281 5.438 1 98.88 81 PHE B O 1
ATOM 3130 N N . ILE B 1 82 ? 0.465 19.203 6.242 1 98.94 82 ILE B N 1
ATOM 3131 C CA . ILE B 1 82 ? 0.381 19.531 7.664 1 98.94 82 ILE B CA 1
ATOM 3132 C C . ILE B 1 82 ? 1.743 19.328 8.32 1 98.94 82 ILE B C 1
ATOM 3134 O O . ILE B 1 82 ? 2.256 18.203 8.359 1 98.94 82 ILE B O 1
ATOM 3138 N N . HIS B 1 83 ? 2.299 20.359 8.859 1 98.69 83 HIS B N 1
ATOM 3139 C CA . HIS B 1 83 ? 3.684 20.344 9.312 1 98.69 83 HIS B CA 1
ATOM 3140 C C . HIS B 1 83 ? 3.816 19.641 10.656 1 98.69 83 HIS B C 1
ATOM 3142 O O . HIS B 1 83 ? 2.828 19.469 11.375 1 98.69 83 HIS B O 1
ATOM 3148 N N . GLY B 1 84 ? 5.035 19.266 10.914 1 98.31 84 GLY B N 1
ATOM 3149 C CA . GLY B 1 84 ? 5.371 18.656 12.188 1 98.31 84 GLY B CA 1
ATOM 3150 C C . GLY B 1 84 ? 5.801 19.656 13.234 1 98.31 84 GLY B C 1
ATOM 3151 O O . GLY B 1 84 ? 5.32 20.797 13.25 1 98.31 84 GLY B O 1
ATOM 3152 N N . GLY B 1 85 ? 6.57 19.156 14.227 1 97.44 85 GLY B N 1
ATOM 3153 C CA . GLY B 1 85 ? 7.074 20.031 15.273 1 97.44 85 GLY B CA 1
ATOM 3154 C C . GLY B 1 85 ? 6.617 19.625 16.656 1 97.44 85 GLY B C 1
ATOM 3155 O O . GLY B 1 85 ? 6.5 20.469 17.547 1 97.44 85 GLY B O 1
ATOM 3156 N N . TYR B 1 86 ? 6.223 18.391 16.828 1 97.5 86 TYR B N 1
ATOM 3157 C CA . TYR B 1 86 ? 5.828 17.844 18.125 1 97.5 86 TYR B CA 1
ATOM 3158 C C . TYR B 1 86 ? 4.68 18.641 18.734 1 97.5 86 TYR B C 1
ATOM 3160 O O . TYR B 1 86 ? 4.648 18.875 19.938 1 97.5 86 TYR B O 1
ATOM 3168 N N . TRP B 1 87 ? 3.84 19.172 17.953 1 98.19 87 TRP B N 1
ATOM 3169 C CA . TRP B 1 87 ? 2.676 19.969 18.328 1 98.19 87 TRP B CA 1
ATOM 3170 C C . TRP B 1 87 ? 3.096 21.234 19.047 1 98.19 87 TRP B C 1
ATOM 3172 O O . TRP B 1 87 ? 2.256 21.953 19.609 1 98.19 87 TRP B O 1
ATOM 3182 N N . GLN B 1 88 ? 4.336 21.609 19.078 1 97.75 88 GLN B N 1
ATOM 3183 C CA . GLN B 1 88 ? 4.762 22.703 19.938 1 97.75 88 GLN B CA 1
ATOM 3184 C C . GLN B 1 88 ? 5.637 23.688 19.172 1 97.75 88 GLN B C 1
ATOM 3186 O O . GLN B 1 88 ? 5.992 24.75 19.703 1 97.75 88 GLN B O 1
ATOM 3191 N N . GLU B 1 89 ? 6.02 23.312 17.984 1 96.56 89 GLU B N 1
ATOM 3192 C CA . GLU B 1 89 ? 6.848 24.234 17.203 1 96.56 89 GLU B CA 1
ATOM 3193 C C . GLU B 1 89 ? 6.578 24.094 15.711 1 96.56 89 GLU B C 1
ATOM 3195 O O . GLU B 1 89 ? 5.727 23.312 15.297 1 96.56 89 GLU B O 1
ATOM 3200 N N . PHE B 1 90 ? 7.238 24.984 14.859 1 96.69 90 PHE B N 1
ATOM 3201 C CA . PHE B 1 90 ? 7.199 25.016 13.406 1 96.69 90 PHE B CA 1
ATOM 3202 C C . PHE B 1 90 ? 5.992 25.797 12.914 1 96.69 90 PHE B C 1
ATOM 3204 O O . PHE B 1 90 ? 5.344 26.5 13.695 1 96.69 90 PHE B O 1
ATOM 3211 N N . SER B 1 91 ? 5.836 25.922 11.609 1 97.44 91 SER B N 1
ATOM 3212 C CA . SER B 1 91 ? 4.758 26.719 11.023 1 97.44 91 SER B CA 1
ATOM 3213 C C . SER B 1 91 ? 4.613 26.422 9.531 1 97.44 91 SER B C 1
ATOM 3215 O O . SER B 1 91 ? 5.504 25.828 8.922 1 97.44 91 SER B O 1
ATOM 3217 N N . LYS B 1 92 ? 3.486 26.875 9.016 1 97.19 92 LYS B N 1
ATOM 3218 C CA . LYS B 1 92 ? 3.229 26.734 7.586 1 97.19 92 LYS B CA 1
ATOM 3219 C C . LYS B 1 92 ? 4.266 27.5 6.766 1 97.19 92 LYS B C 1
ATOM 3221 O O . LYS B 1 92 ? 4.488 27.172 5.594 1 97.19 92 LYS B O 1
ATOM 3226 N N . ASP B 1 93 ? 4.992 28.438 7.387 1 96.88 93 ASP B N 1
ATOM 3227 C CA . ASP B 1 93 ? 5.961 29.281 6.699 1 96.88 93 ASP B CA 1
ATOM 3228 C C . ASP B 1 93 ? 7.285 28.547 6.496 1 96.88 93 ASP B C 1
ATOM 3230 O O . ASP B 1 93 ? 8.211 29.094 5.898 1 96.88 93 ASP B O 1
ATOM 3234 N N . LEU B 1 94 ? 7.348 27.328 6.91 1 96.56 94 LEU B N 1
ATOM 3235 C CA . LEU B 1 94 ? 8.578 26.547 6.812 1 96.56 94 LEU B CA 1
ATOM 3236 C C . LEU B 1 94 ? 8.352 25.25 6.047 1 96.56 94 LEU B C 1
ATOM 3238 O O . LEU B 1 94 ? 9.141 24.312 6.156 1 96.56 94 LEU B O 1
ATOM 3242 N N . THR B 1 95 ? 7.262 25.109 5.254 1 96.19 95 THR B N 1
ATOM 3243 C CA . THR B 1 95 ? 6.922 23.812 4.711 1 96.19 95 THR B CA 1
ATOM 3244 C C . THR B 1 95 ? 6.707 23.891 3.203 1 96.19 95 THR B C 1
ATOM 3246 O O . THR B 1 95 ? 5.852 23.188 2.656 1 96.19 95 THR B O 1
ATOM 3249 N N . SER B 1 96 ? 7.465 24.688 2.514 1 95.94 96 SER B N 1
ATOM 3250 C CA . SER B 1 96 ? 7.25 24.844 1.079 1 95.94 96 SER B CA 1
ATOM 3251 C C . SER B 1 96 ? 8.125 23.891 0.275 1 95.94 96 SER B C 1
ATOM 3253 O O . SER B 1 96 ? 8.273 24.047 -0.938 1 95.94 96 SER B O 1
ATOM 3255 N N . PHE B 1 97 ? 8.695 22.891 0.891 1 94.56 97 PHE B N 1
ATOM 3256 C CA . PHE B 1 97 ? 9.688 22.031 0.266 1 94.56 97 PHE B CA 1
ATOM 3257 C C . PHE B 1 97 ? 9.031 21.125 -0.775 1 94.56 97 PHE B C 1
ATOM 3259 O O . PHE B 1 97 ? 9.719 20.469 -1.553 1 94.56 97 PHE B O 1
ATOM 3266 N N . SER B 1 98 ? 7.707 21.016 -0.803 1 93.5 98 SER B N 1
ATOM 3267 C CA . SER B 1 98 ? 7.039 20.266 -1.866 1 93.5 98 SER B CA 1
ATOM 3268 C C . SER B 1 98 ? 6.551 21.203 -2.973 1 93.5 98 SER B C 1
ATOM 3270 O O . SER B 1 98 ? 6.258 20.75 -4.082 1 93.5 98 SER B O 1
ATOM 3272 N N . VAL B 1 99 ? 6.426 22.484 -2.727 1 97.69 99 VAL B N 1
ATOM 3273 C CA . VAL B 1 99 ? 5.668 23.438 -3.531 1 97.69 99 VAL B CA 1
ATOM 3274 C C . VAL B 1 99 ? 6.277 23.531 -4.93 1 97.69 99 VAL B C 1
ATOM 3276 O O . VAL B 1 99 ? 5.574 23.375 -5.93 1 97.69 99 VAL B O 1
ATOM 3279 N N . PRO B 1 100 ? 7.602 23.719 -5.094 1 97.62 100 PRO B N 1
ATOM 3280 C CA . PRO B 1 100 ? 8.148 23.938 -6.438 1 97.62 100 PRO B CA 1
ATOM 3281 C C . PRO B 1 100 ? 7.863 22.766 -7.379 1 97.62 100 PRO B C 1
ATOM 3283 O O . PRO B 1 100 ? 7.344 22.969 -8.484 1 97.62 100 PRO B O 1
ATOM 3286 N N . LEU B 1 101 ? 8.109 21.562 -6.93 1 97.12 101 LEU B N 1
ATOM 3287 C CA . LEU B 1 101 ? 7.934 20.391 -7.777 1 97.12 101 LEU B CA 1
ATOM 3288 C C . LEU B 1 101 ? 6.461 20.156 -8.102 1 97.12 101 LEU B C 1
ATOM 3290 O O . LEU B 1 101 ? 6.113 19.891 -9.258 1 97.12 101 LEU B O 1
ATOM 3294 N N . PHE B 1 102 ? 5.613 20.312 -7.145 1 97.81 102 PHE B N 1
ATOM 3295 C CA . PHE B 1 102 ? 4.211 19.953 -7.328 1 97.81 102 PHE B CA 1
ATOM 3296 C C . PHE B 1 102 ? 3.492 21.016 -8.164 1 97.81 102 PHE B C 1
ATOM 3298 O O . PHE B 1 102 ? 2.688 20.688 -9.031 1 97.81 102 PHE B O 1
ATOM 3305 N N . VAL B 1 103 ? 3.801 22.281 -7.941 1 97.94 103 VAL B N 1
ATOM 3306 C CA . VAL B 1 103 ? 3.193 23.344 -8.742 1 97.94 103 VAL B CA 1
ATOM 3307 C C . VAL B 1 103 ? 3.666 23.234 -10.195 1 97.94 103 VAL B C 1
ATOM 3309 O O . VAL B 1 103 ? 2.881 23.422 -11.125 1 97.94 103 VAL B O 1
ATOM 3312 N N . LYS B 1 104 ? 4.949 22.906 -10.359 1 96.56 104 LYS B N 1
ATOM 3313 C CA . LYS B 1 104 ? 5.477 22.672 -11.703 1 96.56 104 LYS B CA 1
ATOM 3314 C C . LYS B 1 104 ? 4.695 21.578 -12.414 1 96.56 104 LYS B C 1
ATOM 3316 O O . LYS B 1 104 ? 4.539 21.609 -13.633 1 96.56 104 LYS B O 1
ATOM 3321 N N . ASN B 1 105 ? 4.156 20.656 -11.672 1 95.75 105 ASN B N 1
ATOM 3322 C CA . ASN B 1 105 ? 3.391 19.547 -12.227 1 95.75 105 ASN B CA 1
ATOM 3323 C C . ASN B 1 105 ? 1.889 19.812 -12.164 1 95.75 105 ASN B C 1
ATOM 3325 O O . ASN B 1 105 ? 1.086 18.875 -12.141 1 95.75 105 ASN B O 1
ATOM 3329 N N . LYS B 1 106 ? 1.522 21.047 -11.969 1 96.81 106 LYS B N 1
ATOM 3330 C CA . LYS B 1 106 ? 0.142 21.516 -12.055 1 96.81 106 LYS B CA 1
ATOM 3331 C C . LYS B 1 106 ? -0.691 20.984 -10.891 1 96.81 106 LYS B C 1
ATOM 3333 O O . LYS B 1 106 ? -1.82 20.531 -11.086 1 96.81 106 LYS B O 1
ATOM 3338 N N . ILE B 1 107 ? -0.125 21.031 -9.781 1 97.75 107 ILE B N 1
ATOM 3339 C CA . ILE B 1 107 ? -0.793 20.703 -8.523 1 97.75 107 ILE B CA 1
ATOM 3340 C C . ILE B 1 107 ? -0.742 21.906 -7.586 1 97.75 107 ILE B C 1
ATOM 3342 O O . ILE B 1 107 ? 0.333 22.453 -7.32 1 97.75 107 ILE B O 1
ATOM 3346 N N . LYS B 1 108 ? -1.848 22.328 -7.141 1 98.31 108 LYS B N 1
ATOM 3347 C CA . LYS B 1 108 ? -1.872 23.344 -6.098 1 98.31 108 LYS B CA 1
ATOM 3348 C C . LYS B 1 108 ? -1.424 22.766 -4.758 1 98.31 108 LYS B C 1
ATOM 3350 O O . LYS B 1 108 ? -1.784 21.641 -4.406 1 98.31 108 LYS B O 1
ATOM 3355 N N . VAL B 1 109 ? -0.642 23.531 -4.074 1 98.69 109 VAL B N 1
ATOM 3356 C CA . VAL B 1 109 ? -0.167 23.078 -2.77 1 98.69 109 VAL B CA 1
ATOM 3357 C C . VAL B 1 109 ? -0.7 24 -1.68 1 98.69 109 VAL B C 1
ATOM 3359 O O . VAL B 1 109 ? -0.599 25.234 -1.792 1 98.69 109 VAL B O 1
ATOM 3362 N N . ILE B 1 110 ? -1.277 23.453 -0.665 1 98.88 110 ILE B N 1
ATOM 3363 C CA . ILE B 1 110 ? -1.777 24.203 0.482 1 98.88 110 ILE B CA 1
ATOM 3364 C C . ILE B 1 110 ? -1.048 23.75 1.748 1 98.88 110 ILE B C 1
ATOM 3366 O O . ILE B 1 110 ? -1.043 22.562 2.084 1 98.88 110 ILE B O 1
ATOM 3370 N N . THR B 1 111 ? -0.402 24.625 2.385 1 98.81 111 THR B N 1
ATOM 3371 C CA . THR B 1 111 ? 0.288 24.359 3.643 1 98.81 111 THR B CA 1
ATOM 3372 C C . THR B 1 111 ? -0.508 24.906 4.824 1 98.81 111 THR B C 1
ATOM 3374 O O . THR B 1 111 ? -0.893 26.078 4.832 1 98.81 111 THR B O 1
ATOM 3377 N N . VAL B 1 112 ? -0.735 24.141 5.855 1 98.88 112 VAL B N 1
ATOM 3378 C CA . VAL B 1 112 ? -1.667 24.469 6.926 1 98.88 112 VAL B CA 1
ATOM 3379 C C . VAL B 1 112 ? -0.892 24.828 8.195 1 98.88 112 VAL B C 1
ATOM 3381 O O . VAL B 1 112 ? -0.014 24.062 8.617 1 98.88 112 VAL B O 1
ATOM 3384 N N . GLY B 1 113 ? -1.192 25.969 8.719 1 98.75 113 GLY B N 1
ATOM 3385 C CA . GLY B 1 113 ? -0.729 26.312 10.055 1 98.75 113 GLY B CA 1
ATOM 3386 C C . GLY B 1 113 ? -1.735 25.984 11.141 1 98.75 113 GLY B C 1
ATOM 3387 O O . GLY B 1 113 ? -2.924 25.812 10.859 1 98.75 113 GLY B O 1
ATOM 3388 N N . TYR B 1 114 ? -1.296 25.828 12.328 1 98.81 114 TYR B N 1
ATOM 3389 C CA . TYR B 1 114 ? -2.17 25.578 13.477 1 98.81 114 TYR B CA 1
ATOM 3390 C C . TYR B 1 114 ? -1.533 26.078 14.766 1 98.81 114 TYR B C 1
ATOM 3392 O O . TYR B 1 114 ? -0.332 26.359 14.805 1 98.81 114 TYR B O 1
ATOM 3400 N N . ASP B 1 115 ? -2.289 26.25 15.82 1 98.75 115 ASP B N 1
ATOM 3401 C CA . ASP B 1 115 ? -1.785 26.703 17.125 1 98.75 115 ASP B CA 1
ATOM 3402 C C . ASP B 1 115 ? -0.904 25.625 17.766 1 98.75 115 ASP B C 1
ATOM 3404 O O . ASP B 1 115 ? -0.942 24.469 17.359 1 98.75 115 ASP B O 1
ATOM 3408 N N . LEU B 1 116 ? -0.134 26.062 18.781 1 98.5 116 LEU B N 1
ATOM 3409 C CA . LEU B 1 116 ? 0.864 25.156 19.344 1 98.5 116 LEU B CA 1
ATOM 3410 C C . LEU B 1 116 ? 0.681 25.016 20.844 1 98.5 116 LEU B C 1
ATOM 3412 O O . LEU B 1 116 ? 0.268 25.969 21.516 1 98.5 116 LEU B O 1
ATOM 3416 N N . CYS B 1 117 ? 0.982 23.875 21.297 1 97.75 117 CYS B N 1
ATOM 3417 C CA . CYS B 1 117 ? 1.184 23.703 22.719 1 97.75 117 CYS B CA 1
ATOM 3418 C C . CYS B 1 117 ? 2.402 24.484 23.203 1 97.75 117 CYS B C 1
ATOM 3420 O O . CYS B 1 117 ? 3.379 24.625 22.453 1 97.75 117 CYS B O 1
ATOM 3422 N N . PRO B 1 118 ? 2.398 25.047 24.453 1 97.38 118 PRO B N 1
ATOM 3423 C CA . PRO B 1 118 ? 1.357 24.906 25.469 1 97.38 118 PRO B CA 1
ATOM 3424 C C . PRO B 1 118 ? 0.275 25.969 25.359 1 97.38 118 PRO B C 1
ATOM 3426 O O . PRO B 1 118 ? -0.592 26.062 26.234 1 97.38 118 PRO B O 1
ATOM 3429 N N . ASN B 1 119 ? 0.312 26.812 24.344 1 97.69 119 ASN B N 1
ATOM 3430 C CA . ASN B 1 119 ? -0.682 27.875 24.219 1 97.69 119 ASN B CA 1
ATOM 3431 C C . ASN B 1 119 ? -2.092 27.312 24.078 1 97.69 119 ASN B C 1
ATOM 3433 O O . ASN B 1 119 ? -3.07 27.969 24.438 1 97.69 119 ASN B O 1
ATOM 3437 N N . VAL B 1 120 ? -2.24 26.156 23.516 1 97.94 120 VAL B N 1
ATOM 3438 C CA . VAL B 1 120 ? -3.488 25.406 23.406 1 97.94 120 VAL B CA 1
ATOM 3439 C C . VAL B 1 120 ? -3.238 23.938 23.734 1 97.94 120 VAL B C 1
ATOM 3441 O O . VAL B 1 120 ? -2.092 23.531 23.922 1 97.94 120 VAL B O 1
ATOM 3444 N N . LYS B 1 121 ? -4.344 23.156 23.812 1 97.5 121 LYS B N 1
ATOM 3445 C CA . LYS B 1 121 ? -4.234 21.719 24.047 1 97.5 121 LYS B CA 1
ATOM 3446 C C . LYS B 1 121 ? -4.23 20.953 22.719 1 97.5 121 LYS B C 1
ATOM 3448 O O . LYS B 1 121 ? -4.641 21.484 21.688 1 97.5 121 LYS B O 1
ATOM 3453 N N . ILE B 1 122 ? -3.791 19.734 22.766 1 97.88 122 ILE B N 1
ATOM 3454 C CA . ILE B 1 122 ? -3.686 18.922 21.547 1 97.88 122 ILE B CA 1
ATOM 3455 C C . ILE B 1 122 ? -5.07 18.734 20.938 1 97.88 122 ILE B C 1
ATOM 3457 O O . ILE B 1 122 ? -5.211 18.719 19.703 1 97.88 122 ILE B O 1
ATOM 3461 N N . GLY B 1 123 ? -6.074 18.609 21.781 1 97.94 123 GLY B N 1
ATOM 3462 C CA . GLY B 1 123 ? -7.434 18.516 21.266 1 97.94 123 GLY B CA 1
ATOM 3463 C C . GLY B 1 123 ? -7.855 19.719 20.453 1 97.94 123 GLY B C 1
ATOM 3464 O O . GLY B 1 123 ? -8.578 19.578 19.453 1 97.94 123 GLY B O 1
ATOM 3465 N N . ASP B 1 124 ? -7.449 20.891 20.875 1 98.25 124 ASP B N 1
ATOM 3466 C CA . ASP B 1 124 ? -7.727 22.109 20.109 1 98.25 124 ASP B CA 1
ATOM 3467 C C . ASP B 1 124 ? -7.055 22.078 18.75 1 98.25 124 ASP B C 1
ATOM 3469 O O . ASP B 1 124 ? -7.645 22.484 17.75 1 98.25 124 ASP B O 1
ATOM 3473 N N . ILE B 1 125 ? -5.883 21.594 18.734 1 98.69 125 ILE B N 1
ATOM 3474 C CA . ILE B 1 125 ? -5.129 21.5 17.484 1 98.69 125 ILE B CA 1
ATOM 3475 C C . ILE B 1 125 ? -5.836 20.547 16.531 1 98.69 125 ILE B C 1
ATOM 3477 O O . ILE B 1 125 ? -6.004 20.859 15.344 1 98.69 125 ILE B O 1
ATOM 3481 N N . VAL B 1 126 ? -6.242 19.344 17.031 1 98.69 126 VAL B N 1
ATOM 3482 C CA . VAL B 1 126 ? -6.957 18.359 16.234 1 98.69 126 VAL B CA 1
ATOM 3483 C C . VAL B 1 126 ? -8.219 19 15.641 1 98.69 126 VAL B C 1
ATOM 3485 O O . VAL B 1 126 ? -8.516 18.828 14.461 1 98.69 126 VAL B O 1
ATOM 3488 N N . ALA B 1 127 ? -8.93 19.766 16.453 1 98.5 127 ALA B N 1
ATOM 3489 C CA . ALA B 1 127 ? -10.141 20.438 15.992 1 98.5 127 ALA B CA 1
ATOM 3490 C C . ALA B 1 127 ? -9.82 21.469 14.906 1 98.5 127 ALA B C 1
ATOM 3492 O O . ALA B 1 127 ? -10.57 21.609 13.938 1 98.5 127 ALA B O 1
ATOM 3493 N N . GLU B 1 128 ? -8.766 22.172 15.102 1 98.81 128 GLU B N 1
ATOM 3494 C CA . GLU B 1 128 ? -8.328 23.141 14.102 1 98.81 128 GLU B CA 1
ATOM 3495 C C . GLU B 1 128 ? -8.047 22.469 12.766 1 98.81 128 GLU B C 1
ATOM 3497 O O . GLU B 1 128 ? -8.484 22.953 11.719 1 98.81 128 GLU B O 1
ATOM 3502 N N . ILE B 1 129 ? -7.371 21.375 12.789 1 98.88 129 ILE B N 1
ATOM 3503 C CA . ILE B 1 129 ? -7.008 20.672 11.562 1 98.88 129 ILE B CA 1
ATOM 3504 C C . ILE B 1 129 ? -8.266 20.172 10.867 1 98.88 129 ILE B C 1
ATOM 3506 O O . ILE B 1 129 ? -8.391 20.266 9.641 1 98.88 129 ILE B O 1
ATOM 3510 N N . LYS B 1 130 ? -9.211 19.641 11.625 1 98.69 130 LYS B N 1
ATOM 3511 C CA . LYS B 1 130 ? -10.484 19.188 11.055 1 98.69 130 LYS B CA 1
ATOM 3512 C C . LYS B 1 130 ? -11.195 20.344 10.352 1 98.69 130 LYS B C 1
ATOM 3514 O O . LYS B 1 130 ? -11.727 20.172 9.25 1 98.69 130 LYS B O 1
ATOM 3519 N N . THR B 1 131 ? -11.156 21.484 10.984 1 98.75 131 THR B N 1
ATOM 3520 C CA . THR B 1 131 ? -11.781 22.672 10.422 1 98.75 131 THR B CA 1
ATOM 3521 C C . THR B 1 131 ? -11.062 23.109 9.148 1 98.75 131 THR B C 1
ATOM 3523 O O . THR B 1 131 ? -11.703 23.391 8.133 1 98.75 131 THR B O 1
ATOM 3526 N N . ALA B 1 132 ? -9.766 23.172 9.234 1 98.88 132 ALA B N 1
ATOM 3527 C CA . ALA B 1 132 ? -8.969 23.594 8.086 1 98.88 132 ALA B CA 1
ATOM 3528 C C . ALA B 1 132 ? -9.203 22.688 6.887 1 98.88 132 ALA B C 1
ATOM 3530 O O . ALA B 1 132 ? -9.469 23.156 5.781 1 98.88 132 ALA B O 1
ATOM 3531 N N . VAL B 1 133 ? -9.125 21.375 7.086 1 98.88 133 VAL B N 1
ATOM 3532 C CA . VAL B 1 133 ? -9.266 20.406 6.004 1 98.88 133 VAL B CA 1
ATOM 3533 C C . VAL B 1 133 ? -10.672 20.484 5.418 1 98.88 133 VAL B C 1
ATOM 3535 O O . VAL B 1 133 ? -10.852 20.406 4.199 1 98.88 133 VAL B O 1
ATOM 3538 N N . ALA B 1 134 ? -11.68 20.641 6.234 1 98.81 134 ALA B N 1
ATOM 3539 C CA . ALA B 1 134 ? -13.047 20.797 5.746 1 98.81 134 ALA B CA 1
ATOM 3540 C C . ALA B 1 134 ? -13.18 22 4.828 1 98.81 134 ALA B C 1
ATOM 3542 O O . ALA B 1 134 ? -13.789 21.922 3.762 1 98.81 134 ALA B O 1
ATOM 3543 N N . GLN B 1 135 ? -12.625 23.094 5.277 1 98.81 135 GLN B N 1
ATOM 3544 C CA . GLN B 1 135 ? -12.68 24.312 4.473 1 98.81 135 GLN B CA 1
ATOM 3545 C C . GLN B 1 135 ? -11.945 24.125 3.148 1 98.81 135 GLN B C 1
ATOM 3547 O O . GLN B 1 135 ? -12.414 24.578 2.105 1 98.81 135 GLN B O 1
ATOM 3552 N N . ILE B 1 136 ? -10.82 23.516 3.168 1 98.88 136 ILE B N 1
ATOM 3553 C CA . ILE B 1 136 ? -10.016 23.312 1.966 1 98.88 136 ILE B CA 1
ATOM 3554 C C . ILE B 1 136 ? -10.734 22.359 1.021 1 98.88 136 ILE B C 1
ATOM 3556 O O . ILE B 1 136 ? -10.727 22.547 -0.198 1 98.88 136 ILE B O 1
ATOM 3560 N N . LEU B 1 137 ? -11.344 21.281 1.574 1 98.75 137 LEU B N 1
ATOM 3561 C CA . LEU B 1 137 ? -12.102 20.359 0.738 1 98.75 137 LEU B CA 1
ATOM 3562 C C . LEU B 1 137 ? -13.281 21.062 0.079 1 98.75 137 LEU B C 1
ATOM 3564 O O . LEU B 1 137 ? -13.609 20.797 -1.077 1 98.75 137 LEU B O 1
ATOM 3568 N N . LYS B 1 138 ? -13.922 21.953 0.821 1 98.5 138 LYS B N 1
ATOM 3569 C CA . LYS B 1 138 ? -14.961 22.781 0.221 1 98.5 138 LYS B CA 1
ATOM 3570 C C . LYS B 1 138 ? -14.406 23.625 -0.923 1 98.5 138 LYS B C 1
ATOM 3572 O O . LYS B 1 138 ? -15.016 23.719 -1.992 1 98.5 138 LYS B O 1
ATOM 3577 N N . TYR B 1 139 ? -13.289 24.266 -0.639 1 98.25 139 TYR B N 1
ATOM 3578 C CA . TYR B 1 139 ? -12.609 25.047 -1.663 1 98.25 139 TYR B CA 1
ATOM 3579 C C . TYR B 1 139 ? -12.336 24.203 -2.906 1 98.25 139 TYR B C 1
ATOM 3581 O O . TYR B 1 139 ? -12.586 24.656 -4.027 1 98.25 139 TYR B O 1
ATOM 3589 N N . ALA B 1 140 ? -11.852 23 -2.699 1 98.38 140 ALA B N 1
ATOM 3590 C CA . ALA B 1 140 ? -11.555 22.078 -3.793 1 98.38 140 ALA B CA 1
ATOM 3591 C C . ALA B 1 140 ? -12.82 21.734 -4.57 1 98.38 140 ALA B C 1
ATOM 3593 O O . ALA B 1 140 ? -12.844 21.812 -5.801 1 98.38 140 ALA B O 1
ATOM 3594 N N . ALA B 1 141 ? -13.828 21.359 -3.893 1 97.69 141 ALA B N 1
ATOM 3595 C CA . ALA B 1 141 ? -15.094 20.969 -4.516 1 97.69 141 ALA B CA 1
ATOM 3596 C C . ALA B 1 141 ? -15.672 22.125 -5.328 1 97.69 141 ALA B C 1
ATOM 3598 O O . ALA B 1 141 ? -16.094 21.938 -6.473 1 97.69 141 ALA B O 1
ATOM 3599 N N . ASP B 1 142 ? -15.648 23.281 -4.738 1 97.44 142 ASP B N 1
ATOM 3600 C CA . ASP B 1 142 ? -16.188 24.469 -5.395 1 97.44 142 ASP B CA 1
ATOM 3601 C C . ASP B 1 142 ? -15.406 24.812 -6.656 1 97.44 142 ASP B C 1
ATOM 3603 O O . ASP B 1 142 ? -15.961 25.359 -7.613 1 97.44 142 ASP B O 1
ATOM 3607 N N . SER B 1 143 ? -14.133 24.469 -6.648 1 96.81 143 SER B N 1
ATOM 3608 C CA . SER B 1 143 ? -13.266 24.812 -7.773 1 96.81 143 SER B CA 1
ATOM 3609 C C . SER B 1 143 ? -13.305 23.719 -8.844 1 96.81 143 SER B C 1
ATOM 3611 O O . SER B 1 143 ? -12.734 23.891 -9.93 1 96.81 143 SER B O 1
ATOM 3613 N N . GLY B 1 144 ? -13.891 22.578 -8.523 1 96.88 144 GLY B N 1
ATOM 3614 C CA . GLY B 1 144 ? -13.992 21.484 -9.492 1 96.88 144 GLY B CA 1
ATOM 3615 C C . GLY B 1 144 ? -12.844 20.5 -9.414 1 96.88 144 GLY B C 1
ATOM 3616 O O . GLY B 1 144 ? -12.711 19.625 -10.266 1 96.88 144 GLY B O 1
ATOM 3617 N N . SER B 1 145 ? -11.969 20.734 -8.414 1 96.62 145 SER B N 1
ATOM 3618 C CA . SER B 1 145 ? -10.898 19.766 -8.211 1 96.62 145 SER B CA 1
ATOM 3619 C C . SER B 1 145 ? -11.453 18.406 -7.805 1 96.62 145 SER B C 1
ATOM 3621 O O . SER B 1 145 ? -12.344 18.312 -6.965 1 96.62 145 SER B O 1
ATOM 3623 N N . LYS B 1 146 ? -10.891 17.359 -8.391 1 94.19 146 LYS B N 1
ATOM 3624 C CA . LYS B 1 146 ? -11.43 16.016 -8.141 1 94.19 146 LYS B CA 1
ATOM 3625 C C . LYS B 1 146 ? -10.469 15.18 -7.309 1 94.19 146 LYS B C 1
ATOM 3627 O O . LYS B 1 146 ? -10.82 14.086 -6.855 1 94.19 146 LYS B O 1
ATOM 3632 N N . TYR B 1 147 ? -9.266 15.703 -7.121 1 96.19 147 TYR B N 1
ATOM 3633 C CA . TYR B 1 147 ? -8.242 14.922 -6.434 1 96.19 147 TYR B CA 1
ATOM 3634 C C . TYR B 1 147 ? -7.551 15.75 -5.359 1 96.19 147 TYR B C 1
ATOM 3636 O O . TYR B 1 147 ? -6.906 16.766 -5.664 1 96.19 147 TYR B O 1
ATOM 3644 N N . VAL B 1 148 ? -7.684 15.367 -4.133 1 98 148 VAL B N 1
ATOM 3645 C CA . VAL B 1 148 ? -7.016 16 -3.006 1 98 148 VAL B CA 1
ATOM 3646 C C . VAL B 1 148 ? -6.207 14.969 -2.23 1 98 148 VAL B C 1
ATOM 3648 O O . VAL B 1 148 ? -6.676 13.852 -1.998 1 98 148 VAL B O 1
ATOM 3651 N N . CYS B 1 149 ? -5.023 15.25 -1.955 1 98.25 149 CYS B N 1
ATOM 3652 C CA . CYS B 1 149 ? -4.133 14.445 -1.127 1 98.25 149 CYS B CA 1
ATOM 3653 C C . CYS B 1 149 ? -3.66 15.234 0.091 1 98.25 149 CYS B C 1
ATOM 3655 O O . CYS B 1 149 ? -3.342 16.422 -0.017 1 98.25 149 CYS B O 1
ATOM 3657 N N . ILE B 1 150 ? -3.703 14.609 1.268 1 98.75 150 ILE B N 1
ATOM 3658 C CA . ILE B 1 150 ? -3.189 15.203 2.498 1 98.75 150 ILE B CA 1
ATOM 3659 C C . ILE B 1 150 ? -1.938 14.453 2.947 1 98.75 150 ILE B C 1
ATOM 3661 O O . ILE B 1 150 ? -1.933 13.227 3.004 1 98.75 150 ILE B O 1
ATOM 3665 N N . ALA B 1 151 ? -0.911 15.172 3.197 1 98.75 151 ALA B N 1
ATOM 3666 C CA . ALA B 1 151 ? 0.249 14.586 3.863 1 98.75 151 ALA B CA 1
ATOM 3667 C C . ALA B 1 151 ? 0.545 15.305 5.176 1 98.75 151 ALA B C 1
ATOM 3669 O O . ALA B 1 151 ? 0.422 16.531 5.266 1 98.75 151 ALA B O 1
ATOM 3670 N N . GLY B 1 152 ? 0.85 14.602 6.156 1 98.81 152 GLY B N 1
ATOM 3671 C CA . GLY B 1 152 ? 1.336 15.125 7.422 1 98.81 152 GLY B CA 1
ATOM 3672 C C . GLY B 1 152 ? 2.668 14.531 7.844 1 98.81 152 GLY B C 1
ATOM 3673 O O . GLY B 1 152 ? 2.91 13.344 7.652 1 98.81 152 GLY B O 1
ATOM 3674 N N . HIS B 1 153 ? 3.5 15.391 8.414 1 98.81 153 HIS B N 1
ATOM 3675 C CA . HIS B 1 153 ? 4.828 14.969 8.844 1 98.81 153 HIS B CA 1
ATOM 3676 C C . HIS B 1 153 ? 4.957 14.992 10.359 1 98.81 153 HIS B C 1
ATOM 3678 O O . HIS B 1 153 ? 4.629 16 11 1 98.81 153 HIS B O 1
ATOM 3684 N N . SER B 1 154 ? 5.477 13.852 10.945 1 98.56 154 SER B N 1
ATOM 3685 C CA . SER B 1 154 ? 5.707 13.773 12.383 1 98.56 154 SER B CA 1
ATOM 3686 C C . SER B 1 154 ? 4.426 14.023 13.164 1 98.56 154 SER B C 1
ATOM 3688 O O . SER B 1 154 ? 3.434 13.312 12.984 1 98.56 154 SER B O 1
ATOM 3690 N N . ALA B 1 155 ? 4.34 15.18 13.969 1 98.62 155 ALA B N 1
ATOM 3691 C CA . ALA B 1 155 ? 3.104 15.539 14.664 1 98.62 155 ALA B CA 1
ATOM 3692 C C . ALA B 1 155 ? 1.972 15.781 13.664 1 98.62 155 ALA B C 1
ATOM 3694 O O . ALA B 1 155 ? 0.808 15.492 13.953 1 98.62 155 ALA B O 1
ATOM 3695 N N . GLY B 1 156 ? 2.301 16.281 12.492 1 98.88 156 GLY B N 1
ATOM 3696 C CA . GLY B 1 156 ? 1.313 16.5 11.445 1 98.88 156 GLY B CA 1
ATOM 3697 C C . GLY B 1 156 ? 0.708 15.203 10.93 1 98.88 156 GLY B C 1
ATOM 3698 O O . GLY B 1 156 ? -0.451 15.172 10.516 1 98.88 156 GLY B O 1
ATOM 3699 N N . ALA B 1 157 ? 1.522 14.156 10.883 1 98.94 157 ALA B N 1
ATOM 3700 C CA . ALA B 1 157 ? 0.996 12.844 10.508 1 98.94 157 ALA B CA 1
ATOM 3701 C C . ALA B 1 157 ? -0.08 12.383 11.492 1 98.94 157 ALA B C 1
ATOM 3703 O O . ALA B 1 157 ? -1.114 11.852 11.086 1 98.94 157 ALA B O 1
ATOM 3704 N N . HIS B 1 158 ? 0.218 12.57 12.766 1 98.81 158 HIS B N 1
ATOM 3705 C CA . HIS B 1 158 ? -0.767 12.273 13.797 1 98.81 158 HIS B CA 1
ATOM 3706 C C . HIS B 1 158 ? -2.053 13.062 13.578 1 98.81 158 HIS B C 1
ATOM 3708 O O . HIS B 1 158 ? -3.15 12.508 13.648 1 98.81 158 HIS B O 1
ATOM 3714 N N . LEU B 1 159 ? -1.9 14.328 13.312 1 98.88 159 LEU B N 1
ATOM 3715 C CA . LEU B 1 159 ? -3.053 15.203 13.117 1 98.88 159 LEU B CA 1
ATOM 3716 C C . LEU B 1 159 ? -3.871 14.766 11.906 1 98.88 159 LEU B C 1
ATOM 3718 O O . LEU B 1 159 ? -5.102 14.719 11.969 1 98.88 159 LEU B O 1
ATOM 3722 N N . ALA B 1 160 ? -3.215 14.453 10.812 1 98.88 160 ALA B N 1
ATOM 3723 C CA . ALA B 1 160 ? -3.908 13.938 9.641 1 98.88 160 ALA B CA 1
ATOM 3724 C C . ALA B 1 160 ? -4.613 12.617 9.953 1 98.88 160 ALA B C 1
ATOM 3726 O O . ALA B 1 160 ? -5.746 12.398 9.523 1 98.88 160 ALA B O 1
ATOM 3727 N N . ALA B 1 161 ? -3.977 11.742 10.688 1 98.56 161 ALA B N 1
ATOM 3728 C CA . ALA B 1 161 ? -4.516 10.43 11.023 1 98.56 161 ALA B CA 1
ATOM 3729 C C . ALA B 1 161 ? -5.77 10.555 11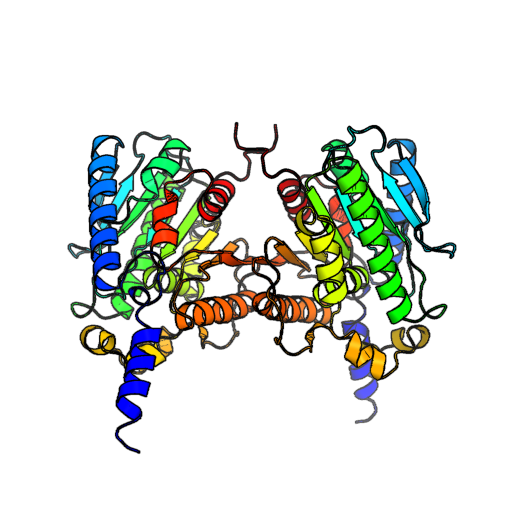.891 1 98.56 161 ALA B C 1
ATOM 3731 O O . ALA B 1 161 ? -6.668 9.719 11.812 1 98.56 161 ALA B O 1
ATOM 3732 N N . CYS B 1 162 ? -5.809 11.578 12.734 1 98.06 162 CYS B N 1
ATOM 3733 C CA . CYS B 1 162 ? -6.961 11.781 13.602 1 98.06 162 CYS B CA 1
ATOM 3734 C C . CYS B 1 162 ? -8.234 11.953 12.789 1 98.06 162 CYS B C 1
ATOM 3736 O O . CYS B 1 162 ? -9.328 11.625 13.25 1 98.06 162 CYS B O 1
ATOM 3738 N N . LEU B 1 163 ? -8.133 12.477 11.562 1 97.81 163 LEU B N 1
ATOM 3739 C CA . LEU B 1 163 ? -9.297 12.609 10.688 1 97.81 163 LEU B CA 1
ATOM 3740 C C . LEU B 1 163 ? -9.961 11.258 10.469 1 97.81 163 LEU B C 1
ATOM 3742 O O . LEU B 1 163 ? -11.195 11.164 10.383 1 97.81 163 LEU B O 1
ATOM 3746 N N . LEU B 1 164 ? -9.195 10.172 10.391 1 96.56 164 LEU B N 1
ATOM 3747 C CA . LEU B 1 164 ? -9.656 8.828 10.07 1 96.56 164 LEU B CA 1
ATOM 3748 C C . LEU B 1 164 ? -10.453 8.234 11.227 1 96.56 164 LEU B C 1
ATOM 3750 O O . LEU B 1 164 ? -11.172 7.246 11.047 1 96.56 164 LEU B O 1
ATOM 3754 N N . HIS B 1 165 ? -10.289 8.812 12.383 1 95.31 165 HIS B N 1
ATOM 3755 C CA . HIS B 1 165 ? -10.891 8.234 13.578 1 95.31 165 HIS B CA 1
ATOM 3756 C C . HIS B 1 165 ? -12.031 9.102 14.094 1 95.31 165 HIS B C 1
ATOM 3758 O O . HIS B 1 165 ? -12.469 8.953 15.234 1 95.31 165 HIS B O 1
ATOM 3764 N N . ASP B 1 166 ? -12.438 10.031 13.32 1 94.88 166 ASP B N 1
ATOM 3765 C CA . ASP B 1 166 ? -13.594 10.867 13.641 1 94.88 166 ASP B CA 1
ATOM 3766 C C . ASP B 1 166 ? -14.766 10.555 12.703 1 94.88 166 ASP B C 1
ATOM 3768 O O . ASP B 1 166 ? -14.93 11.211 11.672 1 94.88 166 ASP B O 1
ATOM 3772 N N . ASP B 1 167 ? -15.625 9.656 13.094 1 93.81 167 ASP B N 1
ATOM 3773 C CA . ASP B 1 167 ? -16.75 9.195 12.273 1 93.81 167 ASP B CA 1
ATOM 3774 C C . ASP B 1 167 ? -17.688 10.352 11.953 1 93.81 167 ASP B C 1
ATOM 3776 O O . ASP B 1 167 ? -18.25 10.422 10.852 1 93.81 167 ASP B O 1
ATOM 3780 N N . ASP B 1 168 ? -17.844 11.172 12.938 1 95.56 168 ASP B N 1
ATOM 3781 C CA . ASP B 1 168 ? -18.75 12.305 12.719 1 95.56 168 ASP B CA 1
ATOM 3782 C C . ASP B 1 168 ? -18.203 13.234 11.633 1 95.56 168 ASP B C 1
ATOM 3784 O O . ASP B 1 168 ? -18.938 13.695 10.773 1 95.56 168 ASP B O 1
ATOM 3788 N N . TRP B 1 169 ? -16.953 13.508 11.75 1 96.94 169 TRP B N 1
ATOM 3789 C CA . TRP B 1 169 ? -16.312 14.352 10.742 1 96.94 169 TRP B CA 1
ATOM 3790 C C . TRP B 1 169 ? -16.406 13.719 9.359 1 96.94 169 TRP B C 1
ATOM 3792 O O . TRP B 1 169 ? -16.797 14.375 8.391 1 96.94 169 TRP B O 1
ATOM 3802 N N . ILE B 1 170 ? -16.125 12.438 9.219 1 96.56 170 ILE B N 1
ATOM 3803 C CA . ILE B 1 170 ? -16.156 11.711 7.953 1 96.56 170 ILE B CA 1
ATOM 3804 C C . ILE B 1 170 ? -17.578 11.734 7.383 1 96.56 170 ILE B C 1
ATOM 3806 O O . ILE B 1 170 ? -17.766 11.992 6.191 1 96.56 170 ILE B O 1
ATOM 3810 N N . ASN B 1 171 ? -18.531 11.461 8.242 1 96.31 171 ASN B N 1
ATOM 3811 C CA . ASN B 1 171 ? -19.922 11.469 7.805 1 96.31 171 ASN B CA 1
ATOM 3812 C C . ASN B 1 171 ? -20.344 12.836 7.27 1 96.31 171 ASN B C 1
ATOM 3814 O O . ASN B 1 171 ? -21 12.93 6.238 1 96.31 171 ASN B O 1
ATOM 3818 N N . ARG B 1 172 ? -19.938 13.844 7.984 1 97.62 172 ARG B N 1
ATOM 3819 C CA . ARG B 1 172 ? -20.266 15.203 7.555 1 97.62 172 ARG B CA 1
ATOM 3820 C C . ARG B 1 172 ? -19.625 15.523 6.207 1 97.62 172 ARG B C 1
ATOM 3822 O O . ARG B 1 172 ? -20.281 16.078 5.32 1 97.62 172 ARG B O 1
ATOM 3829 N N . MET B 1 173 ? -18.344 15.203 6.074 1 97.62 173 MET B N 1
ATOM 3830 C CA . MET B 1 173 ? -17.641 15.438 4.812 1 97.62 173 MET B CA 1
ATOM 3831 C C . MET B 1 173 ? -18.266 14.617 3.688 1 97.62 173 MET B C 1
ATOM 3833 O O . MET B 1 173 ? -18.328 15.07 2.545 1 97.62 173 MET B O 1
ATOM 3837 N N . THR B 1 174 ? -18.672 13.406 3.971 1 96.81 174 THR B N 1
ATOM 3838 C CA . THR B 1 174 ? -19.281 12.516 2.984 1 96.81 174 THR B CA 1
ATOM 3839 C C . THR B 1 174 ? -20.609 13.07 2.502 1 96.81 174 THR B C 1
ATOM 3841 O O . THR B 1 174 ? -20.875 13.109 1.3 1 96.81 174 THR B O 1
ATOM 3844 N N . LYS B 1 175 ? -21.469 13.508 3.402 1 97.31 175 LYS B N 1
ATOM 3845 C CA . LYS B 1 175 ? -22.797 14.047 3.082 1 97.31 175 LYS B CA 1
ATOM 3846 C C . LYS B 1 175 ? -22.688 15.266 2.172 1 97.31 175 LYS B C 1
ATOM 3848 O O . LYS B 1 175 ? -23.516 15.469 1.291 1 97.31 175 LYS B O 1
ATOM 3853 N N . LYS B 1 176 ? -21.625 15.992 2.383 1 97 176 LYS B N 1
ATOM 3854 C CA . LYS B 1 176 ? -21.438 17.203 1.598 1 97 176 LYS B CA 1
ATOM 3855 C C . LYS B 1 176 ? -20.766 16.891 0.262 1 97 176 LYS B C 1
ATOM 3857 O O . LYS B 1 176 ? -20.578 17.781 -0.567 1 97 176 LYS B O 1
ATOM 3862 N N . GLY B 1 177 ? -20.297 15.664 0.093 1 96.12 177 GLY B N 1
ATOM 3863 C CA . GLY B 1 177 ? -19.641 15.25 -1.133 1 96.12 177 GLY B CA 1
ATOM 3864 C C . GLY B 1 177 ? -18.156 15.562 -1.143 1 96.12 177 GLY B C 1
ATOM 3865 O O . GLY B 1 177 ? -17.484 15.375 -2.156 1 96.12 177 GLY B O 1
ATOM 3866 N N . TYR B 1 178 ? -17.594 16.031 0.012 1 97.06 178 TYR B N 1
ATOM 3867 C CA . TYR B 1 178 ? -16.203 16.469 0.095 1 97.06 178 TYR B CA 1
ATOM 3868 C C . TYR B 1 178 ? -15.281 15.273 0.272 1 97.06 178 TYR B C 1
ATOM 3870 O O . TYR B 1 178 ? -14.172 15.25 -0.266 1 97.06 178 TYR B O 1
ATOM 3878 N N . PHE B 1 179 ? -15.727 14.258 0.961 1 96.88 179 PHE B N 1
ATOM 3879 C CA . PHE B 1 179 ? -14.867 13.125 1.28 1 96.88 179 PHE B CA 1
ATOM 3880 C C . PHE B 1 179 ? -14.484 12.359 0.017 1 96.88 179 PHE B C 1
ATOM 3882 O O . PHE B 1 179 ? -13.383 11.82 -0.078 1 96.88 179 PHE B O 1
ATOM 3889 N N . ALA B 1 180 ? -15.391 12.406 -1.008 1 95.44 180 ALA B N 1
ATOM 3890 C CA . ALA B 1 180 ? -15.195 11.656 -2.248 1 95.44 180 ALA B CA 1
ATOM 3891 C C . ALA B 1 180 ? -13.992 12.18 -3.027 1 95.44 180 ALA B C 1
ATOM 3893 O O . ALA B 1 180 ? -13.414 11.461 -3.844 1 95.44 180 ALA B O 1
ATOM 3894 N N . ILE B 1 181 ? -13.594 13.438 -2.766 1 96.62 181 ILE B N 1
ATOM 3895 C CA . ILE B 1 181 ? -12.508 14 -3.557 1 96.62 181 ILE B CA 1
ATOM 3896 C C . ILE B 1 181 ? -11.188 13.836 -2.807 1 96.62 181 ILE B C 1
ATOM 3898 O O . ILE B 1 181 ? -10.109 14.031 -3.377 1 96.62 181 ILE B O 1
ATOM 3902 N N . LEU B 1 182 ? -11.242 13.523 -1.493 1 97.94 182 LEU B N 1
ATOM 3903 C CA . LEU B 1 182 ? -10.055 13.141 -0.741 1 97.94 182 LEU B CA 1
ATOM 3904 C C . LEU B 1 182 ? -9.609 11.727 -1.105 1 97.94 182 LEU B C 1
ATOM 3906 O O . LEU B 1 182 ? -10.195 10.75 -0.646 1 97.94 182 LEU B O 1
ATOM 3910 N N . LYS B 1 183 ? -8.531 11.625 -1.84 1 96.75 183 LYS B N 1
ATOM 3911 C CA . LYS B 1 183 ? -8.188 10.336 -2.432 1 96.75 183 LYS B CA 1
ATOM 3912 C C . LYS B 1 183 ? -7.098 9.633 -1.63 1 96.75 183 LYS B C 1
ATOM 3914 O O . LYS B 1 183 ? -7.004 8.406 -1.635 1 96.75 183 LYS B O 1
ATOM 3919 N N . GLU B 1 184 ? -6.305 10.461 -0.941 1 98 184 GLU B N 1
ATOM 3920 C CA . GLU B 1 184 ? -5.152 9.852 -0.28 1 98 184 GLU B CA 1
ATOM 3921 C C . GLU B 1 184 ? -4.738 10.656 0.949 1 98 184 GLU B C 1
ATOM 3923 O O . GLU B 1 184 ? -4.793 11.891 0.939 1 98 184 GLU B O 1
ATOM 3928 N N . ILE B 1 185 ? -4.398 10.016 1.996 1 98.75 185 ILE B N 1
ATOM 3929 C CA . ILE B 1 185 ? -3.738 10.578 3.168 1 98.75 185 ILE B CA 1
ATOM 3930 C C . ILE B 1 185 ? -2.389 9.898 3.379 1 98.75 185 ILE B C 1
ATOM 3932 O O . ILE B 1 185 ? -2.311 8.664 3.418 1 98.75 185 ILE B O 1
ATOM 3936 N N . ILE B 1 186 ? -1.352 10.641 3.41 1 98.81 186 ILE B N 1
ATOM 3937 C CA . ILE B 1 186 ? 0.005 10.141 3.59 1 98.81 186 ILE B CA 1
ATOM 3938 C C . ILE B 1 186 ? 0.526 10.531 4.969 1 98.81 186 ILE B C 1
ATOM 3940 O O . ILE B 1 186 ? 0.658 11.719 5.273 1 98.81 186 ILE B O 1
ATOM 3944 N N . LEU B 1 187 ? 0.799 9.57 5.77 1 98.94 187 LEU B N 1
ATOM 3945 C CA . LEU B 1 187 ? 1.291 9.758 7.129 1 98.94 187 LEU B CA 1
ATOM 3946 C C . LEU B 1 187 ? 2.799 9.539 7.195 1 98.94 187 LEU B C 1
ATOM 3948 O O . LEU B 1 187 ? 3.271 8.398 7.137 1 98.94 187 LEU B O 1
ATOM 3952 N N . ILE B 1 188 ? 3.545 10.633 7.328 1 98.88 188 ILE B N 1
ATOM 3953 C CA . ILE B 1 188 ? 4.996 10.594 7.199 1 98.88 188 ILE B CA 1
ATOM 3954 C C . ILE B 1 188 ? 5.637 10.633 8.586 1 98.88 188 ILE B C 1
ATOM 3956 O O . ILE B 1 188 ? 5.586 11.664 9.266 1 98.88 188 ILE B O 1
ATOM 3960 N N . SER B 1 189 ? 6.195 9.57 9.047 1 98.81 189 SER B N 1
ATOM 3961 C CA . SER B 1 189 ? 7.031 9.5 10.242 1 98.81 189 SER B CA 1
ATOM 3962 C C . SER B 1 189 ? 6.289 10.016 11.469 1 98.81 189 SER B C 1
ATOM 3964 O O . SER B 1 189 ? 6.801 10.859 12.203 1 98.81 189 SER B O 1
ATOM 3966 N N . GLY B 1 190 ? 5.137 9.516 11.766 1 98.62 190 GLY B N 1
ATOM 3967 C CA . GLY B 1 190 ? 4.289 10.031 12.828 1 98.62 190 GLY B CA 1
ATOM 3968 C C . GLY B 1 190 ? 4.426 9.258 14.125 1 98.62 190 GLY B C 1
ATOM 3969 O O . GLY B 1 190 ? 5.07 8.203 14.164 1 98.62 190 GLY B O 1
ATOM 3970 N N . ILE B 1 191 ? 3.867 9.805 15.188 1 97.69 191 ILE B N 1
ATOM 3971 C CA . ILE B 1 191 ? 3.598 9.172 16.469 1 97.69 191 ILE B CA 1
ATOM 3972 C C . ILE B 1 191 ? 2.092 9.078 16.688 1 97.69 191 ILE B C 1
ATOM 3974 O O . ILE B 1 191 ? 1.382 10.086 16.609 1 97.69 191 ILE B O 1
ATOM 3978 N N . TYR B 1 192 ? 1.648 7.844 17.016 1 98.44 192 TYR B N 1
ATOM 3979 C CA . TYR B 1 192 ? 0.205 7.633 17.047 1 98.44 192 TYR B CA 1
ATOM 3980 C C . TYR B 1 192 ? -0.243 7.148 18.422 1 98.44 192 TYR B C 1
ATOM 3982 O O . TYR B 1 192 ? -1.442 7.031 18.688 1 98.44 192 TYR B O 1
ATOM 3990 N N . ASN B 1 193 ? 0.652 6.785 19.266 1 97.88 193 ASN B N 1
ATOM 3991 C CA . ASN B 1 193 ? 0.475 6.574 20.703 1 97.88 193 ASN B CA 1
ATOM 3992 C C . ASN B 1 193 ? 1.166 7.66 21.516 1 97.88 193 ASN B C 1
ATOM 3994 O O . ASN B 1 193 ? 2.395 7.75 21.531 1 97.88 193 ASN B O 1
ATOM 3998 N N . LEU B 1 194 ? 0.404 8.43 22.25 1 97.38 194 LEU B N 1
ATOM 3999 C CA . LEU B 1 194 ? 0.941 9.609 22.922 1 97.38 194 LEU B CA 1
ATOM 4000 C C . LEU B 1 194 ? 1.47 9.242 24.312 1 97.38 194 LEU B C 1
ATOM 4002 O O . LEU B 1 194 ? 2.211 10.023 24.922 1 97.38 194 LEU B O 1
ATOM 4006 N N . LYS B 1 195 ? 1.162 8.117 24.828 1 96.44 195 LYS B N 1
ATOM 4007 C CA . LYS B 1 195 ? 1.484 7.746 26.203 1 96.44 195 LYS B CA 1
ATOM 4008 C C . LYS B 1 195 ? 2.992 7.758 26.438 1 96.44 195 LYS B C 1
ATOM 4010 O O . LYS B 1 195 ? 3.471 8.336 27.422 1 96.44 195 LYS B O 1
ATOM 4015 N N . PRO B 1 196 ? 3.787 7.18 25.531 1 94.81 196 PRO B N 1
ATOM 4016 C CA . PRO B 1 196 ? 5.23 7.156 25.781 1 94.81 196 PRO B CA 1
ATOM 4017 C C . PRO B 1 196 ? 5.844 8.555 25.828 1 94.81 196 PRO B C 1
ATOM 4019 O O . PRO B 1 196 ? 6.871 8.758 26.484 1 94.81 196 PRO B O 1
ATOM 4022 N N . ILE B 1 197 ? 5.25 9.516 25.172 1 94.38 197 ILE B N 1
ATOM 4023 C CA . ILE B 1 197 ? 5.785 10.867 25.078 1 94.38 197 ILE B CA 1
ATOM 4024 C C . ILE B 1 197 ? 5.746 11.523 26.469 1 94.38 197 ILE B C 1
ATOM 4026 O O . ILE B 1 197 ? 6.543 12.414 26.766 1 94.38 197 ILE B O 1
ATOM 4030 N N . THR B 1 198 ? 4.891 11.094 27.359 1 93.88 198 THR B N 1
ATOM 4031 C CA . THR B 1 198 ? 4.723 11.672 28.688 1 93.88 198 THR B CA 1
ATOM 4032 C C . THR B 1 198 ? 5.98 11.477 29.516 1 93.88 198 THR B C 1
ATOM 4034 O O . THR B 1 198 ? 6.164 12.141 30.547 1 93.88 198 THR B O 1
ATOM 4037 N N . ASN B 1 199 ? 6.809 10.57 29.094 1 91.75 199 ASN B N 1
ATOM 4038 C CA . ASN B 1 199 ? 8.039 10.266 29.828 1 91.75 199 ASN B CA 1
ATOM 4039 C C . ASN B 1 199 ? 9.242 10.977 29.203 1 91.75 199 ASN B C 1
ATOM 4041 O O . ASN B 1 199 ? 10.383 10.609 29.469 1 91.75 199 ASN B O 1
ATOM 4045 N N . THR B 1 200 ? 9 11.867 28.344 1 94.31 200 THR B N 1
ATOM 4046 C CA . THR B 1 200 ? 10.055 12.641 27.703 1 94.31 200 THR B CA 1
ATOM 4047 C C . THR B 1 200 ? 9.977 14.109 28.109 1 94.31 200 THR B C 1
ATOM 4049 O O . THR B 1 200 ? 9.016 14.531 28.75 1 94.31 200 THR B O 1
ATOM 4052 N N . SER B 1 201 ? 11.008 14.891 27.734 1 93.56 201 SER B N 1
ATOM 4053 C CA . SER B 1 201 ? 11.039 16.328 28.031 1 93.56 201 SER B CA 1
ATOM 4054 C C . SER B 1 201 ? 9.969 17.078 27.25 1 93.56 201 SER B C 1
ATOM 4056 O O . SER B 1 201 ? 9.594 18.188 27.625 1 93.56 201 SER B O 1
ATOM 4058 N N . PHE B 1 202 ? 9.445 16.5 26.188 1 93.69 202 PHE B N 1
ATOM 4059 C CA . PHE B 1 202 ? 8.414 17.141 25.375 1 93.69 202 PHE B CA 1
ATOM 4060 C C . PHE B 1 202 ? 7.105 17.266 26.141 1 93.69 202 PHE B C 1
ATOM 4062 O O . PHE B 1 202 ? 6.234 18.047 25.766 1 93.69 202 PHE B O 1
ATOM 4069 N N . ALA B 1 203 ? 6.996 16.484 27.156 1 93.19 203 ALA B N 1
ATOM 4070 C CA . ALA B 1 203 ? 5.762 16.422 27.922 1 93.19 203 ALA B CA 1
ATOM 4071 C C . ALA B 1 203 ? 5.492 17.75 28.641 1 93.19 203 ALA B C 1
ATOM 4073 O O . ALA B 1 203 ? 4.336 18.094 28.891 1 93.19 203 ALA B O 1
ATOM 4074 N N . VAL B 1 204 ? 6.531 18.453 28.922 1 93.62 204 VAL B N 1
ATOM 4075 C CA . VAL B 1 204 ? 6.414 19.672 29.703 1 93.62 204 VAL B CA 1
ATOM 4076 C C . VAL B 1 204 ? 5.504 20.672 29 1 93.62 204 VAL B C 1
ATOM 4078 O O . VAL B 1 204 ? 4.566 21.203 29.594 1 93.62 204 VAL B O 1
ATOM 4081 N N . ALA B 1 205 ? 5.734 20.875 27.734 1 93.69 205 ALA B N 1
ATOM 4082 C CA . ALA B 1 205 ? 4.938 21.844 26.984 1 93.69 205 ALA B CA 1
ATOM 4083 C C . ALA B 1 205 ? 3.596 21.234 26.578 1 93.69 205 ALA B C 1
ATOM 4085 O O . ALA B 1 205 ? 2.586 21.938 26.5 1 93.69 205 ALA B O 1
ATOM 4086 N N . LEU B 1 206 ? 3.504 19.938 26.312 1 95.56 206 LEU B N 1
ATOM 4087 C CA . LEU B 1 206 ? 2.301 19.281 25.797 1 95.56 206 LEU B CA 1
ATOM 4088 C C . LEU B 1 206 ? 1.216 19.234 26.875 1 95.56 206 LEU B C 1
ATOM 4090 O O . LEU B 1 206 ? 0.029 19.359 26.562 1 95.56 206 LEU B O 1
ATOM 4094 N N . LYS B 1 207 ? 1.633 18.953 28.219 1 94.75 207 LYS B N 1
ATOM 4095 C CA . LYS B 1 207 ? 0.729 18.875 29.359 1 94.75 207 LYS B CA 1
ATOM 4096 C C . LYS B 1 207 ? -0.457 17.969 29.062 1 94.75 207 LYS B C 1
ATOM 4098 O O . LYS B 1 207 ? -1.609 18.344 29.266 1 94.75 207 LYS B O 1
ATOM 4103 N N . LEU B 1 208 ? -0.169 16.844 28.578 1 95.44 208 LEU B N 1
ATOM 4104 C CA . LEU B 1 208 ? -1.207 15.898 28.188 1 95.44 208 LEU B CA 1
ATOM 4105 C C . LEU B 1 208 ? -1.957 15.375 29.406 1 95.44 208 LEU B C 1
ATOM 4107 O O . LEU B 1 208 ? -1.338 14.969 30.391 1 95.44 208 LEU B O 1
ATOM 4111 N N . THR B 1 209 ? -3.229 15.438 29.391 1 95.5 209 THR B N 1
ATOM 4112 C CA . THR B 1 209 ? -4.055 14.781 30.406 1 95.5 209 THR B CA 1
ATOM 4113 C C . THR B 1 209 ? -4.289 13.32 30.047 1 95.5 209 THR B C 1
ATOM 4115 O O . THR B 1 209 ? -4.098 12.914 28.906 1 95.5 209 THR B O 1
ATOM 4118 N N . ASP B 1 210 ? -4.699 12.523 30.984 1 95.19 210 ASP B N 1
ATOM 4119 C CA . ASP B 1 210 ? -5.027 11.125 30.734 1 95.19 210 ASP B CA 1
ATOM 4120 C C . ASP B 1 210 ? -6.137 10.992 29.703 1 95.19 210 ASP B C 1
ATOM 4122 O O . ASP B 1 210 ? -6.129 10.062 28.891 1 95.19 210 ASP B O 1
ATOM 4126 N N . GLU B 1 211 ? -7.039 11.875 29.75 1 95.94 211 GLU B N 1
ATOM 4127 C CA . GLU B 1 211 ? -8.148 11.867 28.797 1 95.94 211 GLU B CA 1
ATOM 4128 C C . GLU B 1 211 ? -7.652 12.125 27.375 1 95.94 211 GLU B C 1
ATOM 4130 O O . GLU B 1 211 ? -8.086 11.461 26.438 1 95.94 211 GLU B O 1
ATOM 4135 N N . GLU B 1 212 ? -6.789 13.062 27.219 1 95.5 212 GLU B N 1
ATOM 4136 C CA . GLU B 1 212 ? -6.23 13.367 25.906 1 95.5 212 GLU B CA 1
ATOM 4137 C C . GLU B 1 212 ? -5.398 12.211 25.375 1 95.5 212 GLU B C 1
ATOM 4139 O O . GLU B 1 212 ? -5.457 11.898 24.188 1 95.5 212 GLU B O 1
ATOM 4144 N N . ILE B 1 213 ? -4.617 11.625 26.266 1 96.81 213 ILE B N 1
ATOM 4145 C CA . ILE B 1 213 ? -3.809 10.477 25.875 1 96.81 213 ILE B CA 1
ATOM 4146 C C . ILE B 1 213 ? -4.711 9.359 25.359 1 96.81 213 ILE B C 1
ATOM 4148 O O . ILE B 1 213 ? -4.461 8.797 24.297 1 96.81 213 ILE B O 1
ATOM 4152 N N . LYS B 1 214 ? -5.723 9.109 26.062 1 95.31 214 LYS B N 1
ATOM 4153 C CA . LYS B 1 214 ? -6.656 8.062 25.656 1 95.31 214 LYS B CA 1
ATOM 4154 C C . LYS B 1 214 ? -7.344 8.43 24.344 1 95.31 214 LYS B C 1
ATOM 4156 O O . LYS B 1 214 ? -7.512 7.57 23.469 1 95.31 214 LYS B O 1
ATOM 4161 N N . LYS B 1 215 ? -7.695 9.633 24.156 1 95.56 215 LYS B N 1
ATOM 4162 C CA . LYS B 1 215 ? -8.492 10.086 23.031 1 95.56 215 LYS B CA 1
ATOM 4163 C C . LYS B 1 215 ? -7.648 10.203 21.766 1 95.56 215 LYS B C 1
ATOM 4165 O O . LYS B 1 215 ? -8.141 9.984 20.656 1 95.56 215 LYS B O 1
ATOM 4170 N N . PHE B 1 216 ? -6.379 10.5 21.922 1 97.06 216 PHE B N 1
ATOM 4171 C CA . PHE B 1 216 ? -5.605 10.859 20.734 1 97.06 216 PHE B CA 1
ATOM 4172 C C . PHE B 1 216 ? -4.453 9.883 20.531 1 97.06 216 PHE B C 1
ATOM 4174 O O . PHE B 1 216 ? -3.605 10.086 19.656 1 97.06 216 PHE B O 1
ATOM 4181 N N . SER B 1 217 ? -4.379 8.797 21.375 1 97.62 217 SER B N 1
ATOM 4182 C CA . SER B 1 217 ? -3.531 7.652 21.062 1 97.62 217 SER B CA 1
ATOM 4183 C C . SER B 1 217 ? -4.23 6.691 20.109 1 97.62 217 SER B C 1
ATOM 4185 O O . SER B 1 217 ? -4.551 5.559 20.484 1 97.62 217 SER B O 1
ATOM 4187 N N . ILE B 1 218 ? -4.262 7.047 18.891 1 95 218 ILE B N 1
ATOM 4188 C CA . ILE B 1 218 ? -5.191 6.469 17.922 1 95 218 ILE B CA 1
ATOM 4189 C C . ILE B 1 218 ? -4.711 5.078 17.516 1 95 218 ILE B C 1
ATOM 4191 O O . ILE B 1 218 ? -5.492 4.27 17 1 95 218 ILE B O 1
ATOM 4195 N N . SER B 1 219 ? -3.492 4.738 17.703 1 94.12 219 SER B N 1
ATOM 4196 C CA . SER B 1 219 ? -2.98 3.41 17.391 1 94.12 219 SER B CA 1
ATOM 4197 C C . SER B 1 219 ? -3.441 2.375 18.406 1 94.12 219 SER B C 1
ATOM 4199 O O . SER B 1 219 ? -3.311 1.17 18.172 1 94.12 219 SER B O 1
ATOM 4201 N N . THR B 1 220 ? -4.031 2.824 19.516 1 91.62 220 THR B N 1
ATOM 4202 C CA . THR B 1 220 ? -4.387 1.904 20.594 1 91.62 220 THR B CA 1
ATOM 4203 C C . THR B 1 220 ? -5.887 1.624 20.594 1 91.62 220 THR B C 1
ATOM 4205 O O . THR B 1 220 ? -6.383 0.849 21.406 1 91.62 220 THR B O 1
ATOM 4208 N N . PHE B 1 221 ? -6.602 2.289 19.734 1 87.75 221 PHE B N 1
ATOM 4209 C CA . PHE B 1 221 ? -8.047 2.121 19.688 1 87.75 221 PHE B CA 1
ATOM 4210 C C . PHE B 1 221 ? -8.414 0.687 19.328 1 87.75 221 PHE B C 1
ATOM 4212 O O . PHE B 1 221 ? -7.656 -0.004 18.656 1 87.75 221 PHE B O 1
ATOM 4219 N N . ASP B 1 222 ? -9.523 0.265 19.781 1 78.69 222 ASP B N 1
ATOM 4220 C CA . ASP B 1 222 ? -10.078 -1.008 19.328 1 78.69 222 ASP B CA 1
ATOM 4221 C C . ASP B 1 222 ? -10.609 -0.901 17.906 1 78.69 222 ASP B C 1
ATOM 4223 O O . ASP B 1 222 ? -11.031 0.173 17.469 1 78.69 222 ASP B O 1
ATOM 4227 N N . GLU B 1 223 ? -10.438 -1.938 17.078 1 66 223 GLU B N 1
ATOM 4228 C CA . GLU B 1 223 ? -10.711 -2.012 15.648 1 66 223 GLU B CA 1
ATOM 4229 C C . GLU B 1 223 ? -12.203 -1.915 15.367 1 66 223 GLU B C 1
ATOM 4231 O O . GLU B 1 223 ? -12.641 -2.156 14.234 1 66 223 GLU B O 1
ATOM 4236 N N . ALA B 1 224 ? -13.016 -1.369 16.328 1 59.12 224 ALA B N 1
ATOM 4237 C CA . ALA B 1 224 ? -14.461 -1.47 16.141 1 59.12 224 ALA B CA 1
ATOM 4238 C C . ALA B 1 224 ? -15.008 -0.24 15.422 1 59.12 224 ALA B C 1
ATOM 4240 O O . ALA B 1 224 ? -14.492 0.867 15.594 1 59.12 224 ALA B O 1
ATOM 4241 N N . GLY B 1 225 ? -15.18 -0.304 14 1 64.31 225 GLY B N 1
ATOM 4242 C CA . GLY B 1 225 ? -15.93 0.769 13.367 1 64.31 225 GLY B CA 1
ATOM 4243 C C . GLY B 1 225 ? -16.156 0.547 11.883 1 64.31 225 GLY B C 1
ATOM 4244 O O . GLY B 1 225 ? -15.883 -0.54 11.359 1 64.31 225 GLY B O 1
ATOM 4245 N N . HIS B 1 226 ? -16.75 1.525 11.32 1 80.12 226 HIS B N 1
ATOM 4246 C CA . HIS B 1 226 ? -17.062 1.495 9.898 1 80.12 226 HIS B CA 1
ATOM 4247 C C . HIS B 1 226 ? -15.805 1.549 9.047 1 80.12 226 HIS B C 1
ATOM 4249 O O . HIS B 1 226 ? -14.844 2.25 9.391 1 80.12 226 HIS B O 1
ATOM 4255 N N . ARG B 1 227 ? -15.742 0.727 8.125 1 90.5 227 ARG B N 1
ATOM 4256 C CA . ARG B 1 227 ? -14.617 0.706 7.203 1 90.5 227 ARG B CA 1
ATOM 4257 C C . ARG B 1 227 ? -14.609 1.949 6.32 1 90.5 227 ARG B C 1
ATOM 4259 O O . ARG B 1 227 ? -15.656 2.398 5.859 1 90.5 227 ARG B O 1
ATOM 4266 N N . ILE B 1 228 ? -13.523 2.557 6.184 1 95.44 228 ILE B N 1
ATOM 4267 C CA . ILE B 1 228 ? -13.352 3.703 5.297 1 95.44 228 ILE B CA 1
ATOM 4268 C C . ILE B 1 228 ? -13.031 3.219 3.883 1 95.44 228 ILE B C 1
ATOM 4270 O O . ILE B 1 228 ? -12.023 2.537 3.664 1 95.44 228 ILE B O 1
ATOM 4274 N N . THR B 1 229 ? -13.883 3.555 2.91 1 94.19 229 THR B N 1
ATOM 4275 C CA . THR B 1 229 ? -13.742 3.131 1.521 1 94.19 229 THR B CA 1
ATOM 4276 C C . THR B 1 229 ? -13.344 4.309 0.634 1 94.19 229 THR B C 1
ATOM 4278 O O . THR B 1 229 ? -13.469 5.465 1.038 1 94.19 229 THR B O 1
ATOM 4281 N N . ASN B 1 230 ? -12.797 4.043 -0.478 1 92.81 230 ASN B N 1
ATOM 4282 C CA . ASN B 1 230 ? -12.484 5.02 -1.516 1 92.81 230 ASN B CA 1
ATOM 4283 C C . ASN B 1 230 ? -11.43 6.016 -1.049 1 92.81 230 ASN B C 1
ATOM 4285 O O . ASN B 1 230 ? -11.484 7.195 -1.399 1 92.81 230 ASN B O 1
ATOM 4289 N N . LEU B 1 231 ? -10.648 5.656 -0.143 1 96.88 231 LEU B N 1
ATOM 4290 C CA . LEU B 1 231 ? -9.516 6.418 0.365 1 96.88 231 LEU B CA 1
ATOM 4291 C C . LEU B 1 231 ? -8.289 5.527 0.52 1 96.88 231 LEU B C 1
ATOM 4293 O O . LEU B 1 231 ? -8.383 4.422 1.062 1 96.88 231 LEU B O 1
ATOM 4297 N N . LYS B 1 232 ? -7.184 5.941 -0.001 1 97.19 232 LYS B N 1
ATOM 4298 C CA . LYS B 1 232 ? -5.91 5.266 0.238 1 97.19 232 LYS B CA 1
ATOM 4299 C C . LYS B 1 232 ? -5.121 5.957 1.349 1 97.19 232 LYS B C 1
ATOM 4301 O O . LYS B 1 232 ? -5.035 7.188 1.382 1 97.19 232 LYS B O 1
ATOM 4306 N N . VAL B 1 233 ? -4.625 5.207 2.285 1 98.62 233 VAL B N 1
ATOM 4307 C CA . VAL B 1 233 ? -3.75 5.742 3.322 1 98.62 233 VAL B CA 1
ATOM 4308 C C . VAL B 1 233 ? -2.357 5.133 3.193 1 98.62 233 VAL B C 1
ATOM 4310 O O . VAL B 1 233 ? -2.215 3.908 3.121 1 98.62 233 VAL B O 1
ATOM 4313 N N . ILE B 1 234 ? -1.375 5.93 3.09 1 98.75 234 ILE B N 1
ATOM 4314 C CA . ILE B 1 234 ? 0.017 5.496 3.049 1 98.75 234 ILE B CA 1
ATOM 4315 C C . ILE B 1 234 ? 0.717 5.879 4.352 1 98.75 234 ILE B C 1
ATOM 4317 O O . ILE B 1 234 ? 0.638 7.027 4.789 1 98.75 234 ILE B O 1
ATOM 4321 N N . VAL B 1 235 ? 1.265 4.945 5.023 1 98.88 235 VAL B N 1
ATOM 4322 C CA . VAL B 1 235 ? 2.127 5.188 6.176 1 98.88 235 VAL B CA 1
ATOM 4323 C C . VAL B 1 235 ? 3.59 5.004 5.777 1 98.88 235 VAL B C 1
ATOM 4325 O O . VAL B 1 235 ? 3.992 3.92 5.348 1 98.88 235 VAL B O 1
ATOM 4328 N N . VAL B 1 236 ? 4.383 6.066 5.898 1 98.88 236 VAL B N 1
ATOM 4329 C CA . VAL B 1 236 ? 5.746 6.004 5.379 1 98.88 236 VAL B CA 1
ATOM 4330 C C . VAL B 1 236 ? 6.73 6.48 6.445 1 98.88 236 VAL B C 1
ATOM 4332 O O . VAL B 1 236 ? 6.434 7.406 7.203 1 98.88 236 VAL B O 1
ATOM 4335 N N . VAL B 1 237 ? 7.863 5.863 6.551 1 98.81 237 VAL B N 1
ATOM 4336 C CA . VAL B 1 237 ? 8.938 6.207 7.48 1 98.81 237 VAL B CA 1
ATOM 4337 C C . VAL B 1 237 ? 10.281 5.805 6.887 1 98.81 237 VAL B C 1
ATOM 4339 O O . VAL B 1 237 ? 10.344 4.953 5.996 1 98.81 237 VAL B O 1
ATOM 4342 N N . GLY B 1 238 ? 11.328 6.531 7.23 1 98.5 238 GLY B N 1
ATOM 4343 C CA . GLY B 1 238 ? 12.672 6.176 6.793 1 98.5 238 GLY B CA 1
ATOM 4344 C C . GLY B 1 238 ? 13.367 5.199 7.727 1 98.5 238 GLY B C 1
ATOM 4345 O O . GLY B 1 238 ? 13.125 5.215 8.938 1 98.5 238 GLY B O 1
ATOM 4346 N N . ASP B 1 239 ? 14.32 4.41 7.184 1 97 239 ASP B N 1
ATOM 4347 C CA . ASP B 1 239 ? 15.016 3.408 7.992 1 97 239 ASP B CA 1
ATOM 4348 C C . ASP B 1 239 ? 16.125 4.047 8.82 1 97 239 ASP B C 1
ATOM 4350 O O . ASP B 1 239 ? 16.781 3.369 9.625 1 97 239 ASP B O 1
ATOM 4354 N N . CYS B 1 240 ? 16.391 5.379 8.656 1 97.81 240 CYS B N 1
ATOM 4355 C CA . CYS B 1 240 ? 17.312 6.129 9.492 1 97.81 240 CYS B CA 1
ATOM 4356 C C . CYS B 1 240 ? 16.562 7.066 10.43 1 97.81 240 CYS B C 1
ATOM 4358 O O . CYS B 1 240 ? 17.156 8.016 10.953 1 97.81 240 CYS B O 1
ATOM 4360 N N . ASP B 1 241 ? 15.242 6.906 10.539 1 98.25 241 ASP B N 1
ATOM 4361 C CA . ASP B 1 241 ? 14.469 7.523 11.609 1 98.25 241 ASP B CA 1
ATOM 4362 C C . ASP B 1 241 ? 14.695 6.801 12.938 1 98.25 241 ASP B C 1
ATOM 4364 O O . ASP B 1 241 ? 15.406 5.797 12.992 1 98.25 241 ASP B O 1
ATOM 4368 N N . SER B 1 242 ? 14.219 7.371 14.055 1 97.56 242 SER B N 1
ATOM 4369 C CA . SER B 1 242 ? 14.297 6.699 15.352 1 97.56 242 SER B CA 1
ATOM 4370 C C . SER B 1 242 ? 13.547 5.371 15.328 1 97.56 242 SER B C 1
ATOM 4372 O O . SER B 1 242 ? 12.492 5.258 14.711 1 97.56 242 SER B O 1
ATOM 4374 N N . PRO B 1 243 ? 14.07 4.328 16.031 1 96.75 243 PRO B N 1
ATOM 4375 C CA . PRO B 1 243 ? 13.359 3.049 16.125 1 96.75 243 PRO B CA 1
ATOM 4376 C C . PRO B 1 243 ? 11.93 3.203 16.641 1 96.75 243 PRO B C 1
ATOM 4378 O O . PRO B 1 243 ? 11.031 2.475 16.203 1 96.75 243 PRO B O 1
ATOM 4381 N N . ALA B 1 244 ? 11.703 4.16 17.484 1 97.19 244 ALA B N 1
ATOM 4382 C CA . ALA B 1 244 ? 10.359 4.398 18.016 1 97.19 244 ALA B CA 1
ATOM 4383 C C . ALA B 1 244 ? 9.406 4.848 16.906 1 97.19 244 ALA B C 1
ATOM 4385 O O . ALA B 1 244 ? 8.266 4.383 16.844 1 97.19 244 ALA B O 1
ATOM 4386 N N . PHE B 1 245 ? 9.875 5.719 16.062 1 98.25 245 PHE B N 1
ATOM 4387 C CA . PHE B 1 245 ? 9.039 6.219 14.977 1 98.25 245 PHE B CA 1
ATOM 4388 C C . PHE B 1 245 ? 8.797 5.129 13.938 1 98.25 245 PHE B C 1
ATOM 4390 O O . PHE B 1 245 ? 7.707 5.051 13.359 1 98.25 245 PHE B O 1
ATOM 4397 N N . MET B 1 246 ? 9.789 4.301 13.688 1 97.81 246 MET B N 1
ATOM 4398 C CA . MET B 1 246 ? 9.602 3.15 12.805 1 97.81 246 MET B CA 1
ATOM 4399 C C . MET B 1 246 ? 8.555 2.193 13.375 1 97.81 246 MET B C 1
ATOM 4401 O O . MET B 1 246 ? 7.684 1.721 12.648 1 97.81 246 MET B O 1
ATOM 4405 N N . ASP B 1 247 ? 8.672 1.95 14.68 1 97.31 247 ASP B N 1
ATOM 4406 C CA . ASP B 1 247 ? 7.723 1.064 15.336 1 97.31 247 ASP B CA 1
ATOM 4407 C C . ASP B 1 247 ? 6.312 1.646 15.305 1 97.31 247 ASP B C 1
ATOM 4409 O O . ASP B 1 247 ? 5.344 0.927 15.047 1 97.31 247 ASP B O 1
ATOM 4413 N N . GLU B 1 248 ? 6.184 2.959 15.555 1 98 248 GLU B N 1
ATOM 4414 C CA . GLU B 1 248 ? 4.902 3.65 15.484 1 98 248 GLU B CA 1
ATOM 4415 C C . GLU B 1 248 ? 4.273 3.52 14.102 1 98 248 GLU B C 1
ATOM 4417 O O . GLU B 1 248 ? 3.084 3.227 13.977 1 98 248 GLU B O 1
ATOM 4422 N N . SER B 1 249 ? 5.062 3.717 13.094 1 98.56 249 SER B N 1
ATOM 4423 C CA . SER B 1 249 ? 4.574 3.635 11.719 1 98.56 249 SER B CA 1
ATOM 4424 C C . SER B 1 249 ? 4.105 2.225 11.383 1 98.56 249 SER B C 1
ATOM 4426 O O . SER B 1 249 ? 3.023 2.043 10.82 1 98.56 249 SER B O 1
ATOM 4428 N N . ARG B 1 250 ? 4.898 1.245 11.758 1 97.38 250 ARG B N 1
ATOM 4429 C CA . ARG B 1 250 ? 4.551 -0.149 11.5 1 97.38 250 ARG B CA 1
ATOM 4430 C C . ARG B 1 250 ? 3.24 -0.519 12.188 1 97.38 250 ARG B C 1
ATOM 4432 O O . ARG B 1 250 ? 2.316 -1.021 11.547 1 97.38 250 ARG B O 1
ATOM 4439 N N . LYS B 1 251 ? 3.131 -0.274 13.461 1 97.12 251 LYS B N 1
ATOM 4440 C CA . LYS B 1 251 ? 1.972 -0.653 14.266 1 97.12 251 LYS B CA 1
ATOM 4441 C C . LYS B 1 251 ? 0.71 0.053 13.773 1 97.12 251 LYS B C 1
ATOM 4443 O O . LYS B 1 251 ? -0.361 -0.554 13.711 1 97.12 251 LYS B O 1
ATOM 4448 N N . TYR B 1 252 ? 0.87 1.282 13.469 1 98.12 252 TYR B N 1
ATOM 4449 C CA . TYR B 1 252 ? -0.319 2.014 13.047 1 98.12 252 TYR B CA 1
ATOM 4450 C C . TYR B 1 252 ? -0.78 1.551 11.672 1 98.12 252 TYR B C 1
ATOM 4452 O O . TYR B 1 252 ? -1.981 1.467 11.406 1 98.12 252 TYR B O 1
ATOM 4460 N N . ALA B 1 253 ? 0.172 1.297 10.75 1 98.31 253 ALA B N 1
ATOM 4461 C CA . ALA B 1 253 ? -0.198 0.726 9.453 1 98.31 253 ALA B CA 1
ATOM 4462 C C . ALA B 1 253 ? -0.966 -0.581 9.633 1 98.31 253 ALA B C 1
ATOM 4464 O O . ALA B 1 253 ? -1.985 -0.804 8.977 1 98.31 253 ALA B O 1
ATOM 4465 N N . GLN B 1 254 ? -0.478 -1.413 10.484 1 96.75 254 GLN B N 1
ATOM 4466 C CA . GLN B 1 254 ? -1.146 -2.678 10.773 1 96.75 254 GLN B CA 1
ATOM 4467 C C . GLN B 1 254 ? -2.57 -2.449 11.266 1 96.75 254 GLN B C 1
ATOM 4469 O O . GLN B 1 254 ? -3.498 -3.145 10.844 1 96.75 254 GLN B O 1
ATOM 4474 N N . LYS B 1 255 ? -2.721 -1.453 12.07 1 95.62 255 LYS B N 1
ATOM 4475 C CA . LYS B 1 255 ? -4.043 -1.123 12.594 1 95.62 255 LYS B CA 1
ATOM 4476 C C . LYS B 1 255 ? -4.961 -0.611 11.484 1 95.62 255 LYS B C 1
ATOM 4478 O O . LYS B 1 255 ? -6.129 -0.991 11.414 1 95.62 255 LYS B O 1
ATOM 4483 N N . LEU B 1 256 ? -4.441 0.229 10.656 1 97.19 256 LEU B N 1
ATOM 4484 C CA . LEU B 1 256 ? -5.227 0.873 9.609 1 97.19 256 LEU B CA 1
ATOM 4485 C C . LEU B 1 256 ? -5.82 -0.162 8.656 1 97.19 256 LEU B C 1
ATOM 4487 O O . LEU B 1 256 ? -6.91 0.038 8.117 1 97.19 256 LEU B O 1
ATOM 4491 N N . ILE B 1 257 ? -5.129 -1.287 8.477 1 96.62 257 ILE B N 1
ATOM 4492 C CA . ILE B 1 257 ? -5.582 -2.336 7.57 1 96.62 257 ILE B CA 1
ATOM 4493 C C . ILE B 1 257 ? -6.957 -2.84 8.008 1 96.62 257 ILE B C 1
ATOM 4495 O O . ILE B 1 257 ? -7.766 -3.262 7.18 1 96.62 257 ILE B O 1
ATOM 4499 N N . SER B 1 258 ? -7.289 -2.703 9.258 1 94.44 258 SER B N 1
ATOM 4500 C CA . SER B 1 258 ? -8.555 -3.201 9.789 1 94.44 258 SER B CA 1
ATOM 4501 C C . SER B 1 258 ? -9.68 -2.191 9.578 1 94.44 258 SER B C 1
ATOM 4503 O O . SER B 1 258 ? -10.859 -2.525 9.719 1 94.44 258 SER B O 1
ATOM 4505 N N . ILE B 1 259 ? -9.32 -0.926 9.18 1 93.94 259 ILE B N 1
ATOM 4506 C CA . ILE B 1 259 ? -10.406 0.046 9.164 1 93.94 259 ILE B CA 1
ATOM 4507 C C . ILE B 1 259 ? -10.43 0.779 7.828 1 93.94 259 ILE B C 1
ATOM 4509 O O . ILE B 1 259 ? -11.391 1.49 7.516 1 93.94 259 ILE B O 1
ATOM 4513 N N . VAL B 1 260 ? -9.398 0.691 7.051 1 96.75 260 VAL B N 1
ATOM 4514 C CA . VAL B 1 260 ? -9.32 1.343 5.75 1 96.75 260 VAL B CA 1
ATOM 4515 C C . VAL B 1 260 ? -9.164 0.291 4.652 1 96.75 260 VAL B C 1
ATOM 4517 O O . VAL B 1 260 ? -8.383 -0.652 4.797 1 96.75 260 VAL B O 1
ATOM 4520 N N . ASP B 1 261 ? -9.82 0.46 3.51 1 96.75 261 ASP B N 1
ATOM 4521 C CA . ASP B 1 261 ? -9.867 -0.556 2.463 1 96.75 261 ASP B CA 1
ATOM 4522 C C . ASP B 1 261 ? -8.562 -0.594 1.673 1 96.75 261 ASP B C 1
ATOM 4524 O O . ASP B 1 261 ? -8.234 -1.609 1.056 1 96.75 261 ASP B O 1
ATOM 4528 N N . ASN B 1 262 ? -7.844 0.45 1.647 1 97.94 262 ASN B N 1
ATOM 4529 C CA . ASN B 1 262 ? -6.598 0.557 0.9 1 97.94 262 ASN B CA 1
ATOM 4530 C C . ASN B 1 262 ? -5.492 1.199 1.737 1 97.94 262 ASN B C 1
ATOM 4532 O O . ASN B 1 262 ? -5.52 2.406 1.982 1 97.94 262 ASN B O 1
ATOM 4536 N N . VAL B 1 263 ? -4.531 0.392 2.201 1 98.62 263 VAL B N 1
ATOM 4537 C CA . VAL B 1 263 ? -3.451 0.849 3.072 1 98.62 263 VAL B CA 1
ATOM 4538 C C . VAL B 1 263 ? -2.104 0.434 2.486 1 98.62 263 VAL B C 1
ATOM 4540 O O . VAL B 1 263 ? -1.925 -0.715 2.076 1 98.62 263 VAL B O 1
ATOM 4543 N N . GLU B 1 264 ? -1.194 1.334 2.371 1 98.56 264 GLU B N 1
ATOM 4544 C CA . GLU B 1 264 ? 0.171 1.037 1.948 1 98.56 264 GLU B CA 1
ATOM 4545 C C . GLU B 1 264 ? 1.181 1.436 3.02 1 98.56 264 GLU B C 1
ATOM 4547 O O . GLU B 1 264 ? 1.104 2.533 3.576 1 98.56 264 GLU B O 1
ATOM 4552 N N . TYR B 1 265 ? 2.035 0.51 3.451 1 98.75 265 TYR B N 1
ATOM 4553 C CA . TYR B 1 265 ? 3.189 0.766 4.305 1 98.75 265 TYR B CA 1
ATOM 4554 C C . TYR B 1 265 ? 4.469 0.86 3.482 1 98.75 265 TYR B C 1
ATOM 4556 O O . TYR B 1 265 ? 4.738 -0.002 2.643 1 98.75 265 TYR B O 1
ATOM 4564 N N . LEU B 1 266 ? 5.273 1.918 3.744 1 98.56 266 LEU B N 1
ATOM 4565 C CA . LEU B 1 266 ? 6.5 2.15 2.992 1 98.56 266 LEU B CA 1
ATOM 4566 C C . LEU B 1 266 ? 7.66 2.473 3.93 1 98.56 266 LEU B C 1
ATOM 4568 O O . LEU B 1 266 ? 7.621 3.475 4.648 1 98.56 266 LEU B O 1
ATOM 4572 N N . LEU B 1 267 ? 8.648 1.631 3.988 1 98.31 267 LEU B N 1
ATOM 4573 C CA . LEU B 1 267 ? 9.914 1.902 4.66 1 98.31 267 LEU B CA 1
ATOM 4574 C C . LEU B 1 267 ? 10.984 2.326 3.658 1 98.31 267 LEU B C 1
ATOM 4576 O O . LEU B 1 267 ? 11.406 1.525 2.822 1 98.31 267 LEU B O 1
ATOM 4580 N N . LEU B 1 268 ? 11.398 3.572 3.709 1 98.12 268 LEU B N 1
ATOM 4581 C CA . LEU B 1 268 ? 12.359 4.113 2.756 1 98.12 268 LEU B CA 1
ATOM 4582 C C . LEU B 1 268 ? 13.789 3.887 3.234 1 98.12 268 LEU B C 1
ATOM 4584 O O . LEU B 1 268 ? 14.086 4.062 4.418 1 98.12 268 LEU B O 1
ATOM 4588 N N . GLN B 1 269 ? 14.688 3.527 2.35 1 96.5 269 GLN B N 1
ATOM 4589 C CA . GLN B 1 269 ? 16.062 3.193 2.668 1 96.5 269 GLN B CA 1
ATOM 4590 C C . GLN B 1 269 ? 16.938 4.445 2.715 1 96.5 269 GLN B C 1
ATOM 4592 O O . GLN B 1 269 ? 16.859 5.301 1.829 1 96.5 269 GLN B O 1
ATOM 4597 N N . ASP B 1 270 ? 17.719 4.57 3.738 1 97.19 270 ASP B N 1
ATOM 4598 C CA . ASP B 1 270 ? 18.719 5.621 3.924 1 97.19 270 ASP B CA 1
ATOM 4599 C C . ASP B 1 270 ? 18.062 6.996 4 1 97.19 270 ASP B C 1
ATOM 4601 O O . ASP B 1 270 ? 18.547 7.957 3.393 1 97.19 270 ASP B O 1
ATOM 4605 N N . ILE B 1 271 ? 16.953 7.062 4.672 1 98.38 271 ILE B N 1
ATOM 4606 C CA . ILE B 1 271 ? 16.172 8.289 4.84 1 98.38 271 ILE B CA 1
ATOM 4607 C C . ILE B 1 271 ? 15.922 8.539 6.324 1 98.38 271 ILE B C 1
ATOM 4609 O O . ILE B 1 271 ? 15.531 7.621 7.055 1 98.38 271 ILE B O 1
ATOM 4613 N N . ASP B 1 272 ? 16.203 9.664 6.789 1 98.44 272 ASP B N 1
ATOM 4614 C CA . ASP B 1 272 ? 15.945 9.984 8.188 1 98.44 272 ASP B CA 1
ATOM 4615 C C . ASP B 1 272 ? 14.664 10.812 8.336 1 98.44 272 ASP B C 1
ATOM 4617 O O . ASP B 1 272 ? 13.938 11.016 7.359 1 98.44 272 ASP B O 1
ATOM 4621 N N . HIS B 1 273 ? 14.375 11.266 9.539 1 98.69 273 HIS B N 1
ATOM 4622 C CA . HIS B 1 273 ? 13.133 11.922 9.914 1 98.69 273 HIS B CA 1
ATOM 4623 C C . HIS B 1 273 ? 12.969 13.25 9.18 1 98.69 273 HIS B C 1
ATOM 4625 O O . HIS B 1 273 ? 11.852 13.766 9.055 1 98.69 273 HIS B O 1
ATOM 4631 N N . PHE B 1 274 ? 14.055 13.836 8.641 1 98.62 274 PHE B N 1
ATOM 4632 C CA . PHE B 1 274 ? 14.031 15.188 8.102 1 98.62 274 PHE B CA 1
ATOM 4633 C C . PHE B 1 274 ? 14.164 15.164 6.582 1 98.62 274 PHE B C 1
ATOM 4635 O O . PHE B 1 274 ? 13.391 15.812 5.875 1 98.62 274 PHE B O 1
ATOM 4642 N N . ASP B 1 275 ? 15.109 14.383 6.066 1 97.94 275 ASP B N 1
ATOM 4643 C CA . ASP B 1 275 ? 15.281 14.398 4.617 1 97.94 275 ASP B CA 1
ATOM 4644 C C . ASP B 1 275 ? 14.133 13.688 3.912 1 97.94 275 ASP B C 1
ATOM 4646 O O . ASP B 1 275 ? 13.977 13.797 2.695 1 97.94 275 ASP B O 1
ATOM 4650 N N . ILE B 1 276 ? 13.258 13 4.676 1 98.69 276 ILE B N 1
ATOM 4651 C CA . ILE B 1 276 ? 12.07 12.367 4.117 1 98.69 276 ILE B CA 1
ATOM 4652 C C . ILE B 1 276 ? 11.156 13.43 3.506 1 98.69 276 ILE B C 1
ATOM 4654 O O . ILE B 1 276 ? 10.445 13.172 2.533 1 98.69 276 ILE B O 1
ATOM 4658 N N . VAL B 1 277 ? 11.18 14.656 4.035 1 98.56 277 VAL B N 1
ATOM 4659 C CA . VAL B 1 277 ? 10.359 15.719 3.459 1 98.56 277 VAL B CA 1
ATOM 4660 C C . VAL B 1 277 ? 11.242 16.672 2.662 1 98.56 277 VAL B C 1
ATOM 4662 O O . VAL B 1 277 ? 10.789 17.281 1.682 1 98.56 277 VAL B O 1
ATOM 4665 N N . GLU B 1 278 ? 12.562 16.828 3.023 1 98.06 278 GLU B N 1
ATOM 4666 C CA . GLU B 1 278 ? 13.477 17.641 2.225 1 98.06 278 GLU B CA 1
ATOM 4667 C C . GLU B 1 278 ? 13.484 17.188 0.766 1 98.06 278 GLU B C 1
ATOM 4669 O O . GLU B 1 278 ? 13.469 18.016 -0.145 1 98.06 278 GLU B O 1
ATOM 4674 N N . LYS B 1 279 ? 13.406 15.914 0.578 1 98.12 279 LYS B N 1
ATOM 4675 C CA . LYS B 1 279 ? 13.609 15.305 -0.735 1 98.12 279 LYS B CA 1
ATOM 4676 C C . LYS B 1 279 ? 12.344 15.398 -1.586 1 98.12 279 LYS B C 1
ATOM 4678 O O . LYS B 1 279 ? 12.344 15.008 -2.754 1 98.12 279 LYS B O 1
ATOM 4683 N N . LEU B 1 280 ? 11.305 15.984 -1.079 1 97.81 280 LEU B N 1
ATOM 4684 C CA . LEU B 1 280 ? 10.094 16.203 -1.871 1 97.81 280 LEU B CA 1
ATOM 4685 C C . LEU B 1 280 ? 10.344 17.234 -2.965 1 97.81 280 LEU B C 1
ATOM 4687 O O . LEU B 1 280 ? 9.516 17.406 -3.857 1 97.81 280 LEU B O 1
ATOM 4691 N N . LEU B 1 281 ? 11.469 17.875 -2.953 1 96.5 281 LEU B N 1
ATOM 4692 C CA . LEU B 1 281 ? 11.898 18.781 -4.02 1 96.5 281 LEU B CA 1
ATOM 4693 C C . LEU B 1 281 ? 12.414 18 -5.223 1 96.5 281 LEU B C 1
ATOM 4695 O O . LEU B 1 281 ? 12.531 18.547 -6.32 1 96.5 281 LEU B O 1
ATOM 4699 N N . GLU B 1 282 ? 12.766 16.75 -5.031 1 96.06 282 GLU B N 1
ATOM 4700 C CA . GLU B 1 282 ? 13.43 15.938 -6.047 1 96.06 282 GLU B CA 1
ATOM 4701 C C . GLU B 1 282 ? 12.422 15.117 -6.848 1 96.06 282 GLU B C 1
ATOM 4703 O O . GLU B 1 282 ? 11.727 14.273 -6.293 1 96.06 282 GLU B O 1
ATOM 4708 N N . PRO B 1 283 ? 12.406 15.273 -8.156 1 93.69 283 PRO B N 1
ATOM 4709 C CA . PRO B 1 283 ? 11.406 14.594 -8.984 1 93.69 283 PRO B CA 1
ATOM 4710 C C . PRO B 1 283 ? 11.586 13.078 -9.008 1 93.69 283 PRO B C 1
ATOM 4712 O O . PRO B 1 283 ? 10.633 12.336 -9.258 1 93.69 283 PRO B O 1
ATOM 4715 N N . ASN B 1 284 ? 12.805 12.609 -8.711 1 93 284 ASN B N 1
ATOM 4716 C CA . ASN B 1 284 ? 13.062 11.172 -8.789 1 93 284 ASN B CA 1
ATOM 4717 C C . ASN B 1 284 ? 12.93 10.508 -7.422 1 93 284 ASN B C 1
ATOM 4719 O O . ASN B 1 284 ? 13.125 9.297 -7.297 1 93 284 ASN B O 1
ATOM 4723 N N . TYR B 1 285 ? 12.625 11.328 -6.434 1 95.56 285 TYR B N 1
ATOM 4724 C CA . TYR B 1 285 ? 12.414 10.805 -5.09 1 95.56 285 TYR B CA 1
ATOM 4725 C C . TYR B 1 285 ? 11.148 9.945 -5.035 1 95.56 285 TYR B C 1
ATOM 4727 O O . TYR B 1 285 ? 10.086 10.375 -5.484 1 95.56 285 TYR B O 1
ATOM 4735 N N . HIS B 1 286 ? 11.281 8.742 -4.504 1 93.88 286 HIS B N 1
ATOM 4736 C CA . HIS B 1 286 ? 10.227 7.734 -4.531 1 93.88 286 HIS B CA 1
ATOM 4737 C C . HIS B 1 286 ? 8.922 8.289 -3.973 1 93.88 286 HIS B C 1
ATOM 4739 O O . HIS B 1 286 ? 7.863 8.148 -4.598 1 93.88 286 HIS B O 1
ATOM 4745 N N . LEU B 1 287 ? 8.961 8.891 -2.799 1 96.31 287 LEU B N 1
ATOM 4746 C CA . LEU B 1 287 ? 7.758 9.414 -2.162 1 96.31 287 LEU B CA 1
ATOM 4747 C C . LEU B 1 287 ? 7.137 10.531 -3 1 96.31 287 LEU B C 1
ATOM 4749 O O . LEU B 1 287 ? 5.914 10.602 -3.139 1 96.31 287 LEU B O 1
ATOM 4753 N N . ALA B 1 288 ? 7.941 11.406 -3.596 1 96.25 288 ALA B N 1
ATOM 4754 C CA . ALA B 1 288 ? 7.434 12.469 -4.461 1 96.25 288 ALA B CA 1
ATOM 4755 C C . ALA B 1 288 ? 6.688 11.891 -5.66 1 96.25 288 ALA B C 1
ATOM 4757 O O . ALA B 1 288 ? 5.578 12.32 -5.98 1 96.25 288 ALA B O 1
ATOM 4758 N N . LYS B 1 289 ? 7.262 10.867 -6.258 1 92.06 289 LYS B N 1
ATOM 4759 C CA . LYS B 1 289 ? 6.641 10.219 -7.406 1 92.06 289 LYS B CA 1
ATOM 4760 C C . LYS B 1 289 ? 5.297 9.602 -7.023 1 92.06 289 LYS B C 1
ATOM 4762 O O . LYS B 1 289 ? 4.336 9.68 -7.793 1 92.06 289 LYS B O 1
ATOM 4767 N N . LEU B 1 290 ? 5.316 9.023 -5.879 1 91.88 290 LEU B N 1
ATOM 4768 C CA . LEU B 1 290 ? 4.098 8.383 -5.398 1 91.88 290 LEU B CA 1
ATOM 4769 C C . LEU B 1 290 ? 2.979 9.406 -5.227 1 91.88 290 LEU B C 1
ATOM 4771 O O . LEU B 1 290 ? 1.838 9.164 -5.629 1 91.88 290 LEU B O 1
ATOM 4775 N N . ILE B 1 291 ? 3.279 10.547 -4.645 1 93.69 291 ILE B N 1
ATOM 4776 C CA . ILE B 1 291 ? 2.289 11.594 -4.41 1 93.69 291 ILE B CA 1
ATOM 4777 C C . ILE B 1 291 ? 1.818 12.164 -5.746 1 93.69 291 ILE B C 1
ATOM 4779 O O . ILE B 1 291 ? 0.619 12.359 -5.957 1 93.69 291 ILE B O 1
ATOM 4783 N N . LEU B 1 292 ? 2.73 12.352 -6.652 1 92 292 LEU B N 1
ATOM 4784 C CA . LEU B 1 292 ? 2.398 12.875 -7.969 1 92 292 LEU B CA 1
ATOM 4785 C C . LEU B 1 292 ? 1.473 11.922 -8.719 1 92 292 LEU B C 1
ATOM 4787 O O . LEU B 1 292 ? 0.491 12.359 -9.328 1 92 292 LEU B O 1
ATOM 4791 N N . LYS B 1 293 ? 1.764 10.672 -8.609 1 86.12 293 LYS B N 1
ATOM 4792 C CA . LYS B 1 293 ? 0.963 9.664 -9.305 1 86.12 293 LYS B CA 1
ATOM 4793 C C . LYS B 1 293 ? -0.461 9.625 -8.758 1 86.12 293 LYS B C 1
ATOM 4795 O O . LYS B 1 293 ? -1.417 9.438 -9.508 1 86.12 293 LYS B O 1
ATOM 4800 N N . CYS B 1 294 ? -0.603 9.781 -7.465 1 84.81 294 CYS B N 1
ATOM 4801 C CA . CYS B 1 294 ? -1.913 9.797 -6.824 1 84.81 294 CYS B CA 1
ATOM 4802 C C . CYS B 1 294 ? -2.756 10.961 -7.332 1 84.81 294 CYS B C 1
ATOM 4804 O O . CYS B 1 294 ? -3.969 10.828 -7.504 1 84.81 294 CYS B O 1
ATOM 4806 N N . LEU B 1 295 ? -2.066 12.008 -7.551 1 89 295 LEU B N 1
ATOM 4807 C CA . LEU B 1 295 ? -2.771 13.242 -7.891 1 89 295 LEU B CA 1
ATOM 4808 C C . LEU B 1 295 ? -2.971 13.352 -9.398 1 89 295 LEU B C 1
ATOM 4810 O O . LEU B 1 295 ? -3.732 14.203 -9.867 1 89 295 LEU B O 1
ATOM 4814 N N . GLN B 1 296 ? -2.373 12.391 -10.125 1 83.31 296 GLN B N 1
ATOM 4815 C CA . GLN B 1 296 ? -2.535 12.352 -11.57 1 83.31 296 GLN B CA 1
ATOM 4816 C C . GLN B 1 296 ? -2.82 10.93 -12.055 1 83.31 296 GLN B C 1
ATOM 4818 O O . GLN B 1 296 ? -2.021 10.352 -12.789 1 83.31 296 GLN B O 1
ATOM 4823 N N . PRO B 1 297 ? -3.984 10.414 -11.633 1 66.69 297 PRO B N 1
ATOM 4824 C CA . PRO B 1 297 ? -4.25 9 -11.906 1 66.69 297 PRO B CA 1
ATOM 4825 C C . PRO B 1 297 ? -4.398 8.703 -13.398 1 66.69 297 PRO B C 1
ATOM 4827 O O . PRO B 1 297 ? -4.195 7.566 -13.836 1 66.69 297 PRO B O 1
ATOM 4830 N N . ASP B 1 298 ? -5.066 9.602 -14.164 1 61.06 298 ASP B N 1
ATOM 4831 C CA . ASP B 1 298 ? -5.367 9.383 -15.578 1 61.06 298 ASP B CA 1
ATOM 4832 C C . ASP B 1 298 ? -4.121 9.562 -16.438 1 61.06 298 ASP B C 1
ATOM 4834 O O . ASP B 1 298 ? -4.164 9.375 -17.656 1 61.06 298 ASP B O 1
ATOM 4838 N N . VAL B 1 299 ? -3.279 10.211 -15.914 1 50 299 VAL B N 1
ATOM 4839 C CA . VAL B 1 299 ? -2.137 10.359 -16.812 1 50 299 VAL B CA 1
ATOM 4840 C C . VAL B 1 299 ? -1.656 8.984 -17.266 1 50 299 VAL B C 1
ATOM 4842 O O . VAL B 1 299 ? -1.103 8.219 -16.484 1 50 299 VAL B O 1
ATOM 4845 N N . ILE B 1 300 ? -2.779 8.266 -17.797 1 41.53 300 ILE B N 1
ATOM 4846 C CA . ILE B 1 300 ? -2.541 7.008 -18.5 1 41.53 300 ILE B CA 1
ATOM 4847 C C . ILE B 1 300 ? -1.411 7.191 -19.516 1 41.53 300 ILE B C 1
ATOM 4849 O O . ILE B 1 300 ? -1.206 8.289 -20.031 1 41.53 300 ILE B O 1
ATOM 4853 N N . LEU B 1 301 ? -0.636 5.941 -19.719 1 35.72 301 LEU B N 1
ATOM 4854 C CA . LEU B 1 301 ? 0.334 5.652 -20.781 1 35.72 301 LEU B CA 1
ATOM 4855 C C . LEU B 1 301 ? -0.232 6 -22.141 1 35.72 301 LEU B C 1
ATOM 4857 O O . LEU B 1 301 ? -1.188 5.371 -22.609 1 35.72 301 LEU B O 1
ATOM 4861 N N . HIS B 1 302 ? -0.845 7.203 -22.359 1 29.39 302 HIS B N 1
ATOM 4862 C CA . HIS B 1 302 ? -0.904 7.332 -23.812 1 29.39 302 HIS B CA 1
ATOM 4863 C C . HIS B 1 302 ? 0.489 7.258 -24.438 1 29.39 302 HIS B C 1
ATOM 4865 O O . HIS B 1 302 ? 1.448 7.801 -23.875 1 29.39 302 HIS B O 1
#

Radius of gyration: 25.51 Å; Cα contacts (8 Å, |Δi|>4): 1222; chains: 2; bounding box: 52×72×72 Å

Secondary structure (DSSP, 8-state):
--SSHHHHHHHHHHHT-GGGS-SSS-HHHHHHHHHHHHHHHHHHHHHHS-EEEEEESSSSTTSEEEEE-TTS-TTS-EEEEE--STTTS--GGG-GGGHHHHHHTT-EEEEE----TTTS-HHHHHHHHHHHHHHHHHHHHHHT---EEEEEETHHHHHHHHGGG-HHHHHHHHHTT-GGGEEEEEEES-----GGGGGSTTHHHH---HHHHHHH-GGGS-S-SPPEEEEEEEEEEETTS-HHHHHHHHHHHHHHTTTEEEEEEEEETT--TTHHHHGGG-TT-HHHHHHHHHH-TT----/--SSHHHHHHHHHHHT-GGGS-SSS-HHHHHHHHHHHHHHHHHHHHHHS-EEEEEESSSSTTSEEEEE-TTS-TTS-EEEEE--STTTS--GGG-GGGHHHHHHTT-EEEEE----TTTS-HHHHHHHHHHHHHHHHHHHHHHT---EEEEEETHHHHHHHHGGG-HHHHHHHHHTT-GGGEEEEEEES-----GGGGGSTTHHHH---HHHHHHH-GGGS-S-SPPEEEEEEEEEEETTS-HHHHHHHHHHHHHHTTTEEEEEEEEETT--TTHHHHGGG-TT-HHHHHHHHHH-TT----

Solvent-accessible surface area (backbone atoms only — not comparable to full-atom values): 30476 Å² total; per-residue (Å²): 126,76,78,62,46,59,58,48,48,51,52,50,44,48,36,75,34,41,51,69,40,37,90,88,39,56,36,72,57,39,53,53,48,49,52,51,50,24,43,52,41,23,55,54,44,64,72,75,42,56,59,48,75,68,46,68,70,50,93,52,95,38,26,20,31,31,40,36,39,67,83,49,70,64,44,40,22,36,39,35,39,32,56,36,44,76,54,48,44,81,49,40,75,45,59,38,43,44,39,66,48,37,36,75,68,58,23,28,32,32,29,40,30,58,66,34,30,61,85,43,48,68,67,56,38,47,51,47,50,54,45,42,51,52,52,49,36,49,52,33,53,76,40,56,20,63,32,30,35,41,35,10,32,28,40,11,10,32,50,55,51,51,57,80,72,29,66,67,59,48,50,53,32,43,77,72,56,37,43,74,23,39,43,34,39,36,30,32,44,20,59,35,58,48,64,72,47,64,77,31,83,66,26,70,48,48,63,73,46,73,65,52,33,66,70,60,14,63,58,70,57,73,78,81,67,78,67,42,69,79,34,37,38,36,31,34,34,28,72,26,27,20,69,50,35,45,50,35,38,51,54,34,42,42,52,41,54,68,35,31,32,28,30,34,39,38,53,40,80,89,21,23,72,58,54,63,52,59,41,31,52,36,79,84,31,67,68,38,41,51,55,51,43,68,55,41,70,72,58,55,79,118,124,75,77,62,46,56,57,50,47,50,51,51,44,47,37,75,34,41,53,70,41,38,90,87,38,56,36,69,57,38,54,54,49,50,52,50,50,24,43,51,42,24,55,55,43,63,73,74,43,54,60,48,73,68,46,68,69,51,94,52,94,37,26,21,30,32,39,36,39,66,82,49,69,64,43,39,22,38,40,35,39,32,56,34,44,75,54,48,45,79,50,39,76,45,59,38,42,42,40,66,48,38,38,74,68,58,23,30,32,32,28,40,29,59,68,35,29,61,85,42,50,68,69,55,38,47,52,47,51,54,46,41,52,51,53,49,36,47,52,34,54,75,40,56,21,62,33,31,36,40,35,10,31,28,40,12,10,31,50,56,52,50,56,80,74,31,65,67,59,48,51,54,33,43,76,72,56,36,42,74,24,39,42,34,40,36,30,32,44,21,59,34,59,49,64,70,47,64,77,31,81,66,27,71,48,49,64,74,46,73,66,52,34,66,69,59,14,62,60,70,57,73,81,81,68,78,66,40,70,78,35,36,37,34,30,34,34,28,72,26,27,19,69,50,35,44,50,35,38,52,53,37,43,43,52,42,54,69,34,31,31,28,31,32,38,38,53,40,81,88,21,24,72,59,54,64,52,57,41,30,52,36,82,83,31,67,68,36,43,51,54,51,43,69,55,41,68,72,56,55,78,116

Nearest PDB structures (foldseek):
  4e11-assembly1_A  TM=9.187E-01  e=3.902E-23  Drosophila melanogaster
  4e14-assembly1_A  TM=9.133E-01  e=5.532E-23  Drosophila melanogaster
  5l2p-assembly1_C  TM=6.935E-01  e=2.269E-12  Saccharolobus solfataricus
  3ga7-assembly1_A  TM=6.996E-01  e=2.325E-11  Salmonella enterica subsp. enterica serovar Typhimurium str. LT2
  4po3-assembly1_X  TM=6.578E-01  e=3.111E-11  Lacticaseibacillus rhamnosus HN001